Protein AF-A0A2I0QBI5-F1 (afdb_monomer)

Foldseek 3Di:
DDDDDDDDDDPPPPPPPDPPPLQKDKDQDQPPDWADWAFQQAKIWTDHSKPQDTPWMWGAQAWDAPDPQAFIFTDTFQPQSGKWKAKQNHTDTPVFWARWMWMQRLLLSWIKIWIHRHQFWTKMWIWHCFNVLNQKIKIKI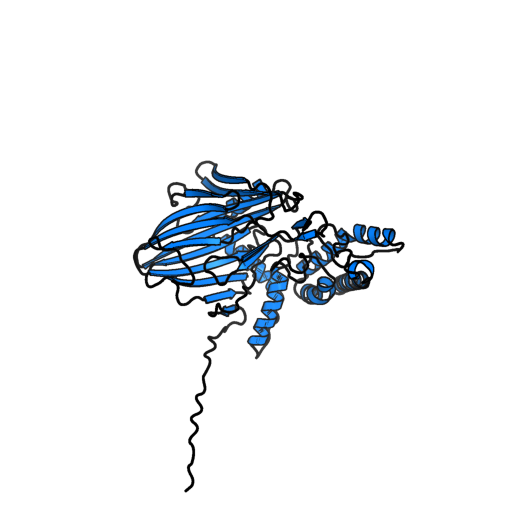KIFTQAWIKMKMKTKGAAPPLWADKDWDWDFDDDPQFTQTKTKIWTAGNVRPKIKIKIKDKAFQVFLPRHPVTDFDWDWDPPDSRITMIMGMDIDHRRDMGIMMMMMGMAMVVVDVCNRVVRSVSNVCVRPDRPVVSSVVRSVVSNLLCVLQDDDPPDSVVSNVRSSLSSLLNRLFDLPPLDFAAPCRRSDRVVSRWHALCGLAPSLPSCVVRPVSRNNSNLSVVVVLQVVQQVVQVVVVHHGGQFFRTQGSNRHHRPTPVPCCRVPVRCSVVSSVVSVVSNVVSD

Secondary structure (DSSP, 8-state):
-------------------TTSSEEEE---TT--PPPEE-SSEEEEE-SSTT-EEEEEEEEEEEESSTTS-EEEEEPPB---EEEEETTEE--GGGEEEEEEEEETTTTEEEEEEEETTTEEEEEEEEE-SSSTTEEEEEEEEEESS-EEEEEEEEEE--TTSEEEEEEEEEEEETTEEEEEEEEEEE-TTSS-EEEEEEEEEETTTTTT-TTTSPP-EEEEEETTEEEEEEEEEE-TT-EEEEEEEEEEEETTT-S-HHHHHHHHHHHHHHS-HHHHHHHHHHHHHHHGGG----SS-HHHHHHHHHHHHHHHHH--TTS-----TTTTS--GGGG-B-HHIIIIIHHHHHHH-HHHHHHHHHHHHHTHHHHHHHHHHTT-SS----SSB-SS-S--S-TTSTHHHH-TTHHHHHHHHHHHHHHH-

Sequence (427 aa):
MKKGLFVLLFLLSVVSIAQNDGWNISTTNNKNYTGIVVANGRIGLLPSEKPFQVEQIILNNVFDKESPLGVSKILLGMNFGNLEVEIDGEKISEANILNWKQTLNMKEASFTTSFTFKDKAVVSYTLYALRNVPYAGYIDVKIDAKKAISAKVTGKIVTPDEYQNPMSTFRVLQDLETTMPILQTVAKSRLGRHSVGTSATFIWHDINSSRIDQRPELIHNKVSEYDNRLSFEKEIKKGTSLDFAWTAAECSTQDFFDPQSESERFVIFNLLTPKADLLKQHKDLWTTLWEGDIEIEGDLQSQQDVRLALYHLYSFARGDSDLSISPMGLSSQGYNGHIFWDTELWMFPPLLVLNQDIARSLVNYRSDRLHVAKKKALNFGFKGAMFPWESDDTGEEATPAWALTGTFEHHITADVAIAFWNYYSVT

Mean predicted aligned error: 5.08 Å

Solvent-accessible surface area (backbone atoms only — not comparable to full-atom values): 22312 Å² total; per-residue (Å²): 143,82,87,82,80,86,79,82,80,79,79,81,75,78,78,74,77,75,62,84,76,45,43,52,55,71,45,70,70,68,71,96,63,76,50,76,57,33,30,32,38,40,37,10,38,19,38,44,81,51,73,53,35,42,77,46,26,29,38,59,78,37,66,34,46,74,42,102,85,56,38,61,22,44,38,71,39,61,37,54,65,33,48,48,48,22,54,70,87,42,70,72,42,79,90,56,50,43,76,51,34,40,32,39,33,60,62,58,53,38,39,34,40,35,33,27,42,69,86,41,31,41,37,37,36,33,42,32,34,32,58,76,45,47,53,26,40,38,38,44,37,40,41,40,22,67,32,68,43,40,40,35,42,32,44,34,42,35,46,55,88,62,45,39,80,47,47,67,52,74,48,70,47,73,57,95,76,42,37,47,62,38,41,35,40,36,29,24,37,64,75,54,82,34,46,38,8,36,18,31,36,76,36,42,76,90,49,60,54,35,31,77,91,68,41,68,67,76,48,78,46,74,80,46,68,44,35,35,36,42,29,37,61,47,80,40,52,56,77,38,70,52,57,36,32,44,34,28,12,53,30,30,50,81,83,31,96,55,13,55,63,51,7,43,51,53,30,49,50,56,64,74,40,56,66,70,59,57,52,45,52,30,33,52,56,37,48,61,60,51,74,47,66,79,88,54,82,97,38,60,67,61,26,32,53,53,48,51,54,50,40,50,57,55,21,35,39,37,45,88,64,45,46,67,47,20,93,43,44,37,60,50,59,54,78,33,43,31,30,42,50,58,32,41,66,68,54,33,58,62,30,49,77,42,36,52,51,38,32,51,6,39,52,42,34,52,58,77,26,42,66,44,9,27,52,48,14,47,76,74,74,45,75,68,62,36,56,37,40,23,23,59,82,77,26,50,71,42,41,52,86,88,47,59,51,51,80,68,52,65,60,43,39,54,37,49,50,49,38,54,51,50,48,64,72,77,107

pLDDT: mean 94.43, std 12.6, range [32.31, 98.94]

Structure (mmCIF, N/CA/C/O backbone):
data_AF-A0A2I0QBI5-F1
#
_entry.id   AF-A0A2I0QBI5-F1
#
loop_
_atom_site.group_PDB
_atom_site.id
_atom_site.type_symbol
_atom_site.label_atom_id
_atom_site.label_alt_id
_atom_site.label_comp_id
_atom_site.label_asym_id
_atom_site.label_entity_id
_atom_site.label_seq_id
_atom_site.pdbx_PDB_ins_code
_atom_site.Cartn_x
_atom_site.Cartn_y
_atom_site.Cartn_z
_atom_site.occupancy
_atom_site.B_iso_or_equiv
_atom_site.auth_seq_id
_atom_site.auth_comp_id
_atom_site.auth_asym_id
_atom_site.auth_atom_id
_atom_site.pdbx_PDB_model_num
ATOM 1 N N . MET A 1 1 ? 14.427 -66.426 26.444 1.00 43.62 1 MET A N 1
ATOM 2 C CA . MET A 1 1 ? 14.837 -65.011 26.291 1.00 43.62 1 MET A CA 1
ATOM 3 C C . MET A 1 1 ? 14.684 -64.575 24.837 1.00 43.62 1 MET A C 1
ATOM 5 O O . MET A 1 1 ? 15.598 -64.799 24.061 1.00 43.62 1 MET A O 1
ATOM 9 N N . LYS A 1 2 ? 13.557 -63.963 24.461 1.00 35.06 2 LYS A N 1
ATOM 10 C CA . LYS A 1 2 ? 13.456 -63.059 23.301 1.00 35.06 2 LYS A CA 1
ATOM 11 C C . LYS A 1 2 ? 12.408 -62.004 23.662 1.00 35.06 2 LYS A C 1
ATOM 13 O O . LYS A 1 2 ? 11.232 -62.318 23.782 1.00 35.06 2 LYS A O 1
ATOM 18 N N . LYS A 1 3 ? 12.884 -60.795 23.968 1.00 38.22 3 LYS A N 1
ATOM 19 C CA . LYS A 1 3 ? 12.072 -59.605 24.242 1.00 38.22 3 LYS A CA 1
ATOM 20 C C . LYS A 1 3 ? 11.567 -59.079 22.895 1.00 38.22 3 LYS A C 1
ATOM 22 O O . LYS A 1 3 ? 12.386 -58.704 22.063 1.00 38.22 3 LYS A O 1
ATOM 27 N N . GLY A 1 4 ? 10.255 -59.091 22.676 1.00 36.59 4 GLY A N 1
ATOM 28 C CA . GLY A 1 4 ? 9.612 -58.381 21.570 1.00 36.59 4 GLY A CA 1
ATOM 29 C C . GLY A 1 4 ? 9.247 -56.977 22.036 1.00 36.59 4 GLY A C 1
ATOM 30 O O . GLY A 1 4 ? 8.384 -56.819 22.893 1.00 36.59 4 GLY A O 1
ATOM 31 N N . LEU A 1 5 ? 9.967 -55.981 21.530 1.00 35.31 5 LEU A N 1
ATOM 32 C CA . LEU A 1 5 ? 9.770 -54.563 21.803 1.00 35.31 5 LEU A CA 1
ATOM 33 C C . LEU A 1 5 ? 8.589 -54.066 20.949 1.00 35.31 5 LEU A C 1
ATOM 35 O O . LEU A 1 5 ? 8.710 -53.987 19.730 1.00 35.31 5 LEU A O 1
ATOM 39 N N . PHE A 1 6 ? 7.448 -53.762 21.570 1.00 36.19 6 PHE A N 1
ATOM 40 C CA . PHE A 1 6 ? 6.355 -53.042 20.910 1.00 36.19 6 PHE A CA 1
ATOM 41 C C . PHE A 1 6 ? 6.728 -51.557 20.849 1.00 36.19 6 PHE A C 1
ATOM 43 O O . PHE A 1 6 ? 6.712 -50.863 21.864 1.00 36.19 6 PHE A O 1
ATOM 50 N N . VAL A 1 7 ? 7.102 -51.080 19.663 1.00 36.66 7 VAL A N 1
ATOM 51 C CA . VAL A 1 7 ? 7.271 -49.650 19.383 1.00 36.66 7 VAL A CA 1
ATOM 52 C C . VAL A 1 7 ? 5.900 -49.095 19.008 1.00 36.66 7 VAL A C 1
ATOM 54 O O . VAL A 1 7 ? 5.349 -49.428 17.962 1.00 36.66 7 VAL A O 1
ATOM 57 N N . LEU A 1 8 ? 5.339 -48.274 19.894 1.00 34.41 8 LEU A N 1
ATOM 58 C CA . LEU A 1 8 ? 4.132 -47.496 19.642 1.00 34.41 8 LEU A CA 1
ATOM 59 C C . LEU A 1 8 ? 4.528 -46.298 18.760 1.00 34.41 8 LEU A C 1
ATOM 61 O O . LEU A 1 8 ? 5.142 -45.348 19.246 1.00 34.41 8 LEU A O 1
ATOM 65 N N . LEU A 1 9 ? 4.231 -46.348 17.459 1.00 33.94 9 LEU A N 1
ATOM 66 C CA . LEU A 1 9 ? 4.346 -45.176 16.589 1.00 33.94 9 LEU A CA 1
ATOM 67 C C . LEU A 1 9 ? 3.201 -44.208 16.919 1.00 33.94 9 LEU A C 1
ATOM 69 O O . LEU A 1 9 ? 2.057 -44.421 16.522 1.00 33.94 9 LEU A O 1
ATOM 73 N N . PHE A 1 10 ? 3.516 -43.135 17.643 1.00 36.06 10 PHE A N 1
ATOM 74 C CA . PHE A 1 10 ? 2.669 -41.948 17.704 1.00 36.06 10 PHE A CA 1
ATOM 75 C C . PHE A 1 10 ? 2.764 -41.222 16.356 1.00 36.06 10 PHE A C 1
ATOM 77 O O . PHE A 1 10 ? 3.724 -40.502 16.088 1.00 36.06 10 PHE A O 1
ATOM 84 N N . LEU A 1 11 ? 1.766 -41.425 15.497 1.00 34.31 11 LEU A N 1
ATOM 85 C CA . LEU A 1 11 ? 1.488 -40.529 14.378 1.00 34.31 11 LEU A CA 1
ATOM 86 C C . LEU A 1 11 ? 0.987 -39.202 14.962 1.00 34.31 11 LEU A C 1
ATOM 88 O O . LEU A 1 11 ? -0.182 -39.059 15.311 1.00 34.31 11 LEU A O 1
ATOM 92 N N . LEU A 1 12 ? 1.899 -38.239 15.100 1.00 33.44 12 LEU A N 1
ATOM 93 C CA . LEU A 1 12 ? 1.564 -36.825 15.232 1.00 33.44 12 LEU A CA 1
ATOM 94 C C . LEU A 1 12 ? 0.915 -36.383 13.916 1.00 33.44 12 LEU A C 1
ATOM 96 O O . LEU A 1 12 ? 1.591 -35.967 12.979 1.00 33.44 12 LEU A O 1
ATOM 100 N N . SER A 1 13 ? -0.408 -36.509 13.832 1.00 32.31 13 SER A N 1
ATOM 101 C CA . SER A 1 13 ? -1.196 -35.822 12.816 1.00 32.31 13 SER A CA 1
ATOM 102 C C . SER A 1 13 ? -1.121 -34.327 13.112 1.00 32.31 13 SER A C 1
ATOM 104 O O . SER A 1 13 ? -1.819 -33.818 13.992 1.00 32.31 13 SER A O 1
ATOM 106 N N . VAL A 1 14 ? -0.237 -33.626 12.406 1.00 37.31 14 VAL A N 1
ATOM 107 C CA . VAL A 1 14 ? -0.309 -32.172 12.287 1.00 37.31 14 VAL A CA 1
ATOM 108 C C . VAL A 1 14 ? -1.635 -31.887 11.593 1.00 37.31 14 VAL A C 1
ATOM 110 O O . VAL A 1 14 ? -1.816 -32.201 10.420 1.00 37.31 14 VAL A O 1
ATOM 113 N N . VAL A 1 15 ? -2.605 -31.385 12.352 1.00 34.94 15 VAL A N 1
ATOM 114 C CA . VAL A 1 15 ? -3.876 -30.924 11.802 1.00 34.94 15 VAL A CA 1
ATOM 115 C C . VAL A 1 15 ? -3.577 -29.629 11.054 1.00 34.94 15 VAL A C 1
ATOM 117 O O . VAL A 1 15 ? -3.605 -28.544 11.631 1.00 34.94 15 VAL A O 1
ATOM 120 N N . SER A 1 16 ? -3.246 -29.751 9.771 1.00 37.00 16 SER A N 1
ATOM 121 C CA . SER A 1 16 ? -3.358 -28.654 8.817 1.00 37.00 16 SER A CA 1
ATOM 122 C C . SER A 1 16 ? -4.835 -28.283 8.751 1.00 37.00 16 SER A C 1
ATOM 124 O O . SER A 1 16 ? -5.644 -29.001 8.166 1.00 37.00 16 SER A O 1
ATOM 126 N N . ILE A 1 17 ? -5.219 -27.202 9.427 1.00 44.62 17 ILE A N 1
ATOM 127 C CA . ILE A 1 17 ? -6.548 -26.621 9.256 1.00 44.62 17 ILE A CA 1
ATOM 128 C C . ILE A 1 17 ? -6.621 -26.159 7.800 1.00 44.62 17 ILE A C 1
ATOM 130 O O . ILE A 1 17 ? -5.869 -25.283 7.381 1.00 44.62 17 ILE A O 1
ATOM 134 N N . ALA A 1 18 ? -7.490 -26.821 7.044 1.00 40.38 18 ALA A N 1
ATOM 135 C CA . ALA A 1 18 ? -7.663 -26.691 5.609 1.00 40.38 18 ALA A CA 1
ATOM 136 C C . ALA A 1 18 ? -7.786 -25.226 5.149 1.00 40.38 18 ALA A C 1
ATOM 138 O O . ALA A 1 18 ? -8.738 -24.532 5.510 1.00 40.38 18 ALA A O 1
ATOM 139 N N . GLN A 1 19 ? -6.862 -24.779 4.298 1.00 56.12 19 GLN A N 1
ATOM 140 C CA . GLN A 1 19 ? -7.072 -23.642 3.399 1.00 56.12 19 GLN A CA 1
ATOM 141 C C . GLN A 1 19 ? -7.880 -24.150 2.196 1.00 56.12 19 GLN A C 1
ATOM 143 O O . GLN A 1 19 ? -7.345 -24.402 1.130 1.00 56.12 19 GLN A O 1
ATOM 148 N N . ASN A 1 20 ? -9.166 -24.434 2.402 1.00 63.69 20 ASN A N 1
ATOM 149 C CA . ASN A 1 20 ? -9.918 -25.364 1.550 1.00 63.69 20 ASN A CA 1
ATOM 150 C C . ASN A 1 20 ? -10.418 -24.786 0.207 1.00 63.69 20 ASN A C 1
ATOM 152 O O . ASN A 1 20 ? -11.198 -25.447 -0.472 1.00 63.69 20 ASN A O 1
ATOM 156 N N . ASP A 1 21 ? -10.035 -23.560 -0.158 1.00 82.25 21 ASP A N 1
ATOM 157 C CA . ASP A 1 21 ? -10.555 -22.861 -1.345 1.00 82.25 21 ASP A CA 1
ATOM 158 C C . ASP A 1 21 ? -9.484 -22.390 -2.340 1.00 82.25 21 ASP A C 1
ATOM 160 O O . ASP A 1 21 ? -9.823 -21.865 -3.399 1.00 82.25 21 ASP A O 1
ATOM 164 N N . GLY A 1 22 ? -8.197 -22.578 -2.030 1.00 92.25 22 GLY A N 1
ATOM 165 C CA . GLY A 1 22 ? -7.086 -22.182 -2.897 1.00 92.25 22 GLY A CA 1
ATOM 166 C C . GLY A 1 22 ? -6.924 -20.667 -3.085 1.00 92.25 22 GLY A C 1
ATOM 167 O O . GLY A 1 22 ? -6.099 -20.256 -3.896 1.00 92.25 22 GLY A O 1
ATOM 168 N N . TRP A 1 23 ? -7.695 -19.837 -2.377 1.00 96.62 23 TRP A N 1
ATOM 169 C CA . TRP A 1 23 ? -7.661 -18.368 -2.463 1.00 96.62 23 TRP A CA 1
ATOM 170 C C . TRP A 1 23 ? -7.128 -17.712 -1.193 1.00 96.62 23 TRP A C 1
ATOM 172 O O . TRP A 1 23 ? -6.729 -16.546 -1.218 1.00 96.62 23 TRP A O 1
ATOM 182 N N . ASN A 1 24 ? -7.115 -18.453 -0.087 1.00 97.31 24 ASN A N 1
ATOM 183 C CA . ASN A 1 24 ? -6.702 -17.948 1.209 1.00 97.31 24 ASN A CA 1
ATOM 184 C C . ASN A 1 24 ? -5.336 -18.486 1.636 1.00 97.31 24 ASN A C 1
ATOM 186 O O . ASN A 1 24 ? -5.134 -19.698 1.700 1.00 97.31 24 ASN A O 1
ATOM 190 N N . ILE A 1 25 ? -4.436 -17.579 2.021 1.00 95.88 25 ILE A N 1
ATOM 191 C CA . ILE A 1 25 ? -3.201 -17.901 2.742 1.00 95.88 25 ILE A CA 1
ATOM 192 C C . ILE A 1 25 ? -3.380 -17.463 4.192 1.00 95.88 25 ILE A C 1
ATOM 194 O O . ILE A 1 25 ? -3.435 -16.274 4.499 1.00 95.88 25 ILE A O 1
ATOM 198 N N . SER A 1 26 ? -3.495 -18.434 5.093 1.00 95.06 26 SER A N 1
ATOM 199 C CA . SER A 1 26 ? -3.706 -18.234 6.527 1.00 95.06 26 SER A CA 1
ATOM 200 C C . SER A 1 26 ? -2.547 -18.752 7.370 1.00 95.06 26 SER A C 1
ATOM 202 O O . SER A 1 26 ? -2.035 -19.841 7.120 1.00 95.06 26 SER A O 1
ATOM 204 N N . THR A 1 27 ? -2.245 -18.052 8.462 1.00 95.56 27 THR A N 1
ATOM 205 C CA . THR A 1 27 ? -1.382 -18.556 9.536 1.00 95.56 27 THR A CA 1
ATOM 206 C C . THR A 1 27 ? -1.938 -18.182 10.908 1.00 95.56 27 THR A C 1
ATOM 208 O O . THR A 1 27 ? -2.591 -17.153 11.079 1.00 95.56 27 THR A O 1
ATOM 211 N N . THR A 1 28 ? -1.672 -19.030 11.899 1.00 96.00 28 THR A N 1
ATOM 212 C CA . THR A 1 28 ? -1.855 -18.743 13.333 1.00 96.00 28 THR A CA 1
ATOM 213 C C . THR A 1 28 ? -0.515 -18.694 14.072 1.00 96.00 28 THR A C 1
ATOM 215 O O . THR A 1 28 ? -0.482 -18.618 15.298 1.00 96.00 28 THR A O 1
ATOM 218 N N . ASN A 1 29 ? 0.596 -18.810 13.340 1.00 92.25 29 ASN A N 1
ATOM 219 C CA . ASN A 1 29 ? 1.949 -18.765 13.869 1.00 92.25 29 ASN A CA 1
ATOM 220 C C . ASN A 1 29 ? 2.589 -17.422 13.508 1.00 92.25 29 ASN A C 1
ATOM 222 O O . ASN A 1 29 ? 2.721 -17.097 12.330 1.00 92.25 29 ASN A O 1
ATOM 226 N N . ASN A 1 30 ? 2.995 -16.685 14.537 1.00 89.06 30 ASN A N 1
ATOM 227 C CA . ASN A 1 30 ? 3.630 -15.376 14.449 1.00 89.06 30 ASN A CA 1
ATOM 228 C C . ASN A 1 30 ? 5.151 -15.412 14.710 1.00 89.06 30 ASN A C 1
ATOM 230 O O . ASN A 1 30 ? 5.773 -14.369 14.880 1.00 89.06 30 ASN A O 1
ATOM 234 N N . LYS A 1 31 ? 5.781 -16.594 14.759 1.00 89.94 31 LYS A N 1
ATOM 235 C CA . LYS A 1 31 ? 7.242 -16.729 14.899 1.00 89.94 31 LYS A CA 1
ATOM 236 C C . LYS A 1 31 ? 7.925 -16.749 13.535 1.00 89.94 31 LYS A C 1
ATOM 238 O O . LYS A 1 31 ? 7.480 -17.482 12.658 1.00 89.94 31 LYS A O 1
ATOM 243 N N . ASN A 1 32 ? 9.050 -16.035 13.404 1.00 89.19 32 ASN A N 1
ATOM 244 C CA . ASN A 1 32 ? 9.775 -15.857 12.134 1.00 89.19 32 ASN A CA 1
ATOM 245 C C . ASN A 1 32 ? 8.828 -15.416 11.011 1.00 89.19 32 ASN A C 1
ATOM 247 O O . ASN A 1 32 ? 8.783 -16.011 9.936 1.00 89.19 32 ASN A O 1
ATOM 251 N N . TYR A 1 33 ? 8.006 -14.423 11.330 1.00 91.31 33 TYR A N 1
ATOM 252 C CA . TYR A 1 33 ? 6.911 -13.988 10.493 1.00 91.31 33 TYR A CA 1
ATOM 253 C C . TYR A 1 33 ? 7.353 -12.892 9.522 1.00 91.31 33 TYR A C 1
ATOM 255 O O . TYR A 1 33 ? 8.188 -12.048 9.839 1.00 91.31 33 TYR A O 1
ATOM 263 N N . THR A 1 34 ? 6.778 -12.898 8.326 1.00 91.31 34 THR A N 1
ATOM 264 C CA . THR A 1 34 ? 6.822 -11.772 7.395 1.00 91.31 34 THR A CA 1
ATOM 265 C C . THR A 1 34 ? 5.437 -11.655 6.786 1.00 91.31 34 THR A C 1
ATOM 267 O O . THR A 1 34 ? 4.907 -12.639 6.268 1.00 91.31 34 THR A O 1
ATOM 270 N N . GLY A 1 35 ? 4.836 -10.472 6.897 1.00 92.50 35 GLY A N 1
ATOM 271 C CA . GLY A 1 35 ? 3.512 -10.224 6.346 1.00 92.50 35 GLY A CA 1
ATOM 272 C C . GLY A 1 35 ? 3.486 -10.351 4.833 1.00 92.50 35 GLY A C 1
ATOM 273 O O . GLY A 1 35 ? 4.475 -10.088 4.150 1.00 92.50 35 GLY A O 1
ATOM 274 N N . ILE A 1 36 ? 2.321 -10.712 4.301 1.00 96.44 36 ILE A N 1
ATOM 275 C CA . ILE A 1 36 ? 2.079 -10.610 2.866 1.00 96.44 36 ILE A CA 1
ATOM 276 C C . ILE A 1 36 ? 1.559 -9.204 2.597 1.00 96.44 36 ILE A C 1
ATOM 278 O O . ILE A 1 36 ? 0.536 -8.793 3.142 1.00 96.44 36 ILE A O 1
ATOM 282 N N . VAL A 1 37 ? 2.297 -8.456 1.786 1.00 97.81 37 VAL A N 1
ATOM 283 C CA . VAL A 1 37 ? 1.964 -7.074 1.439 1.00 97.81 37 VAL A CA 1
ATOM 284 C C . VAL A 1 37 ? 0.592 -6.972 0.765 1.00 97.81 37 VAL A C 1
ATOM 286 O O . VAL A 1 37 ? 0.217 -7.785 -0.086 1.00 97.81 37 VAL A O 1
ATOM 289 N N . VAL A 1 38 ? -0.146 -5.930 1.138 1.00 98.06 38 VAL A N 1
ATOM 290 C CA . VAL A 1 38 ? -1.360 -5.497 0.446 1.00 98.06 38 VAL A CA 1
ATOM 291 C C . VAL A 1 38 ? -1.007 -4.273 -0.380 1.00 98.06 38 VAL A C 1
ATOM 293 O O . VAL A 1 38 ? -0.548 -3.271 0.165 1.00 98.06 38 VAL A O 1
ATOM 296 N N . ALA A 1 39 ? -1.189 -4.355 -1.694 1.00 98.56 39 ALA A N 1
ATOM 297 C CA . ALA A 1 39 ? -0.804 -3.295 -2.616 1.00 98.56 39 ALA A CA 1
ATOM 298 C C . ALA A 1 39 ? -1.807 -3.149 -3.767 1.00 98.56 39 ALA A C 1
ATOM 300 O O . ALA A 1 39 ? -2.634 -4.030 -4.014 1.00 98.56 39 ALA A O 1
ATOM 301 N N . ASN A 1 40 ? -1.742 -2.017 -4.464 1.00 98.38 40 ASN A N 1
ATOM 302 C CA . ASN A 1 40 ? -2.641 -1.684 -5.574 1.00 98.38 40 ASN A CA 1
ATOM 303 C C . ASN A 1 40 ? -1.924 -1.058 -6.788 1.00 98.38 40 ASN A C 1
ATOM 305 O O . ASN A 1 40 ? -2.566 -0.427 -7.628 1.00 98.38 40 ASN A O 1
ATOM 309 N N . GLY A 1 41 ? -0.598 -1.179 -6.857 1.00 97.88 41 GLY A N 1
ATOM 310 C CA . GLY A 1 41 ? 0.247 -0.571 -7.884 1.00 97.88 41 GLY A CA 1
ATOM 311 C C . GLY A 1 41 ? 0.572 0.911 -7.667 1.00 97.88 41 GLY A C 1
ATOM 312 O O . GLY A 1 41 ? 1.268 1.496 -8.496 1.00 97.88 41 GLY A O 1
ATOM 313 N N . ARG A 1 42 ? 0.110 1.532 -6.575 1.00 97.94 42 ARG A N 1
ATOM 314 C CA . ARG A 1 42 ? 0.471 2.908 -6.174 1.00 97.94 42 ARG A CA 1
ATOM 315 C C . ARG A 1 42 ? 1.043 2.970 -4.765 1.00 97.94 42 ARG A C 1
ATOM 317 O O . ARG A 1 42 ? 2.056 3.629 -4.555 1.00 97.94 42 ARG A O 1
ATOM 324 N N . ILE A 1 43 ? 0.446 2.238 -3.834 1.00 98.38 43 ILE A N 1
ATOM 325 C CA . ILE A 1 43 ? 0.956 2.067 -2.474 1.00 98.38 43 ILE A CA 1
ATOM 326 C C . ILE A 1 43 ? 1.051 0.579 -2.137 1.00 98.38 43 ILE A C 1
ATOM 328 O O . ILE A 1 43 ? 0.250 -0.227 -2.620 1.00 98.38 43 ILE A O 1
ATOM 332 N N . GLY A 1 44 ? 2.025 0.215 -1.308 1.00 98.56 44 GLY A N 1
ATOM 333 C CA . GLY A 1 44 ? 2.135 -1.118 -0.715 1.00 98.56 44 GLY A CA 1
ATOM 334 C C . GLY A 1 44 ? 2.257 -1.023 0.794 1.00 98.56 44 GLY A C 1
ATOM 335 O O . GLY A 1 44 ? 3.067 -0.250 1.290 1.00 98.56 44 GLY A O 1
ATOM 336 N N . LEU A 1 45 ? 1.442 -1.779 1.523 1.00 98.62 45 LEU A N 1
ATOM 337 C CA . LEU A 1 45 ? 1.421 -1.814 2.980 1.00 98.62 45 LEU A CA 1
ATOM 338 C C . LEU A 1 45 ? 1.845 -3.205 3.434 1.00 98.62 45 LEU A C 1
ATOM 340 O O . LEU A 1 45 ? 1.185 -4.184 3.083 1.00 98.62 45 LEU A O 1
ATOM 344 N N . LEU A 1 46 ? 2.928 -3.297 4.204 1.00 98.19 46 LEU A N 1
ATOM 345 C CA . LEU A 1 46 ? 3.438 -4.562 4.734 1.00 98.19 46 LEU A CA 1
ATOM 346 C C . LEU A 1 46 ? 2.877 -4.814 6.145 1.00 98.19 46 LEU A C 1
ATOM 348 O O . LEU A 1 46 ? 3.318 -4.147 7.085 1.00 98.19 46 LEU A O 1
ATOM 352 N N . PRO A 1 47 ? 1.926 -5.747 6.340 1.00 97.31 47 PRO A N 1
ATOM 353 C CA . PRO A 1 47 ? 1.390 -6.046 7.665 1.00 97.31 47 PRO A CA 1
ATOM 354 C C . PRO A 1 47 ? 2.447 -6.666 8.587 1.00 97.31 47 PRO A C 1
ATOM 356 O O . PRO A 1 47 ? 3.325 -7.400 8.135 1.00 97.31 47 PRO A O 1
ATOM 359 N N . SER A 1 48 ? 2.321 -6.411 9.886 1.00 96.56 48 SER A N 1
ATOM 360 C CA . SER A 1 48 ? 3.141 -7.010 10.944 1.00 96.56 48 SER A CA 1
ATOM 361 C C . SER A 1 48 ? 2.451 -8.220 11.578 1.00 96.56 48 SER A C 1
ATOM 363 O O . SER A 1 48 ? 1.229 -8.387 11.476 1.00 96.56 48 SER A O 1
ATOM 365 N N . GLU A 1 49 ? 3.210 -9.033 12.311 1.00 95.12 49 GLU A N 1
ATOM 366 C CA . GLU A 1 49 ? 2.661 -9.972 13.288 1.00 95.12 49 GLU A CA 1
ATOM 367 C C . GLU A 1 49 ? 1.946 -9.269 14.450 1.00 95.12 49 GLU A C 1
ATOM 369 O O . GLU A 1 49 ? 1.020 -9.821 15.059 1.00 95.12 49 GLU A O 1
ATOM 374 N N . LYS A 1 50 ? 2.359 -8.035 14.754 1.00 96.62 50 LYS A N 1
ATOM 375 C CA . LYS A 1 50 ? 1.815 -7.255 15.861 1.00 96.62 50 LYS A CA 1
ATOM 376 C C . LYS A 1 50 ? 0.405 -6.766 15.527 1.00 96.62 50 LYS A C 1
ATOM 378 O O . LYS A 1 50 ? 0.173 -6.235 14.437 1.00 96.62 50 LYS A O 1
ATOM 383 N N . PRO A 1 51 ? -0.557 -6.900 16.460 1.00 96.75 51 PRO A N 1
ATOM 384 C CA . PRO A 1 51 ? -1.909 -6.394 16.265 1.00 96.75 51 PRO A CA 1
ATOM 385 C C . PRO A 1 51 ? -1.914 -4.913 15.888 1.00 96.75 51 PRO A C 1
ATOM 387 O O . PRO A 1 51 ? -1.267 -4.105 16.549 1.00 96.75 51 PRO A O 1
ATOM 390 N N . PHE A 1 52 ? -2.699 -4.573 14.867 1.00 98.12 52 PHE A N 1
ATOM 391 C CA . PHE A 1 52 ? -2.889 -3.212 14.365 1.00 98.12 52 PHE A CA 1
ATOM 392 C C . PHE A 1 52 ? -1.609 -2.501 13.901 1.00 98.12 52 PHE A C 1
ATOM 394 O O . PHE A 1 52 ? -1.546 -1.271 13.946 1.00 98.12 52 PHE A O 1
ATOM 401 N N . GLN A 1 53 ? -0.605 -3.255 13.445 1.00 97.56 53 GLN A N 1
ATOM 402 C CA . GLN A 1 53 ? 0.647 -2.699 12.945 1.00 97.56 53 GLN A CA 1
ATOM 403 C C . GLN A 1 53 ? 0.900 -3.067 11.476 1.00 97.56 53 GLN A C 1
ATOM 405 O O . GLN A 1 53 ? 0.773 -4.218 11.054 1.00 97.56 53 GLN A O 1
ATOM 410 N N . VAL A 1 54 ? 1.297 -2.058 10.712 1.00 97.75 54 VAL A N 1
ATOM 411 C CA . VAL A 1 54 ? 1.930 -2.133 9.397 1.00 97.75 54 VAL A CA 1
ATOM 412 C C . VAL A 1 54 ? 3.388 -1.737 9.609 1.00 97.75 54 VAL A C 1
ATOM 414 O O . VAL A 1 54 ? 3.661 -0.712 10.230 1.00 97.75 54 VAL A O 1
ATOM 417 N N . GLU A 1 55 ? 4.335 -2.547 9.148 1.00 96.62 55 GLU A N 1
ATOM 418 C CA . GLU A 1 55 ? 5.768 -2.280 9.341 1.00 96.62 55 GLU A CA 1
ATOM 419 C C . GLU A 1 55 ? 6.231 -1.095 8.496 1.00 96.62 55 GLU A C 1
ATOM 421 O O . GLU A 1 55 ? 6.923 -0.200 8.978 1.00 96.62 55 GLU A O 1
ATOM 426 N N . GLN A 1 56 ? 5.803 -1.058 7.235 1.00 96.12 56 GLN A N 1
ATOM 427 C CA . GLN A 1 56 ? 6.157 0.008 6.309 1.00 96.12 56 GLN A CA 1
ATOM 428 C C . GLN A 1 56 ? 5.106 0.185 5.222 1.00 96.12 56 GLN A C 1
ATOM 430 O O . GLN A 1 56 ? 4.360 -0.741 4.888 1.00 96.12 56 GLN A O 1
ATOM 435 N N . ILE A 1 57 ? 5.103 1.389 4.656 1.00 98.56 57 ILE A N 1
ATOM 436 C CA . ILE A 1 57 ? 4.351 1.741 3.460 1.00 98.56 57 ILE A CA 1
ATOM 437 C C . ILE A 1 57 ? 5.367 2.112 2.380 1.00 98.56 57 ILE A C 1
ATOM 439 O O . ILE A 1 57 ? 6.312 2.842 2.664 1.00 98.56 57 ILE A O 1
ATOM 443 N N . ILE A 1 58 ? 5.205 1.604 1.163 1.00 98.56 58 ILE A N 1
ATOM 444 C CA . ILE A 1 58 ? 6.028 1.959 -0.000 1.00 98.56 58 ILE A CA 1
ATOM 445 C C . ILE A 1 58 ? 5.195 2.818 -0.947 1.00 98.56 58 ILE A C 1
ATOM 447 O O . ILE A 1 58 ? 4.079 2.431 -1.301 1.00 98.56 58 ILE A O 1
ATOM 451 N N . LEU A 1 59 ? 5.748 3.958 -1.371 1.00 98.25 59 LEU A N 1
ATOM 452 C CA . LEU A 1 59 ? 5.143 4.840 -2.372 1.00 98.25 59 LEU A CA 1
ATOM 453 C C . LEU A 1 59 ? 5.716 4.517 -3.753 1.00 98.25 59 LEU A C 1
ATOM 455 O O . LEU A 1 59 ? 6.896 4.761 -4.011 1.00 98.25 59 LEU A O 1
ATOM 459 N N . ASN A 1 60 ? 4.897 3.950 -4.641 1.00 98.06 60 ASN A N 1
ATOM 460 C CA . ASN A 1 60 ? 5.367 3.524 -5.955 1.00 98.06 60 ASN A CA 1
ATOM 461 C C . ASN A 1 60 ? 5.848 4.721 -6.786 1.00 98.06 60 ASN A C 1
ATOM 463 O O . ASN A 1 60 ? 5.172 5.744 -6.860 1.00 98.06 60 ASN A O 1
ATOM 467 N N . ASN A 1 61 ? 6.995 4.565 -7.446 1.00 97.25 61 ASN A N 1
ATOM 468 C CA . ASN A 1 61 ? 7.607 5.568 -8.317 1.00 97.25 61 ASN A CA 1
ATOM 469 C C . ASN A 1 61 ? 7.917 6.930 -7.656 1.00 97.25 61 ASN A C 1
ATOM 471 O O . ASN A 1 61 ? 8.169 7.901 -8.362 1.00 97.25 61 ASN A O 1
ATOM 475 N N . VAL A 1 62 ? 7.959 7.022 -6.322 1.00 98.25 62 VAL A N 1
ATOM 476 C CA . VAL A 1 62 ? 8.399 8.241 -5.625 1.00 98.25 62 VAL A CA 1
ATOM 477 C C . VAL A 1 62 ? 9.810 8.023 -5.082 1.00 98.25 62 VAL A C 1
ATOM 479 O O . VAL A 1 62 ? 9.995 7.337 -4.077 1.00 98.25 62 VAL A O 1
ATOM 482 N N . PHE A 1 63 ? 10.818 8.595 -5.744 1.00 98.38 63 PHE A N 1
ATOM 483 C CA . PHE A 1 63 ? 12.230 8.406 -5.398 1.00 98.38 63 PHE A CA 1
ATOM 484 C C . PHE A 1 63 ? 12.880 9.702 -4.931 1.00 98.38 63 PHE A C 1
ATOM 486 O O . PHE A 1 63 ? 12.756 10.742 -5.568 1.00 98.38 63 PHE A O 1
ATOM 493 N N . ASP A 1 64 ? 13.693 9.618 -3.885 1.00 97.94 64 ASP A N 1
ATOM 494 C CA . ASP A 1 64 ? 14.634 10.673 -3.508 1.00 97.94 64 ASP A CA 1
ATOM 495 C C . ASP A 1 64 ? 16.029 10.063 -3.359 1.00 97.94 64 ASP A C 1
ATOM 497 O O . ASP A 1 64 ? 16.161 8.846 -3.222 1.00 97.94 64 ASP A O 1
ATOM 501 N N . LYS A 1 65 ? 17.084 10.875 -3.368 1.00 95.94 65 LYS A N 1
ATOM 502 C CA . LYS A 1 65 ? 18.429 10.352 -3.133 1.00 95.94 65 LYS A CA 1
ATOM 503 C C . LYS A 1 65 ? 18.539 9.815 -1.712 1.00 95.94 65 LYS A C 1
ATOM 505 O O . LYS A 1 65 ? 18.111 10.465 -0.758 1.00 95.94 65 LYS A O 1
ATOM 510 N N . GLU A 1 66 ? 19.145 8.643 -1.561 1.00 94.75 66 GLU A N 1
ATOM 511 C CA . GLU A 1 66 ? 19.336 8.015 -0.249 1.00 94.75 66 GLU A CA 1
ATOM 512 C C . GLU A 1 66 ? 20.236 8.860 0.668 1.00 94.75 66 GLU A C 1
ATOM 514 O O . GLU A 1 66 ? 20.098 8.840 1.887 1.00 94.75 66 GLU A O 1
ATOM 519 N N . SER A 1 67 ? 21.168 9.612 0.077 1.00 94.81 67 SER A N 1
ATOM 520 C CA . SER A 1 67 ? 22.092 10.509 0.769 1.00 94.81 67 SER A CA 1
ATOM 521 C C . SER A 1 67 ? 22.670 11.544 -0.207 1.00 94.81 67 SER A C 1
ATOM 523 O O . SER A 1 67 ? 22.498 11.408 -1.420 1.00 94.81 67 SER A O 1
ATOM 525 N N . PRO A 1 68 ? 23.400 12.578 0.253 1.00 94.62 68 PRO A N 1
ATOM 526 C CA . PRO A 1 68 ? 24.072 13.538 -0.626 1.00 94.62 68 PRO A CA 1
ATOM 527 C C . PRO A 1 68 ? 25.060 12.935 -1.640 1.00 94.62 68 PRO A C 1
ATOM 529 O O . PRO A 1 68 ? 25.287 13.569 -2.668 1.00 94.62 68 PRO A O 1
ATOM 532 N N . LEU A 1 69 ? 25.571 11.720 -1.422 1.00 94.12 69 LEU A N 1
ATOM 533 C CA . LEU A 1 69 ? 26.510 11.039 -2.330 1.00 94.12 69 LEU A CA 1
ATOM 534 C C . LEU A 1 69 ? 26.013 9.675 -2.838 1.00 94.12 69 LEU A C 1
ATOM 536 O O . LEU A 1 69 ? 26.736 9.006 -3.568 1.00 94.12 69 LEU A O 1
ATOM 540 N N . GLY A 1 70 ? 24.814 9.256 -2.435 1.00 94.75 70 GLY A N 1
ATOM 541 C CA . GLY A 1 70 ? 24.227 7.981 -2.840 1.00 94.75 70 GLY A CA 1
ATOM 542 C C . GLY A 1 70 ? 23.428 8.066 -4.136 1.00 94.75 70 GLY A C 1
ATOM 543 O O . GLY A 1 70 ? 23.416 9.104 -4.804 1.00 94.75 70 GLY A O 1
ATOM 544 N N . VAL A 1 71 ? 22.742 6.980 -4.468 1.00 97.12 71 VAL A N 1
ATOM 545 C CA . VAL A 1 71 ? 21.822 6.911 -5.617 1.00 97.12 71 VAL A CA 1
ATOM 546 C C . VAL A 1 71 ? 20.378 7.182 -5.191 1.00 97.12 71 VAL A C 1
ATOM 548 O O . VAL A 1 71 ? 20.104 7.451 -4.016 1.00 97.12 71 VAL A O 1
ATOM 551 N N . SER A 1 72 ? 19.449 7.199 -6.144 1.00 97.94 72 SER A N 1
ATOM 552 C CA . SER A 1 72 ? 18.022 7.259 -5.840 1.00 97.94 72 SER A CA 1
ATOM 553 C C . SER A 1 72 ? 17.587 6.052 -5.004 1.00 97.94 72 SER A C 1
ATOM 555 O O . SER A 1 72 ? 18.213 4.995 -4.990 1.00 97.94 72 SER A O 1
ATOM 557 N N . LYS A 1 73 ? 16.539 6.254 -4.207 1.00 98.06 73 LYS A N 1
ATOM 558 C CA . LYS A 1 73 ? 15.907 5.218 -3.399 1.00 98.06 73 LYS A CA 1
ATOM 559 C C . LYS A 1 73 ? 14.437 5.545 -3.204 1.00 98.06 73 LYS A C 1
ATOM 561 O O . LYS A 1 73 ? 14.084 6.664 -2.817 1.00 98.06 73 LYS A O 1
ATOM 566 N N . ILE A 1 74 ? 13.583 4.555 -3.431 1.00 98.19 74 ILE A N 1
ATOM 567 C CA . ILE A 1 74 ? 12.134 4.680 -3.269 1.00 98.19 74 ILE A CA 1
ATOM 568 C C . ILE A 1 74 ? 11.780 5.167 -1.855 1.00 98.19 74 ILE A C 1
ATOM 570 O O . ILE A 1 74 ? 12.462 4.836 -0.876 1.00 98.19 74 ILE A O 1
ATOM 574 N N . LEU A 1 75 ? 10.763 6.009 -1.717 1.00 97.62 75 LEU A N 1
ATOM 575 C CA . LEU A 1 75 ? 10.353 6.555 -0.423 1.00 97.62 75 LEU A CA 1
ATOM 576 C C . LEU A 1 75 ? 9.535 5.550 0.392 1.00 97.62 75 LEU A C 1
ATOM 578 O O . LEU A 1 75 ? 8.696 4.820 -0.143 1.00 97.62 75 LEU A O 1
ATOM 582 N N . LEU A 1 76 ? 9.782 5.549 1.705 1.00 97.88 76 LEU A N 1
ATOM 583 C CA . LEU A 1 76 ? 8.814 5.029 2.663 1.00 97.88 76 LEU A CA 1
ATOM 584 C C . LEU A 1 76 ? 7.681 6.045 2.774 1.00 97.88 76 LEU A C 1
ATOM 586 O O . LEU A 1 76 ? 7.963 7.222 2.927 1.00 97.88 76 LEU A O 1
ATOM 590 N N . GLY A 1 77 ? 6.428 5.615 2.740 1.00 98.12 77 GLY A N 1
ATOM 591 C CA . GLY A 1 77 ? 5.300 6.480 3.077 1.00 98.12 77 GLY A CA 1
ATOM 592 C C . GLY A 1 77 ? 5.248 6.806 4.571 1.00 98.12 77 GLY A C 1
ATOM 593 O O . GLY A 1 77 ? 5.804 6.086 5.410 1.00 98.12 77 GLY A O 1
ATOM 594 N N . MET A 1 78 ? 4.536 7.874 4.923 1.00 98.56 78 MET A N 1
ATOM 595 C CA . MET A 1 78 ? 4.113 8.132 6.293 1.00 98.56 78 MET A CA 1
ATOM 596 C C . MET A 1 78 ? 3.178 7.017 6.742 1.00 98.56 78 MET A C 1
ATOM 598 O O . MET A 1 78 ? 2.095 6.821 6.197 1.00 98.56 78 MET A O 1
ATOM 602 N N . ASN A 1 79 ? 3.578 6.287 7.775 1.00 98.25 79 ASN A N 1
ATOM 603 C CA . ASN A 1 79 ? 2.857 5.112 8.213 1.00 98.25 79 ASN A CA 1
ATOM 604 C C . ASN A 1 79 ? 1.532 5.498 8.887 1.00 98.25 79 ASN A C 1
ATOM 606 O O . ASN A 1 79 ? 1.478 5.829 10.075 1.00 98.25 79 ASN A O 1
ATOM 610 N N . PHE A 1 80 ? 0.462 5.431 8.099 1.00 98.25 80 PHE A N 1
ATOM 611 C CA . PHE A 1 80 ? -0.919 5.597 8.538 1.00 98.25 80 PHE A CA 1
ATOM 612 C C . PHE A 1 80 ? -1.614 4.268 8.869 1.00 98.25 80 PHE A C 1
ATOM 614 O O . PHE A 1 80 ? -2.772 4.261 9.286 1.00 98.25 80 PHE A O 1
ATOM 621 N N . GLY A 1 81 ? -0.940 3.134 8.648 1.00 97.38 81 GLY A N 1
ATOM 622 C CA . GLY A 1 81 ? -1.502 1.788 8.786 1.00 97.38 81 GLY A CA 1
ATOM 623 C C . GLY A 1 81 ? -1.645 1.313 10.236 1.00 97.38 81 GLY A C 1
ATOM 624 O O . GLY A 1 81 ? -2.134 0.210 10.475 1.00 97.38 81 GLY A O 1
ATOM 625 N N . ASN A 1 82 ? -1.218 2.135 11.198 1.00 97.94 82 ASN A N 1
ATOM 626 C CA . ASN A 1 82 ? -1.114 1.765 12.602 1.00 97.94 82 ASN A CA 1
ATOM 627 C C . ASN A 1 82 ? -2.291 2.303 13.421 1.00 97.94 82 ASN A C 1
ATOM 629 O O . ASN A 1 82 ? -2.534 3.513 13.461 1.00 97.94 82 ASN A O 1
ATOM 633 N N . LEU A 1 83 ? -2.949 1.412 14.164 1.00 98.56 83 LEU A N 1
ATOM 634 C CA . LEU A 1 83 ? -3.924 1.772 15.196 1.00 98.56 83 LEU A CA 1
ATOM 635 C C . LEU A 1 83 ? -3.409 1.361 16.576 1.00 98.56 83 LEU A C 1
ATOM 637 O O . LEU A 1 83 ? -2.691 0.381 16.747 1.00 98.56 83 LEU A O 1
ATOM 641 N N . GLU A 1 84 ? -3.806 2.107 17.596 1.00 98.44 84 GLU A N 1
ATOM 642 C CA . GLU A 1 84 ? -3.669 1.703 18.988 1.00 98.44 84 GLU A CA 1
ATOM 643 C C . GLU A 1 84 ? -5.054 1.569 19.599 1.00 98.44 84 GLU A C 1
ATOM 645 O O . GLU A 1 84 ? -5.829 2.522 19.605 1.00 98.44 84 GLU A O 1
ATOM 650 N N . VAL A 1 85 ? -5.364 0.369 20.080 1.00 98.62 85 VAL A N 1
ATOM 651 C CA . VAL A 1 85 ? -6.665 0.041 20.657 1.00 98.62 85 VAL A CA 1
ATOM 652 C C . VAL A 1 85 ? -6.466 -0.330 22.115 1.00 98.62 85 VAL A C 1
ATOM 654 O O . VAL A 1 85 ? -5.645 -1.191 22.438 1.00 98.62 85 VAL A O 1
ATOM 657 N N . GLU A 1 86 ? -7.230 0.313 22.985 1.00 98.69 86 GLU A N 1
ATOM 658 C CA . GLU A 1 86 ? -7.305 0.029 24.41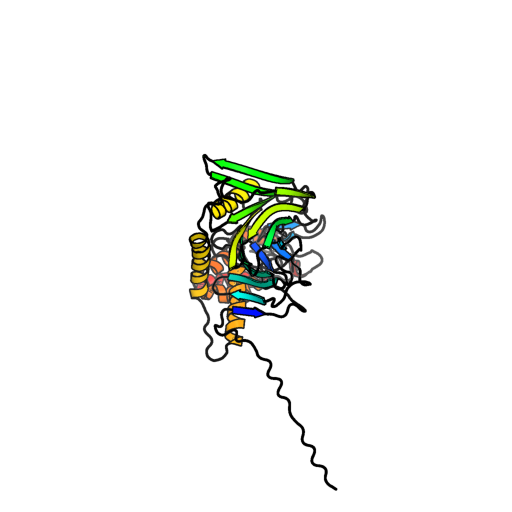1 1.00 98.69 86 GLU A CA 1
ATOM 659 C C . GLU A 1 86 ? -8.724 -0.445 24.749 1.00 98.69 86 GLU A C 1
ATOM 661 O O . GLU A 1 86 ? -9.701 0.151 24.294 1.00 98.69 86 GLU A O 1
ATOM 666 N N . ILE A 1 87 ? -8.844 -1.512 25.543 1.00 98.56 87 ILE A N 1
ATOM 667 C CA . ILE A 1 87 ? -10.128 -2.012 26.056 1.00 98.56 87 ILE A CA 1
ATOM 668 C C . ILE A 1 87 ? -10.092 -1.955 27.585 1.00 98.56 87 ILE A C 1
ATOM 670 O O . ILE A 1 87 ? -9.289 -2.641 28.221 1.00 98.56 87 ILE A O 1
ATOM 674 N N . ASP A 1 88 ? -10.974 -1.146 28.172 1.00 98.06 88 ASP A N 1
ATOM 675 C CA . ASP A 1 88 ? -11.007 -0.776 29.595 1.00 98.06 88 ASP A CA 1
ATOM 676 C C . ASP A 1 88 ? -9.652 -0.244 30.103 1.00 98.06 88 ASP A C 1
ATOM 678 O O . ASP A 1 88 ? -9.151 -0.666 31.147 1.00 98.06 88 ASP A O 1
ATOM 682 N N . GLY A 1 89 ? -9.029 0.645 29.321 1.00 97.56 89 GLY A N 1
ATOM 683 C CA . GLY A 1 89 ? -7.738 1.270 29.639 1.00 97.56 89 GLY A CA 1
ATOM 684 C C . GLY A 1 89 ? -6.515 0.362 29.469 1.00 97.56 89 GLY A C 1
ATOM 685 O O . GLY A 1 89 ? -5.405 0.750 29.829 1.00 97.56 89 GLY A O 1
ATOM 686 N N . GLU A 1 90 ? -6.687 -0.851 28.937 1.00 98.25 90 GLU A N 1
ATOM 687 C CA . GLU A 1 90 ? -5.578 -1.756 28.649 1.00 98.25 90 GLU A CA 1
ATOM 688 C C . GLU A 1 90 ? -5.322 -1.862 27.146 1.00 98.25 90 GLU A C 1
ATOM 690 O O . GLU A 1 90 ? -6.169 -2.337 26.386 1.00 98.25 90 GLU A O 1
ATOM 695 N N . LYS A 1 91 ? -4.116 -1.472 26.725 1.00 98.31 91 LYS A N 1
ATOM 696 C CA . LYS A 1 91 ? -3.663 -1.560 25.336 1.00 98.31 91 LYS A CA 1
ATOM 697 C C . LYS A 1 91 ? -3.572 -3.008 24.851 1.00 98.31 91 LYS A C 1
ATOM 699 O O . LYS A 1 91 ? -2.956 -3.859 25.496 1.00 98.31 91 LYS A O 1
ATOM 704 N N . ILE A 1 92 ? -4.129 -3.270 23.673 1.00 98.38 92 ILE A N 1
ATOM 705 C CA . ILE A 1 92 ? -3.999 -4.545 22.967 1.00 98.38 92 ILE A CA 1
ATOM 706 C C . ILE A 1 92 ? -2.547 -4.732 22.512 1.00 98.38 92 ILE A C 1
ATOM 708 O O . ILE A 1 92 ? -1.943 -3.845 21.909 1.00 98.38 92 ILE A O 1
ATOM 712 N N . SER A 1 93 ? -1.987 -5.901 22.801 1.00 97.19 93 SER A N 1
ATOM 713 C CA . SER A 1 93 ? -0.638 -6.307 22.414 1.00 97.19 93 SER A CA 1
ATOM 714 C C . SER A 1 93 ? -0.560 -7.827 22.285 1.00 97.19 93 SER A C 1
ATOM 716 O O . SER A 1 93 ? -1.464 -8.547 22.700 1.00 97.19 93 SER A O 1
ATOM 718 N N . GLU A 1 94 ? 0.552 -8.341 21.773 1.00 94.88 94 GLU A N 1
ATOM 719 C CA . GLU A 1 94 ? 0.798 -9.787 21.688 1.00 94.88 94 GLU A CA 1
ATOM 720 C C . GLU A 1 94 ? 0.727 -10.491 23.055 1.00 94.88 94 GLU A C 1
ATOM 722 O O . GLU A 1 94 ? 0.377 -11.666 23.135 1.00 94.88 94 GLU A O 1
ATOM 727 N N . ALA A 1 95 ? 1.009 -9.770 24.146 1.00 95.88 95 ALA A N 1
ATOM 728 C CA . ALA A 1 95 ? 1.045 -10.325 25.496 1.00 95.88 95 ALA A CA 1
ATOM 729 C C . ALA A 1 95 ? -0.343 -10.602 26.100 1.00 95.88 95 ALA A C 1
ATOM 731 O O . ALA A 1 95 ? -0.439 -11.323 27.094 1.00 95.88 95 ALA A O 1
ATOM 732 N N . ASN A 1 96 ? -1.417 -10.021 25.553 1.00 97.44 96 ASN A N 1
ATOM 733 C CA . ASN A 1 96 ? -2.760 -10.093 26.143 1.00 97.44 96 ASN A CA 1
ATOM 734 C C . ASN A 1 96 ? -3.866 -10.517 25.164 1.00 97.44 96 ASN A C 1
ATOM 736 O O . ASN A 1 96 ? -5.056 -10.372 25.467 1.00 97.44 96 ASN A O 1
ATOM 740 N N . ILE A 1 97 ? -3.482 -11.111 24.034 1.00 97.62 97 ILE A N 1
ATOM 741 C CA . ILE A 1 97 ? -4.401 -11.695 23.056 1.00 97.62 97 ILE A CA 1
ATOM 742 C C . ILE A 1 97 ? -4.252 -13.214 22.965 1.00 97.62 97 ILE A C 1
ATOM 744 O O . ILE A 1 97 ? -3.218 -13.789 23.290 1.00 97.62 97 ILE A O 1
ATOM 748 N N . LEU A 1 98 ? -5.309 -13.866 22.495 1.00 97.69 98 LEU A N 1
ATOM 749 C CA . LEU A 1 98 ? -5.371 -15.300 22.224 1.00 97.69 98 LEU A CA 1
ATOM 750 C C . LEU A 1 98 ? -5.938 -15.533 20.824 1.00 97.69 98 LEU A C 1
ATOM 752 O O . LEU A 1 98 ? -6.636 -14.674 20.288 1.00 97.69 98 LEU A O 1
ATOM 756 N N . ASN A 1 99 ? -5.710 -16.719 20.257 1.00 97.00 99 ASN A N 1
ATOM 757 C CA . ASN A 1 99 ? -6.272 -17.125 18.960 1.00 97.00 99 ASN A CA 1
ATOM 758 C C . ASN A 1 99 ? -5.955 -16.138 17.823 1.00 97.00 99 ASN A C 1
ATOM 760 O O . ASN A 1 99 ? -6.820 -15.843 17.000 1.00 97.00 99 ASN A O 1
ATOM 764 N N . TRP A 1 100 ? -4.735 -15.598 17.812 1.00 97.75 100 TRP A N 1
ATOM 765 C CA . TRP A 1 100 ? -4.278 -14.744 16.725 1.00 97.75 100 TRP A CA 1
ATOM 766 C C . TRP A 1 100 ? -4.240 -15.530 15.412 1.00 97.75 100 TRP A C 1
ATOM 768 O O . TRP A 1 100 ? -3.762 -16.667 15.360 1.00 97.75 100 TRP A O 1
ATOM 778 N N . LYS A 1 101 ? -4.773 -14.922 14.356 1.00 97.69 101 LYS A N 1
ATOM 779 C CA . LYS A 1 101 ? -4.793 -15.462 13.001 1.00 97.69 101 LYS A CA 1
ATOM 780 C C . LYS A 1 101 ? -4.677 -14.318 12.009 1.00 97.69 101 LYS A C 1
ATOM 782 O O . LYS A 1 101 ? -5.390 -13.324 12.147 1.00 97.69 101 LYS A O 1
ATOM 787 N N . GLN A 1 102 ? -3.856 -14.506 10.985 1.00 97.75 102 GLN A N 1
ATOM 788 C CA . GLN A 1 102 ? -3.837 -13.662 9.796 1.00 97.75 102 GLN A CA 1
ATOM 789 C C . GLN A 1 102 ? -4.236 -14.461 8.566 1.00 97.75 102 GLN A C 1
ATOM 791 O O . GLN A 1 102 ? -4.017 -15.672 8.494 1.00 97.75 102 GLN A O 1
ATOM 796 N N . THR A 1 103 ? -4.921 -13.813 7.631 1.00 97.88 103 THR A N 1
ATOM 797 C CA . THR A 1 103 ? -5.367 -14.417 6.376 1.00 97.88 103 THR A CA 1
ATOM 798 C C . THR A 1 103 ? -5.360 -13.386 5.265 1.00 97.88 103 THR A C 1
ATOM 800 O O . THR A 1 103 ? -6.071 -12.389 5.352 1.00 97.88 103 THR A O 1
ATOM 803 N N . LEU A 1 104 ? -4.588 -13.652 4.216 1.00 98.38 104 LEU A N 1
ATOM 804 C CA . LEU A 1 104 ? -4.742 -12.981 2.936 1.00 98.38 104 LEU A CA 1
ATOM 805 C C . LEU A 1 104 ? -5.784 -13.737 2.114 1.00 98.38 104 LEU A C 1
ATOM 807 O O . LEU A 1 104 ? -5.580 -14.912 1.818 1.00 98.38 104 LEU A O 1
ATOM 811 N N . ASN A 1 105 ? -6.843 -13.050 1.699 1.00 98.38 105 ASN A N 1
ATOM 812 C CA . ASN A 1 105 ? -7.695 -13.489 0.601 1.00 98.38 105 ASN A CA 1
ATOM 813 C C . ASN A 1 105 ? -7.165 -12.863 -0.695 1.00 98.38 105 ASN A C 1
ATOM 815 O O . ASN A 1 105 ? -7.313 -11.658 -0.909 1.00 98.38 105 ASN A O 1
ATOM 819 N N . MET A 1 106 ? -6.552 -13.676 -1.554 1.00 98.44 106 MET A N 1
ATOM 820 C CA . MET A 1 106 ? -5.936 -13.219 -2.806 1.00 98.44 106 MET A CA 1
ATOM 821 C C . MET A 1 106 ? -6.975 -12.753 -3.832 1.00 98.44 106 MET A C 1
ATOM 823 O O . MET A 1 106 ? -6.687 -11.868 -4.636 1.00 98.44 106 MET A O 1
ATOM 827 N N . LYS A 1 107 ? -8.198 -13.298 -3.779 1.00 97.12 107 LYS A N 1
ATOM 828 C CA . LYS A 1 107 ? -9.284 -12.961 -4.709 1.00 97.12 107 LYS A CA 1
ATOM 829 C C . LYS A 1 107 ? -9.786 -11.535 -4.523 1.00 97.12 107 LYS A C 1
ATOM 831 O O . LYS A 1 107 ? -10.154 -10.876 -5.486 1.00 97.12 107 LYS A O 1
ATOM 836 N N . GLU A 1 108 ? -9.817 -11.078 -3.276 1.00 97.88 108 GLU A N 1
ATOM 837 C CA . GLU A 1 108 ? -10.347 -9.766 -2.893 1.00 97.88 108 GLU A CA 1
ATOM 838 C C . GLU A 1 108 ? -9.260 -8.793 -2.419 1.00 97.88 108 GLU A C 1
ATOM 840 O O . GLU A 1 108 ? -9.593 -7.684 -2.013 1.00 97.88 108 GLU A O 1
ATOM 845 N N . ALA A 1 109 ? -7.992 -9.226 -2.408 1.00 98.44 109 ALA A N 1
ATOM 846 C CA . ALA A 1 109 ? -6.847 -8.523 -1.823 1.00 98.44 109 ALA A CA 1
ATOM 847 C C . ALA A 1 109 ? -7.122 -7.921 -0.444 1.00 98.44 109 ALA A C 1
ATOM 849 O O . ALA A 1 109 ? -6.772 -6.779 -0.135 1.00 98.44 109 ALA A O 1
ATOM 850 N N . SER A 1 110 ? -7.764 -8.728 0.391 1.00 98.44 110 SER A N 1
ATOM 851 C CA . SER A 1 110 ? -8.155 -8.349 1.736 1.00 98.44 110 SER A CA 1
ATOM 852 C C . SER A 1 110 ? -7.289 -9.104 2.735 1.00 98.44 110 SER A C 1
ATOM 854 O O . SER A 1 110 ? -7.288 -10.341 2.741 1.00 98.44 110 SER A O 1
ATOM 856 N N . PHE A 1 111 ? -6.564 -8.384 3.588 1.00 98.69 111 PHE A N 1
ATOM 857 C CA . PHE A 1 111 ? -5.707 -8.996 4.601 1.00 98.69 111 PHE A CA 1
ATOM 858 C C . PHE A 1 111 ? -6.331 -8.853 5.986 1.00 98.69 111 PHE A C 1
ATOM 860 O O . PHE A 1 111 ? -6.313 -7.777 6.586 1.00 98.69 111 PHE A O 1
ATOM 867 N N . THR A 1 112 ? -6.900 -9.939 6.500 1.00 98.69 112 THR A N 1
ATOM 868 C CA . THR A 1 112 ? -7.629 -9.944 7.769 1.00 98.69 112 THR A CA 1
ATOM 869 C C . THR A 1 112 ? -6.756 -10.465 8.898 1.00 98.69 112 THR A C 1
ATOM 871 O O . THR A 1 112 ? -6.199 -11.558 8.815 1.00 98.69 112 THR A O 1
ATOM 874 N N . THR A 1 113 ? -6.695 -9.713 9.993 1.00 98.62 113 THR A N 1
ATOM 875 C CA . THR A 1 113 ? -6.184 -10.183 11.283 1.00 98.62 113 THR A CA 1
ATOM 876 C C . THR A 1 113 ? -7.348 -10.355 12.246 1.00 98.62 113 THR A C 1
ATOM 878 O O . THR A 1 113 ? -8.227 -9.499 12.321 1.00 98.62 113 THR A O 1
ATOM 881 N N . SER A 1 114 ? -7.353 -11.435 13.019 1.00 98.62 114 SER A N 1
ATOM 882 C CA . SER A 1 114 ? -8.338 -11.661 14.078 1.00 98.62 114 SER A CA 1
ATOM 883 C C . SER A 1 114 ? -7.688 -12.232 15.325 1.00 98.62 114 SER A C 1
ATOM 885 O O . SER A 1 114 ? -6.742 -13.011 15.221 1.00 98.62 114 SER A O 1
ATOM 887 N N . PHE A 1 115 ? -8.214 -11.883 16.493 1.00 98.62 115 PHE A N 1
ATOM 888 C CA . PHE A 1 115 ? -7.802 -12.440 17.776 1.00 98.62 115 PHE A CA 1
ATOM 889 C C . PHE A 1 115 ? -8.885 -12.222 18.836 1.00 98.62 115 PHE A C 1
ATOM 891 O O . PHE A 1 115 ? -9.839 -11.463 18.672 1.00 98.62 115 PHE A O 1
ATOM 898 N N . THR A 1 116 ? -8.741 -12.903 19.964 1.00 98.69 116 THR A N 1
ATOM 899 C CA . THR A 1 116 ? -9.555 -12.691 21.160 1.00 98.69 116 THR A CA 1
ATOM 900 C C . THR A 1 116 ? -8.764 -11.866 22.167 1.00 98.69 116 THR A C 1
ATOM 902 O O . THR A 1 116 ? -7.660 -12.251 22.545 1.00 98.69 116 THR A O 1
ATOM 905 N N . PHE A 1 117 ? -9.331 -10.757 22.637 1.00 98.44 117 PHE A N 1
ATOM 906 C CA . PHE A 1 117 ? -8.761 -9.976 23.731 1.00 98.44 117 PHE A CA 1
ATOM 907 C C . PHE A 1 117 ? -9.315 -10.477 25.068 1.00 98.44 117 PHE A C 1
ATOM 909 O O . PHE A 1 117 ? -10.468 -10.200 25.431 1.00 98.44 117 PHE A O 1
ATOM 916 N N . LYS A 1 118 ? -8.490 -11.249 25.789 1.00 97.19 118 LYS A N 1
ATOM 917 C CA . LYS A 1 118 ? -8.840 -11.908 27.061 1.00 97.19 118 LYS A CA 1
ATOM 918 C C . LYS A 1 118 ? -10.203 -12.616 26.980 1.00 97.19 118 LYS A C 1
ATOM 920 O O . LYS A 1 118 ? -10.479 -13.333 26.025 1.00 97.19 118 LYS A O 1
ATOM 925 N N . ASP A 1 119 ? -11.073 -12.418 27.964 1.00 96.94 119 ASP A N 1
ATOM 926 C CA . ASP A 1 119 ? -12.462 -12.883 27.952 1.00 96.94 119 ASP A CA 1
ATOM 927 C C . ASP A 1 119 ? -13.464 -11.750 27.645 1.00 96.94 119 ASP A C 1
ATOM 929 O O . ASP A 1 119 ? -14.668 -11.901 27.871 1.00 96.94 119 ASP A O 1
ATOM 933 N N . LYS A 1 120 ? -12.970 -10.612 27.136 1.00 98.00 120 LYS A N 1
ATOM 934 C CA . LYS A 1 120 ? -13.735 -9.369 26.976 1.00 98.00 120 LYS A CA 1
ATOM 935 C C . LYS A 1 120 ? -14.277 -9.158 25.570 1.00 98.00 120 LYS A C 1
ATOM 937 O O . LYS A 1 120 ? -15.429 -8.754 25.443 1.00 98.00 120 LYS A O 1
ATOM 942 N N . ALA A 1 121 ? -13.487 -9.433 24.532 1.00 98.50 121 ALA A N 1
ATOM 943 C CA . ALA A 1 121 ? -13.883 -9.152 23.152 1.00 98.50 121 ALA A CA 1
ATOM 944 C C . ALA A 1 121 ? -13.238 -10.100 22.135 1.00 98.50 121 ALA A C 1
ATOM 946 O O . ALA A 1 121 ? -12.186 -10.693 22.389 1.00 98.50 121 ALA A O 1
ATOM 947 N N . VAL A 1 122 ? -13.869 -10.228 20.973 1.00 98.69 122 VAL A N 1
ATOM 948 C CA . VAL A 1 122 ? -13.238 -10.730 19.746 1.00 98.69 122 VAL A CA 1
ATOM 949 C C . VAL A 1 122 ? -13.026 -9.535 18.834 1.00 98.69 122 VAL A C 1
ATOM 951 O O . VAL A 1 122 ? -13.928 -8.725 18.656 1.00 98.69 122 VAL A O 1
ATOM 954 N N . VAL A 1 123 ? -11.818 -9.405 18.306 1.00 98.75 123 VAL A N 1
ATOM 955 C CA . VAL A 1 123 ? -11.428 -8.293 17.447 1.00 98.75 123 VAL A CA 1
ATOM 956 C C . VAL A 1 123 ? -11.010 -8.863 16.106 1.00 98.75 123 VAL A C 1
ATOM 958 O O . VAL A 1 123 ? -10.257 -9.837 16.042 1.00 98.75 123 VAL A O 1
ATOM 961 N N . SER A 1 124 ? -11.488 -8.244 15.037 1.00 98.69 124 SER A N 1
ATOM 962 C CA . SER A 1 124 ? -11.009 -8.503 13.685 1.00 98.69 124 SER A CA 1
ATOM 963 C C . SER A 1 124 ? -10.830 -7.192 12.945 1.00 98.69 124 SER A C 1
ATOM 965 O O . SER A 1 124 ? -11.601 -6.257 13.151 1.00 98.69 124 SER A O 1
ATOM 967 N N . TYR A 1 125 ? -9.816 -7.118 12.096 1.00 98.81 125 TYR A N 1
ATOM 968 C CA . TYR A 1 125 ? -9.653 -6.003 11.182 1.00 98.81 125 TYR A CA 1
ATOM 969 C C . TYR A 1 125 ? -9.125 -6.475 9.839 1.00 98.81 125 TYR A C 1
ATOM 971 O O . TYR A 1 125 ? -8.338 -7.419 9.777 1.00 98.81 125 TYR A O 1
ATOM 979 N N . THR A 1 126 ? -9.551 -5.812 8.772 1.00 98.88 126 THR A N 1
ATOM 980 C CA . THR A 1 126 ? -9.135 -6.122 7.407 1.00 98.88 126 THR A CA 1
ATOM 981 C C . THR A 1 126 ? -8.476 -4.913 6.774 1.00 98.88 126 THR A C 1
ATOM 983 O O . THR A 1 126 ? -9.066 -3.834 6.731 1.00 98.88 126 THR A O 1
ATOM 986 N N . LEU A 1 127 ? -7.247 -5.105 6.304 1.00 98.81 127 LEU A N 1
ATOM 987 C CA . LEU A 1 127 ? -6.461 -4.097 5.615 1.00 98.81 127 LEU A CA 1
ATOM 988 C C . LEU A 1 127 ? -6.652 -4.206 4.100 1.00 98.81 127 LEU A C 1
ATOM 990 O O . LEU A 1 127 ? -6.546 -5.298 3.536 1.00 98.81 127 LEU A O 1
ATOM 994 N N . TYR A 1 128 ? -6.858 -3.053 3.465 1.00 98.81 128 TYR A N 1
ATOM 995 C CA . TYR A 1 128 ? -6.934 -2.886 2.018 1.00 98.81 128 TYR A CA 1
ATOM 996 C C . TYR A 1 128 ? -6.015 -1.749 1.558 1.00 98.81 128 TYR A C 1
ATOM 998 O O . TYR A 1 128 ? -6.036 -0.657 2.131 1.00 98.81 128 TYR A O 1
ATOM 1006 N N . ALA A 1 129 ? -5.281 -1.977 0.469 1.00 98.69 129 ALA A N 1
ATOM 1007 C CA . ALA A 1 129 ? -4.809 -0.919 -0.420 1.00 98.69 129 ALA A CA 1
ATOM 1008 C C . ALA A 1 129 ? -5.883 -0.741 -1.501 1.00 98.69 129 ALA A C 1
ATOM 1010 O O . ALA A 1 129 ? -6.060 -1.615 -2.354 1.00 98.69 129 ALA A O 1
ATOM 1011 N N . LEU A 1 130 ? -6.673 0.331 -1.444 1.00 98.75 130 LEU A N 1
ATOM 1012 C CA . LEU A 1 130 ? -7.869 0.445 -2.279 1.00 98.75 130 LEU A CA 1
ATOM 1013 C C . LEU A 1 130 ? -7.487 0.599 -3.755 1.00 98.75 130 LEU A C 1
ATOM 1015 O O . LEU A 1 130 ? -6.911 1.600 -4.160 1.00 98.75 130 LEU A O 1
ATOM 1019 N N . ARG A 1 131 ? -7.811 -0.387 -4.595 1.00 98.25 131 ARG A N 1
ATOM 1020 C CA . ARG A 1 131 ? -7.569 -0.312 -6.044 1.00 98.25 131 ARG A CA 1
ATOM 1021 C C . ARG A 1 131 ? -8.434 0.725 -6.779 1.00 98.25 131 ARG A C 1
ATOM 1023 O O . ARG A 1 131 ? -7.974 1.291 -7.763 1.00 98.25 131 ARG A O 1
ATOM 1030 N N . ASN A 1 132 ? -9.645 1.002 -6.294 1.00 98.25 132 ASN A N 1
ATOM 1031 C CA . ASN A 1 132 ? -10.557 2.020 -6.838 1.00 98.25 132 ASN A CA 1
ATOM 1032 C C . ASN A 1 132 ? -10.228 3.450 -6.374 1.00 98.25 132 ASN A C 1
ATOM 1034 O O . ASN A 1 132 ? -10.649 4.407 -7.016 1.00 98.25 132 ASN A O 1
ATOM 1038 N N . VAL A 1 133 ? -9.460 3.597 -5.289 1.00 98.19 133 VAL A N 1
ATOM 1039 C CA . VAL A 1 133 ? -8.959 4.881 -4.773 1.00 98.19 133 VAL A CA 1
ATOM 1040 C C . VAL A 1 133 ? -7.447 4.731 -4.551 1.00 98.19 133 VAL A C 1
ATOM 1042 O O . VAL A 1 133 ? -7.015 4.482 -3.428 1.00 98.19 133 VAL A O 1
ATOM 1045 N N . PRO A 1 134 ? -6.627 4.806 -5.619 1.00 96.19 134 PRO A N 1
ATOM 1046 C CA . PRO A 1 134 ? -5.290 4.199 -5.650 1.00 96.19 134 PRO A CA 1
ATOM 1047 C C . PRO A 1 134 ? -4.289 4.720 -4.610 1.00 96.19 134 PRO A C 1
ATOM 1049 O O . PRO A 1 134 ? -3.353 4.016 -4.250 1.00 96.19 134 PRO A O 1
ATOM 1052 N N . TYR A 1 135 ? -4.483 5.931 -4.098 1.00 98.44 135 TYR A N 1
ATOM 1053 C CA . TYR A 1 135 ? -3.603 6.539 -3.096 1.00 98.44 135 TYR A CA 1
ATOM 1054 C C . TYR A 1 135 ? -4.082 6.313 -1.657 1.00 98.44 135 TYR A C 1
ATOM 1056 O O . TYR A 1 135 ? -3.492 6.865 -0.731 1.00 98.44 135 TYR A O 1
ATOM 1064 N N . ALA A 1 136 ? -5.148 5.528 -1.456 1.00 98.62 136 ALA A N 1
ATOM 1065 C CA . ALA A 1 136 ? -5.784 5.338 -0.162 1.00 98.62 136 ALA A CA 1
ATOM 1066 C C . ALA A 1 136 ? -5.663 3.910 0.386 1.00 98.62 136 ALA A C 1
ATOM 1068 O O . ALA A 1 136 ? -5.855 2.913 -0.316 1.00 98.62 136 ALA A O 1
ATOM 1069 N N . GLY A 1 137 ? -5.415 3.826 1.691 1.00 98.69 137 GLY A N 1
ATOM 1070 C CA . GLY A 1 137 ? -5.589 2.621 2.488 1.00 98.69 137 GLY A CA 1
ATOM 1071 C C . GLY A 1 137 ? -6.881 2.657 3.305 1.00 98.69 137 GLY A C 1
ATOM 1072 O O . GLY A 1 137 ? -7.440 3.718 3.614 1.00 98.69 137 GLY A O 1
ATOM 1073 N N . TYR A 1 138 ? -7.359 1.471 3.667 1.00 98.81 138 TYR A N 1
ATOM 1074 C CA . TYR A 1 138 ? -8.581 1.291 4.442 1.00 98.81 138 TYR A CA 1
ATOM 1075 C C . TYR A 1 138 ? -8.414 0.139 5.432 1.00 98.81 138 TYR A C 1
ATOM 1077 O O . TYR A 1 138 ? -8.094 -0.981 5.034 1.00 98.81 138 TYR A O 1
ATOM 1085 N N . ILE A 1 139 ? -8.621 0.414 6.718 1.00 98.81 139 ILE A N 1
ATOM 1086 C CA . ILE A 1 139 ? -8.602 -0.575 7.798 1.00 98.81 139 ILE A CA 1
ATOM 1087 C C . ILE A 1 139 ? -10.027 -0.698 8.321 1.00 98.81 139 ILE A C 1
ATOM 1089 O O . ILE A 1 139 ? -10.493 0.180 9.040 1.00 98.81 139 ILE A O 1
ATOM 1093 N N . ASP A 1 140 ? -10.714 -1.771 7.951 1.00 98.56 140 ASP A N 1
ATOM 1094 C CA . ASP A 1 140 ? -12.070 -2.070 8.410 1.00 98.56 140 ASP A CA 1
ATOM 1095 C C . ASP A 1 140 ? -12.007 -2.872 9.711 1.00 98.56 140 ASP A C 1
ATOM 1097 O O . ASP A 1 140 ? -11.451 -3.968 9.708 1.00 98.56 140 ASP A O 1
ATOM 1101 N N . VAL A 1 141 ? -12.526 -2.342 10.816 1.00 98.75 141 VAL A N 1
ATOM 1102 C CA . VAL A 1 141 ? -12.359 -2.886 12.170 1.00 98.75 141 VAL A CA 1
ATOM 1103 C C . VAL A 1 141 ? -13.706 -3.250 12.779 1.00 98.75 141 VAL A C 1
ATOM 1105 O O . VAL A 1 141 ? -14.656 -2.466 12.783 1.00 98.75 141 VAL A O 1
ATOM 1108 N N . LYS A 1 142 ? -13.744 -4.430 13.395 1.00 98.44 142 LYS A N 1
ATOM 1109 C CA . LYS A 1 142 ? -14.873 -4.918 14.173 1.00 98.44 142 LYS A CA 1
ATOM 1110 C C . LYS A 1 142 ? -14.432 -5.394 15.551 1.00 98.44 142 LYS A C 1
ATOM 1112 O O . LYS A 1 142 ? -13.512 -6.208 15.672 1.00 98.44 142 LYS A O 1
ATOM 1117 N N . ILE A 1 143 ? -15.116 -4.907 16.584 1.00 98.50 143 ILE A N 1
ATOM 1118 C CA . ILE A 1 143 ? -14.931 -5.316 17.982 1.00 98.50 143 ILE A CA 1
ATOM 1119 C C . ILE A 1 143 ? -16.247 -5.906 18.495 1.00 98.50 143 ILE A C 1
ATOM 1121 O O . ILE A 1 143 ? -17.182 -5.170 18.798 1.00 98.50 143 ILE A O 1
ATOM 1125 N N . ASP A 1 144 ? -16.309 -7.229 18.623 1.00 98.38 144 ASP A N 1
ATOM 1126 C CA . ASP A 1 144 ? -17.445 -7.964 19.184 1.00 98.38 144 ASP A CA 1
ATOM 1127 C C . ASP A 1 144 ? -17.284 -8.123 20.702 1.00 98.38 144 ASP A C 1
ATOM 1129 O O . ASP A 1 144 ? -16.430 -8.878 21.188 1.00 98.38 144 ASP A O 1
ATOM 1133 N N . ALA A 1 145 ? -18.114 -7.427 21.478 1.00 98.44 145 ALA A N 1
ATOM 1134 C CA . ALA A 1 145 ? -17.981 -7.364 22.928 1.00 98.44 145 ALA A CA 1
ATOM 1135 C C . ALA A 1 145 ? -18.665 -8.554 23.631 1.00 98.44 145 ALA A C 1
ATOM 1137 O O . ALA A 1 145 ? -19.884 -8.731 23.593 1.00 98.44 145 ALA A O 1
ATOM 1138 N N . LYS A 1 146 ? -17.888 -9.368 24.354 1.00 98.25 146 LYS A N 1
ATOM 1139 C CA . LYS A 1 146 ? -18.382 -10.472 25.210 1.00 98.25 146 LYS A CA 1
ATOM 1140 C C . LYS A 1 146 ? -18.814 -9.995 26.599 1.00 98.25 146 LYS A C 1
ATOM 1142 O O . LYS A 1 146 ? -19.564 -10.690 27.293 1.00 98.25 146 LYS A O 1
ATOM 1147 N N . LYS A 1 147 ? -18.352 -8.812 27.002 1.00 98.19 147 LYS A N 1
ATOM 1148 C CA . LYS A 1 147 ? -18.718 -8.079 28.223 1.00 98.19 147 LYS A CA 1
ATOM 1149 C C . LYS A 1 147 ? -18.991 -6.619 27.865 1.00 98.19 147 LYS A C 1
ATOM 1151 O O . LYS A 1 147 ? -18.671 -6.208 26.761 1.00 98.19 147 LYS A O 1
ATOM 1156 N N . ALA A 1 148 ? -19.592 -5.859 28.778 1.00 98.31 148 ALA A N 1
ATOM 1157 C CA . ALA A 1 148 ? -19.594 -4.407 28.628 1.00 98.31 148 ALA A CA 1
ATOM 1158 C C . ALA A 1 148 ? -18.148 -3.906 28.757 1.00 98.31 148 ALA A C 1
ATOM 1160 O O . ALA A 1 148 ? -17.451 -4.361 29.668 1.00 98.31 148 ALA A O 1
ATOM 1161 N N . ILE A 1 149 ? -17.719 -3.058 27.827 1.00 98.44 149 ILE A N 1
ATOM 1162 C CA . ILE A 1 149 ? -16.345 -2.557 27.728 1.00 98.44 149 ILE A CA 1
ATOM 1163 C C . ILE A 1 149 ? -16.331 -1.099 27.260 1.00 98.44 149 ILE A C 1
ATOM 1165 O O . ILE A 1 149 ? -17.178 -0.721 26.448 1.00 98.44 149 ILE A O 1
ATOM 1169 N N . SER A 1 150 ? -15.320 -0.338 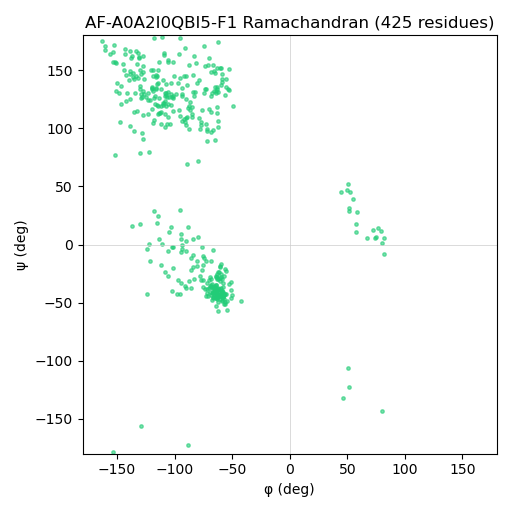27.673 1.00 98.31 150 SER A N 1
ATOM 1170 C CA . SER A 1 150 ? -14.922 0.900 26.995 1.00 98.31 150 SER A CA 1
ATOM 1171 C C . SER A 1 150 ? -13.813 0.599 25.991 1.00 98.31 150 SER A C 1
ATOM 1173 O O . SER A 1 150 ? -12.807 -0.021 26.343 1.00 98.31 150 SER A O 1
ATOM 1175 N N . ALA A 1 151 ? -13.986 1.023 24.741 1.00 98.44 151 ALA A N 1
ATOM 1176 C CA . ALA A 1 151 ? -12.961 0.942 23.711 1.00 98.44 151 ALA A CA 1
ATOM 1177 C C . ALA A 1 151 ? -12.455 2.343 23.365 1.00 98.44 151 ALA A C 1
ATOM 1179 O O . ALA A 1 151 ? -13.223 3.187 22.898 1.00 98.44 151 ALA A O 1
ATOM 1180 N N . LYS A 1 152 ? -11.150 2.565 23.524 1.00 98.69 152 LYS A N 1
ATOM 1181 C CA . LYS A 1 152 ? -10.459 3.756 23.029 1.00 98.69 152 LYS A CA 1
ATOM 1182 C C . LYS A 1 152 ? -9.590 3.368 21.845 1.00 98.69 152 LYS A C 1
ATOM 1184 O O . LYS A 1 152 ? -8.737 2.487 21.954 1.00 98.69 152 LYS A O 1
ATOM 1189 N N . VAL A 1 153 ? -9.802 4.025 20.712 1.00 98.75 153 VAL A N 1
ATOM 1190 C CA . VAL A 1 153 ? -9.058 3.767 19.476 1.00 98.75 153 VAL A CA 1
ATOM 1191 C C . VAL A 1 153 ? -8.313 5.021 19.071 1.00 98.75 153 VAL A C 1
ATOM 1193 O O . VAL A 1 153 ? -8.884 6.106 19.042 1.00 98.75 153 VAL A O 1
ATOM 1196 N N . THR A 1 154 ? -7.034 4.867 18.748 1.00 98.88 154 THR A N 1
ATOM 1197 C CA . THR A 1 154 ? -6.145 5.941 18.312 1.00 98.88 154 THR A CA 1
ATOM 1198 C C . THR A 1 154 ? -5.549 5.597 16.954 1.00 98.88 154 THR A C 1
ATOM 1200 O O . THR A 1 154 ? -4.740 4.676 16.849 1.00 98.88 154 THR A O 1
ATOM 1203 N N . GLY A 1 155 ? -5.933 6.347 15.926 1.00 98.62 155 GLY A N 1
ATOM 1204 C CA . GLY A 1 155 ? -5.319 6.314 14.606 1.00 98.62 155 GLY A CA 1
ATOM 1205 C C . GLY A 1 155 ? -4.096 7.216 14.566 1.00 98.62 155 GLY A C 1
ATOM 1206 O O . GLY A 1 155 ? -4.042 8.234 15.266 1.00 98.62 155 GLY A O 1
ATOM 1207 N N . LYS A 1 156 ? -3.087 6.810 13.797 1.00 98.06 156 LYS A N 1
ATOM 1208 C CA . LYS A 1 156 ? -1.775 7.460 13.779 1.00 98.06 156 LYS A CA 1
ATOM 1209 C C . LYS A 1 156 ? -1.359 7.779 12.355 1.00 98.06 156 LYS A C 1
ATOM 1211 O O . LYS A 1 156 ? -1.646 7.006 11.449 1.00 98.06 156 LYS A O 1
ATOM 1216 N N . ILE A 1 157 ? -0.638 8.879 12.192 1.00 98.56 157 ILE A N 1
ATOM 1217 C CA . ILE A 1 157 ? 0.239 9.127 11.050 1.00 98.56 157 ILE A CA 1
ATOM 1218 C C . ILE A 1 157 ? 1.643 9.264 11.633 1.00 98.56 157 ILE A C 1
ATOM 1220 O O . ILE A 1 157 ? 1.946 10.250 12.312 1.00 98.56 157 ILE A O 1
ATOM 1224 N N . VAL A 1 158 ? 2.473 8.242 11.420 1.00 98.44 158 VAL A N 1
ATOM 1225 C CA . VAL A 1 158 ? 3.866 8.217 11.879 1.00 98.44 158 VAL A CA 1
ATOM 1226 C C . VAL A 1 158 ? 4.773 8.531 10.700 1.00 98.44 158 VAL A C 1
ATOM 1228 O O . VAL A 1 158 ? 4.840 7.775 9.735 1.00 98.44 158 VAL A O 1
ATOM 1231 N N . THR A 1 159 ? 5.466 9.660 10.766 1.00 98.19 159 THR A N 1
ATOM 1232 C CA . THR A 1 159 ? 6.393 10.088 9.717 1.00 98.19 159 THR A CA 1
ATOM 1233 C C . THR A 1 159 ? 7.747 9.399 9.922 1.00 98.19 159 THR A C 1
ATOM 1235 O O . THR A 1 159 ? 8.285 9.493 11.024 1.00 98.19 159 THR A O 1
ATOM 1238 N N . PRO A 1 160 ? 8.321 8.728 8.907 1.00 97.06 160 PRO A N 1
ATOM 1239 C CA . PRO A 1 160 ? 9.671 8.185 8.994 1.00 97.06 160 PRO A CA 1
ATOM 1240 C C . PRO A 1 160 ? 10.712 9.276 9.284 1.00 97.06 160 PRO A C 1
ATOM 1242 O O . PRO A 1 160 ? 10.639 10.366 8.718 1.00 97.06 160 PRO A O 1
ATOM 1245 N N . ASP A 1 161 ? 11.721 8.961 10.100 1.00 94.44 161 ASP A N 1
ATOM 1246 C CA . ASP A 1 161 ? 12.778 9.906 10.517 1.00 94.44 161 ASP A CA 1
ATOM 1247 C C . ASP A 1 161 ? 13.592 10.484 9.345 1.00 94.44 161 ASP A C 1
ATOM 1249 O O . ASP A 1 161 ? 14.291 11.484 9.486 1.00 94.44 161 ASP A O 1
ATOM 1253 N N . GLU A 1 162 ? 13.517 9.848 8.176 1.00 93.56 162 GLU A N 1
ATOM 1254 C CA . GLU A 1 162 ? 14.173 10.307 6.955 1.00 93.56 162 GLU A CA 1
ATOM 1255 C C . GLU A 1 162 ? 13.499 11.539 6.329 1.00 93.56 162 GLU A C 1
ATOM 1257 O O . GLU A 1 162 ? 14.098 12.173 5.469 1.00 93.56 162 GLU A O 1
ATOM 1262 N N . TYR A 1 163 ? 12.279 11.899 6.733 1.00 97.88 163 TYR A N 1
ATOM 1263 C CA . TYR A 1 163 ? 11.578 13.084 6.235 1.00 97.88 163 TYR A CA 1
ATOM 1264 C C . TYR A 1 163 ? 12.030 14.362 6.941 1.00 97.88 163 TYR A C 1
ATOM 1266 O O . TYR A 1 163 ? 12.468 14.353 8.087 1.00 97.88 163 TYR A O 1
ATOM 1274 N N . GLN A 1 164 ? 11.858 15.499 6.269 1.00 97.75 164 GLN A N 1
ATOM 1275 C CA . GLN A 1 164 ? 12.190 16.810 6.816 1.00 97.75 164 GLN A CA 1
ATOM 1276 C C . GLN A 1 164 ? 10.938 17.635 7.111 1.00 97.75 164 GLN A C 1
ATOM 1278 O O . GLN A 1 164 ? 10.003 17.694 6.306 1.00 97.75 164 GLN A O 1
ATOM 1283 N N . ASN A 1 165 ? 10.990 18.368 8.226 1.00 96.56 165 ASN A N 1
ATOM 1284 C CA . ASN A 1 165 ? 10.026 19.402 8.611 1.00 96.56 165 ASN A CA 1
ATOM 1285 C C . ASN A 1 165 ? 8.550 18.953 8.542 1.00 96.56 165 ASN A C 1
ATOM 1287 O O . ASN A 1 165 ? 7.752 19.631 7.887 1.00 96.56 165 ASN A O 1
ATOM 1291 N N . PRO A 1 166 ? 8.163 17.822 9.165 1.00 97.62 166 PRO A N 1
ATOM 1292 C CA . PRO A 1 166 ? 6.769 17.406 9.161 1.00 97.62 166 PRO A CA 1
ATOM 1293 C C . PRO A 1 166 ? 5.885 18.436 9.870 1.00 97.62 166 PRO A C 1
ATOM 1295 O O . PRO A 1 166 ? 6.175 18.887 10.972 1.00 97.62 166 PRO A O 1
ATOM 1298 N N . MET A 1 167 ? 4.786 18.808 9.223 1.00 97.38 167 MET A N 1
ATOM 1299 C CA . MET A 1 167 ? 3.782 19.735 9.727 1.00 97.38 167 MET A CA 1
ATOM 1300 C C . MET A 1 167 ? 2.474 18.985 9.922 1.00 97.38 167 MET A C 1
ATOM 1302 O O . MET A 1 167 ? 1.833 18.566 8.960 1.00 97.38 167 MET A O 1
ATOM 1306 N N . SER A 1 168 ? 2.083 18.835 11.183 1.00 97.44 168 SER A N 1
ATOM 1307 C CA . SER A 1 168 ? 0.930 18.037 11.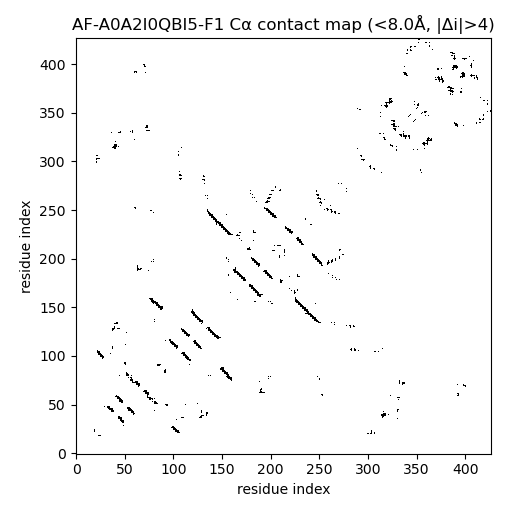595 1.00 97.44 168 SER A CA 1
ATOM 1308 C C . SER A 1 168 ? -0.221 18.920 12.071 1.00 97.44 168 SER A C 1
ATOM 1310 O O . SER A 1 168 ? -0.027 19.800 12.912 1.00 97.44 168 SER A O 1
ATOM 1312 N N . THR A 1 169 ? -1.423 18.670 11.556 1.00 97.00 169 THR A N 1
ATOM 1313 C CA . THR A 1 169 ? -2.651 19.399 11.894 1.00 97.00 169 THR A CA 1
ATOM 1314 C C . THR A 1 169 ? -3.833 18.446 12.074 1.00 97.00 169 THR A C 1
ATOM 1316 O O . THR A 1 169 ? -3.804 17.294 11.636 1.00 97.00 169 THR A O 1
ATOM 1319 N N . PHE A 1 170 ? -4.882 18.942 12.725 1.00 98.12 170 PHE A N 1
ATOM 1320 C CA . PHE A 1 170 ? -6.209 18.343 12.721 1.00 98.12 170 PHE A CA 1
ATOM 1321 C C . PHE A 1 170 ? -7.231 19.445 12.486 1.00 98.12 170 PHE A C 1
ATOM 1323 O O . PHE A 1 170 ? -7.186 20.495 13.133 1.00 98.12 170 PHE A O 1
ATOM 1330 N N . ARG A 1 171 ? -8.137 19.222 11.538 1.00 97.31 171 ARG A N 1
ATOM 1331 C CA . ARG A 1 171 ? -9.191 20.172 11.180 1.00 97.31 171 ARG A CA 1
ATOM 1332 C C . ARG A 1 171 ? -10.499 19.429 11.003 1.00 97.31 171 ARG A C 1
ATOM 1334 O O . ARG A 1 171 ? -10.514 18.301 10.530 1.00 97.31 171 ARG A O 1
ATOM 1341 N N . VAL A 1 172 ? -11.603 20.081 11.338 1.00 97.50 172 VAL A N 1
ATOM 1342 C CA . VAL A 1 172 ? -12.934 19.617 10.949 1.00 97.50 172 VAL A CA 1
ATOM 1343 C C . VAL A 1 172 ? -13.426 20.576 9.881 1.00 97.50 172 VAL A C 1
ATOM 1345 O O . VAL A 1 172 ? -13.818 21.698 10.189 1.00 97.50 172 VAL A O 1
ATOM 1348 N N . LEU A 1 173 ? -13.334 20.156 8.620 1.00 96.75 173 LEU A N 1
ATOM 1349 C CA . LEU A 1 173 ? -13.906 20.914 7.512 1.00 96.75 173 LEU A CA 1
ATOM 1350 C C . LEU A 1 173 ? -15.432 20.804 7.578 1.00 96.75 173 LEU A C 1
ATOM 1352 O O . LEU A 1 173 ? -15.967 19.834 8.120 1.00 96.75 173 LEU A O 1
ATOM 1356 N N . GLN A 1 174 ? -16.133 21.788 7.030 1.00 95.81 174 GLN A N 1
ATOM 1357 C CA . GLN A 1 174 ? -17.588 21.825 7.059 1.00 95.81 174 GLN A CA 1
ATOM 1358 C C . GLN A 1 174 ? -18.130 22.348 5.733 1.00 95.81 174 GLN A C 1
ATOM 1360 O O . GLN A 1 174 ? -17.704 23.402 5.264 1.00 95.81 174 GLN A O 1
ATOM 1365 N N . ASP A 1 175 ? -19.093 21.621 5.175 1.00 94.88 175 ASP A N 1
ATOM 1366 C CA . ASP A 1 175 ? -19.955 22.083 4.092 1.00 94.88 175 ASP A CA 1
ATOM 1367 C C . ASP A 1 175 ? -21.412 21.859 4.503 1.00 94.88 175 ASP A C 1
ATOM 1369 O O . ASP A 1 175 ? -21.859 20.723 4.682 1.00 94.88 175 ASP A O 1
ATOM 1373 N N . LEU A 1 176 ? -22.130 22.960 4.732 1.00 93.56 176 LEU A N 1
ATOM 1374 C CA . LEU A 1 176 ? -23.451 22.978 5.357 1.00 93.56 176 LEU A CA 1
ATOM 1375 C C . LEU A 1 176 ? -23.461 22.178 6.672 1.00 93.56 176 LEU A C 1
ATOM 1377 O O . LEU A 1 176 ? -22.944 22.610 7.701 1.00 93.56 176 LEU A O 1
ATOM 1381 N N . GLU A 1 177 ? -24.066 21.003 6.633 1.00 91.12 177 GLU A N 1
ATOM 1382 C CA . GLU A 1 177 ? -24.288 20.101 7.753 1.00 91.12 177 GLU A CA 1
ATOM 1383 C C . GLU A 1 177 ? -23.361 18.874 7.737 1.00 91.12 177 GLU A C 1
ATOM 1385 O O . GLU A 1 177 ? -23.351 18.086 8.684 1.00 91.12 177 GLU A O 1
ATOM 1390 N N . THR A 1 178 ? -22.571 18.732 6.672 1.00 95.06 178 THR A N 1
ATOM 1391 C CA . THR A 1 178 ? -21.551 17.701 6.497 1.00 95.06 178 THR A CA 1
ATOM 1392 C C . THR A 1 178 ? -20.250 18.192 7.119 1.00 95.06 178 THR A C 1
ATOM 1394 O O . THR A 1 178 ? -19.649 19.163 6.661 1.00 95.06 178 THR A O 1
ATOM 1397 N N . THR A 1 179 ? -19.788 17.504 8.158 1.00 96.81 179 THR A N 1
ATOM 1398 C CA . THR A 1 179 ? -18.478 17.720 8.780 1.00 96.81 179 THR A CA 1
ATOM 1399 C C . THR A 1 179 ? -17.493 16.641 8.348 1.00 96.81 179 THR A C 1
ATOM 1401 O O . THR A 1 179 ? -17.839 15.465 8.263 1.00 96.81 179 THR A O 1
ATOM 1404 N N . MET A 1 180 ? -16.253 17.037 8.078 1.00 97.75 180 MET A N 1
ATOM 1405 C CA . MET A 1 180 ? -15.186 16.164 7.590 1.00 97.75 180 MET A CA 1
ATOM 1406 C C . MET A 1 180 ? -13.963 16.340 8.500 1.00 97.75 180 MET A C 1
ATOM 1408 O O . MET A 1 180 ? -13.169 17.261 8.296 1.00 97.75 180 MET A O 1
ATOM 1412 N N . PRO A 1 181 ? -13.835 15.531 9.568 1.00 97.88 181 PRO A N 1
ATOM 1413 C CA . PRO A 1 181 ? -12.649 15.537 10.417 1.00 97.88 181 PRO A CA 1
ATOM 1414 C C . PRO A 1 181 ? -11.459 14.975 9.640 1.00 97.88 181 PRO A C 1
ATOM 1416 O O . PRO A 1 181 ? -11.545 13.876 9.106 1.00 97.88 181 PRO A O 1
ATOM 1419 N N . ILE A 1 182 ? -10.349 15.700 9.596 1.00 98.38 182 ILE A N 1
ATOM 1420 C CA . ILE A 1 182 ? -9.148 15.320 8.857 1.00 98.38 182 ILE A CA 1
ATOM 1421 C C . ILE A 1 182 ? -7.937 15.513 9.763 1.00 98.38 182 ILE A C 1
ATOM 1423 O O . ILE A 1 182 ? -7.607 16.634 10.159 1.00 98.38 182 ILE A O 1
ATOM 1427 N N . LEU A 1 183 ? -7.277 14.403 10.090 1.00 98.75 183 LEU A N 1
ATOM 1428 C CA . LEU A 1 183 ? -5.911 14.398 10.602 1.00 98.75 183 LEU A CA 1
ATOM 1429 C C . LEU A 1 183 ? -4.972 14.504 9.401 1.00 98.75 183 LEU A C 1
ATOM 1431 O O . LEU A 1 183 ? -5.152 13.760 8.443 1.00 98.75 183 LEU A O 1
ATOM 1435 N N . GLN A 1 184 ? -3.991 15.401 9.427 1.00 98.69 184 GLN A N 1
ATOM 1436 C CA . GLN A 1 184 ? -3.071 15.572 8.304 1.00 98.69 184 GLN A CA 1
ATOM 1437 C C . GLN A 1 184 ? -1.643 15.798 8.771 1.00 98.69 184 GLN A C 1
ATOM 1439 O O . GLN A 1 184 ? -1.409 16.556 9.714 1.00 98.69 184 GLN A O 1
ATOM 1444 N N . THR A 1 185 ? -0.697 15.211 8.050 1.00 98.75 185 THR A N 1
ATOM 1445 C CA . THR A 1 185 ? 0.723 15.534 8.142 1.00 98.75 185 THR A CA 1
ATOM 1446 C C . THR A 1 185 ? 1.280 15.785 6.744 1.00 98.75 185 THR A C 1
ATOM 1448 O O . THR A 1 185 ? 0.999 15.037 5.812 1.00 98.75 185 THR A O 1
ATOM 1451 N N . VAL A 1 186 ? 2.053 16.860 6.587 1.00 98.62 186 VAL A N 1
ATOM 1452 C CA . VAL A 1 186 ? 2.767 17.188 5.345 1.00 98.62 186 VAL A CA 1
ATOM 1453 C C . VAL A 1 186 ? 4.247 17.312 5.654 1.00 98.62 186 VAL A C 1
ATOM 1455 O O . VAL A 1 186 ? 4.610 18.033 6.577 1.00 98.62 186 VAL A O 1
ATOM 1458 N N . ALA A 1 187 ? 5.110 16.660 4.887 1.00 98.62 187 ALA A N 1
ATOM 1459 C CA . ALA A 1 187 ? 6.554 16.731 5.085 1.00 98.62 187 ALA A CA 1
ATOM 1460 C C . ALA A 1 187 ? 7.301 16.718 3.753 1.00 98.62 187 ALA A C 1
ATOM 1462 O O . ALA A 1 187 ? 6.733 16.448 2.690 1.00 98.62 187 ALA A O 1
ATOM 1463 N N . LYS A 1 188 ? 8.593 17.028 3.805 1.00 98.62 188 LYS A N 1
ATOM 1464 C CA . LYS A 1 188 ? 9.493 16.928 2.657 1.00 98.62 188 LYS A CA 1
ATOM 1465 C C . LYS A 1 188 ? 10.227 15.592 2.686 1.00 98.62 188 LYS A C 1
ATOM 1467 O O . LYS A 1 188 ? 10.583 15.118 3.761 1.00 98.62 188 LYS A O 1
ATOM 1472 N N . SER A 1 189 ? 10.457 15.003 1.517 1.00 98.06 189 SER A N 1
ATOM 1473 C CA . SER A 1 189 ? 11.256 13.782 1.375 1.00 98.06 189 SER A CA 1
ATOM 1474 C C . SER A 1 189 ? 12.712 13.990 1.824 1.00 98.06 189 SER A C 1
ATOM 1476 O O . SER A 1 189 ? 13.125 15.114 2.124 1.00 98.06 189 SER A O 1
ATOM 1478 N N . ARG A 1 190 ? 13.501 12.909 1.843 1.00 95.69 190 ARG A N 1
ATOM 1479 C CA . ARG A 1 190 ? 14.863 12.843 2.410 1.00 95.69 190 ARG A CA 1
ATOM 1480 C C . ARG A 1 190 ? 15.777 14.017 2.117 1.00 95.69 190 ARG A C 1
ATOM 1482 O O . ARG A 1 190 ? 16.403 14.530 3.040 1.00 95.69 190 ARG A O 1
ATOM 1489 N N . LEU A 1 191 ? 15.869 14.443 0.862 1.00 97.00 191 LEU A N 1
ATOM 1490 C CA . LEU A 1 191 ? 16.650 15.603 0.422 1.00 97.00 191 LEU A CA 1
ATOM 1491 C C . LEU A 1 191 ? 15.759 16.712 -0.150 1.00 97.00 191 LEU A C 1
ATOM 1493 O O . LEU A 1 191 ? 16.234 17.609 -0.844 1.00 97.00 191 LEU A O 1
ATOM 1497 N N . GLY A 1 192 ? 14.465 16.671 0.160 1.00 97.25 192 GLY A N 1
ATOM 1498 C CA . GLY A 1 192 ? 13.503 17.708 -0.184 1.00 97.25 192 GLY A CA 1
ATOM 1499 C C . GLY A 1 192 ? 13.047 17.719 -1.640 1.00 97.25 192 GLY A C 1
ATOM 1500 O O . GLY A 1 192 ? 12.423 18.703 -2.044 1.00 97.25 192 GLY A O 1
ATOM 1501 N N . ARG A 1 193 ? 13.310 16.655 -2.419 1.00 97.56 193 ARG A N 1
ATOM 1502 C CA . ARG A 1 193 ? 12.840 16.536 -3.813 1.00 97.56 193 ARG A CA 1
ATOM 1503 C C . ARG A 1 193 ? 11.314 16.586 -3.908 1.00 97.56 193 ARG A C 1
ATOM 1505 O O . ARG A 1 193 ? 10.778 17.236 -4.802 1.00 97.56 193 ARG A O 1
ATOM 1512 N N . HIS A 1 194 ? 10.625 15.941 -2.969 1.00 98.50 194 HIS A N 1
ATOM 1513 C CA . HIS A 1 194 ? 9.172 15.853 -2.944 1.00 98.50 194 HIS A CA 1
ATOM 1514 C C . HIS A 1 194 ? 8.566 16.488 -1.695 1.00 98.50 194 HIS A C 1
ATOM 1516 O O . HIS A 1 194 ? 9.160 16.482 -0.615 1.00 98.50 194 HIS A O 1
ATOM 1522 N N . SER A 1 195 ? 7.345 17.005 -1.839 1.00 98.62 195 SER A N 1
ATOM 1523 C CA . SER A 1 195 ? 6.435 17.168 -0.696 1.00 98.62 195 SER A CA 1
ATOM 1524 C C . SER A 1 195 ? 5.492 15.979 -0.674 1.00 98.62 195 SER A C 1
ATOM 1526 O O . SER A 1 195 ? 5.014 15.574 -1.734 1.00 98.62 195 SER A O 1
ATOM 1528 N N . VAL A 1 196 ? 5.216 15.447 0.508 1.00 98.81 196 VAL A N 1
ATOM 1529 C CA . VAL A 1 196 ? 4.300 14.325 0.714 1.00 98.81 196 VAL A CA 1
ATOM 1530 C C . VAL A 1 196 ? 3.246 14.753 1.721 1.00 98.81 196 VAL A C 1
ATOM 1532 O O . VAL A 1 196 ? 3.588 15.276 2.784 1.00 98.81 196 VAL A O 1
ATOM 1535 N N . GLY A 1 197 ? 1.981 14.597 1.346 1.00 98.62 197 GLY A N 1
ATOM 1536 C CA . GLY A 1 197 ? 0.822 14.889 2.176 1.00 98.62 197 GLY A CA 1
ATOM 1537 C C . GLY A 1 197 ? 0.076 13.604 2.492 1.00 98.62 197 GLY A C 1
ATOM 1538 O O . GLY A 1 197 ? -0.308 12.879 1.575 1.00 98.62 197 GLY A O 1
ATOM 1539 N N . THR A 1 198 ? -0.140 13.356 3.780 1.00 98.88 198 THR A N 1
ATOM 1540 C CA . THR A 1 198 ? -0.904 12.212 4.273 1.00 98.88 198 THR A CA 1
ATOM 1541 C C . THR A 1 198 ? -2.049 12.713 5.126 1.00 98.88 198 THR A C 1
ATOM 1543 O O . THR A 1 198 ? -1.840 13.429 6.109 1.00 98.88 198 THR A O 1
ATOM 1546 N N . SER A 1 199 ? -3.260 12.312 4.765 1.00 98.94 199 SER A N 1
ATOM 1547 C CA . SER A 1 199 ? -4.483 12.634 5.493 1.00 98.94 199 SER A CA 1
ATOM 1548 C C . SER A 1 199 ? -5.169 11.358 5.949 1.00 98.94 199 SER A C 1
ATOM 1550 O O . SER A 1 199 ? -5.065 10.331 5.284 1.00 98.94 199 SER A O 1
ATOM 1552 N N . ALA A 1 200 ? -5.884 11.411 7.071 1.00 98.88 200 ALA A N 1
ATOM 1553 C CA . ALA A 1 200 ? -6.607 10.269 7.612 1.00 98.88 200 ALA A CA 1
ATOM 1554 C C . ALA A 1 200 ? -7.851 10.669 8.412 1.00 98.88 200 ALA A C 1
ATOM 1556 O O . ALA A 1 200 ? -7.944 11.783 8.942 1.00 98.88 200 ALA A O 1
ATOM 1557 N N . THR A 1 201 ? -8.804 9.743 8.517 1.00 98.69 201 THR A N 1
ATOM 1558 C CA . THR A 1 201 ? -10.010 9.913 9.328 1.00 98.69 201 THR A CA 1
ATOM 1559 C C . THR A 1 201 ? -10.649 8.591 9.755 1.00 98.69 201 THR A C 1
ATOM 1561 O O . THR A 1 201 ? -10.385 7.530 9.183 1.00 98.69 201 THR A O 1
ATOM 1564 N N . PHE A 1 202 ? -11.527 8.676 10.756 1.00 98.62 202 PHE A N 1
ATOM 1565 C CA . PHE A 1 202 ? -12.398 7.582 11.177 1.00 98.62 202 PHE A CA 1
ATOM 1566 C C . PHE A 1 202 ? -13.744 7.629 10.452 1.00 98.62 202 PHE A C 1
ATOM 1568 O O . PHE A 1 202 ? -14.301 8.702 10.216 1.00 98.62 202 PHE A O 1
ATOM 1575 N N . ILE A 1 203 ? -14.290 6.450 10.165 1.00 98.19 203 ILE A N 1
ATOM 1576 C CA . ILE A 1 203 ? -15.622 6.250 9.595 1.00 98.19 203 ILE A CA 1
ATOM 1577 C C . ILE A 1 203 ? -16.356 5.242 10.476 1.00 98.19 203 ILE A C 1
ATOM 1579 O O . ILE A 1 203 ? -15.866 4.149 10.700 1.00 98.19 203 ILE A O 1
ATOM 1583 N N . TRP A 1 204 ? -17.545 5.566 10.954 1.00 96.25 204 TRP A N 1
ATOM 1584 C CA . TRP A 1 204 ? -18.459 4.638 11.615 1.00 96.25 204 TRP A CA 1
ATOM 1585 C C . TRP A 1 204 ? -19.575 4.258 10.646 1.00 96.25 204 TRP A C 1
ATOM 1587 O O . TRP A 1 204 ? -20.191 5.130 10.032 1.00 96.25 204 TRP A O 1
ATOM 1597 N N . HIS A 1 205 ? -19.832 2.962 10.493 1.00 85.12 205 HIS A N 1
ATOM 1598 C CA . HIS A 1 205 ? -20.757 2.463 9.467 1.00 85.12 205 HIS A CA 1
ATOM 1599 C C . HIS A 1 205 ? -22.219 2.463 9.908 1.00 85.12 205 HIS A C 1
ATOM 1601 O O . HIS A 1 205 ? -23.112 2.520 9.067 1.00 85.12 205 HIS A O 1
ATOM 1607 N N . ASP A 1 206 ? -22.451 2.462 11.217 1.00 86.62 206 ASP A N 1
ATOM 1608 C CA . ASP A 1 206 ? -23.789 2.341 11.800 1.00 86.62 206 ASP A CA 1
ATOM 1609 C C . ASP A 1 206 ? -24.470 3.705 12.007 1.00 86.62 206 ASP A C 1
ATOM 1611 O O . ASP A 1 206 ? -25.627 3.783 12.420 1.00 86.62 206 ASP A O 1
ATOM 1615 N N . ILE A 1 207 ? -23.742 4.794 11.754 1.00 88.88 207 ILE A N 1
ATOM 1616 C CA . ILE A 1 207 ? -24.170 6.179 11.965 1.00 88.88 207 ILE A CA 1
ATOM 1617 C C . ILE A 1 207 ? -23.717 7.056 10.801 1.00 88.88 207 ILE A C 1
ATOM 1619 O O . ILE A 1 207 ? -22.839 6.683 10.021 1.00 88.88 207 ILE A O 1
ATOM 1623 N N . ASN A 1 208 ? -24.261 8.270 10.706 1.00 86.94 208 ASN A N 1
ATOM 1624 C CA . ASN A 1 208 ? -23.749 9.227 9.741 1.00 86.94 208 ASN A CA 1
ATOM 1625 C C . ASN A 1 208 ? -22.451 9.870 10.255 1.00 86.94 208 ASN A C 1
ATOM 1627 O O . ASN A 1 208 ? -22.475 10.822 11.034 1.00 86.94 208 ASN A O 1
ATOM 1631 N N . SER A 1 209 ? -21.314 9.367 9.774 1.00 89.94 209 SER A N 1
ATOM 1632 C CA . SER A 1 209 ? -19.976 9.852 10.140 1.00 89.94 209 SER A CA 1
ATOM 1633 C C . SER A 1 209 ? -19.721 11.319 9.799 1.00 89.94 209 SER A C 1
ATOM 1635 O O . SER A 1 209 ? -18.812 11.918 10.371 1.00 89.94 209 SER A O 1
ATOM 1637 N N . SER A 1 210 ? -20.513 11.921 8.906 1.00 87.56 210 SER A N 1
ATOM 1638 C CA . SER A 1 210 ? -20.386 13.346 8.607 1.00 87.56 210 SER A CA 1
ATOM 1639 C C . SER A 1 210 ? -21.145 14.244 9.586 1.00 87.56 210 SER A C 1
ATOM 1641 O O . SER A 1 210 ? -20.944 15.458 9.590 1.00 87.56 210 SER A O 1
ATOM 1643 N N . ARG A 1 211 ? -21.973 13.688 10.475 1.00 88.44 211 ARG A N 1
ATOM 1644 C CA . ARG A 1 211 ? -22.745 14.452 11.465 1.00 88.44 211 ARG A CA 1
ATOM 1645 C C . ARG A 1 211 ? -22.013 14.488 12.801 1.00 88.44 211 ARG A C 1
ATOM 1647 O O . ARG A 1 211 ? -21.792 13.456 13.433 1.00 88.44 211 ARG A O 1
ATOM 1654 N N . ILE A 1 212 ? -21.616 15.689 13.223 1.00 87.25 212 ILE A N 1
ATOM 1655 C CA . ILE A 1 212 ? -20.805 15.896 14.434 1.00 87.25 212 ILE A CA 1
ATOM 1656 C C . ILE A 1 212 ? -21.495 15.398 15.711 1.00 87.25 212 ILE A C 1
ATOM 1658 O O . ILE A 1 212 ? -20.823 14.920 16.614 1.00 87.25 212 ILE A O 1
ATOM 1662 N N . ASP A 1 213 ? -22.822 15.465 15.761 1.00 88.81 213 ASP A N 1
ATOM 1663 C CA . ASP A 1 213 ? -23.670 15.047 16.879 1.00 88.81 213 ASP A CA 1
ATOM 1664 C C . ASP A 1 213 ? -23.925 13.532 16.930 1.00 88.81 213 ASP A C 1
ATOM 1666 O O . ASP A 1 213 ? -24.381 13.020 17.952 1.00 88.81 213 ASP A O 1
ATOM 1670 N N . GLN A 1 214 ? -23.627 12.802 15.851 1.00 90.00 214 GLN A N 1
ATOM 1671 C CA . GLN A 1 214 ? -23.825 11.350 15.789 1.00 90.00 214 GLN A CA 1
ATOM 1672 C C . GLN A 1 214 ? -22.551 10.563 16.094 1.00 90.00 214 GLN A C 1
ATOM 1674 O O . GLN A 1 214 ? -22.626 9.446 16.615 1.00 90.00 214 GLN A O 1
ATOM 1679 N N . ARG A 1 215 ? -21.383 11.124 15.768 1.00 93.31 215 ARG A N 1
ATOM 1680 C CA . ARG A 1 215 ? -20.087 10.461 15.952 1.00 93.31 215 ARG A CA 1
ATOM 1681 C C . ARG A 1 215 ? -19.489 10.698 17.341 1.00 93.31 215 ARG A C 1
ATOM 1683 O O . ARG A 1 215 ? -19.798 11.703 17.976 1.00 93.31 215 ARG A O 1
ATOM 1690 N N . PRO A 1 216 ? -18.629 9.786 17.826 1.00 94.75 216 PRO A N 1
ATOM 1691 C CA . PRO A 1 216 ? -17.825 10.023 19.019 1.00 94.75 216 PRO A CA 1
ATOM 1692 C C . PRO A 1 216 ? -17.023 11.325 18.938 1.00 94.75 216 PRO A C 1
ATOM 1694 O O . PRO A 1 216 ? -16.599 11.744 17.854 1.00 94.75 216 PRO A O 1
ATOM 1697 N N . GLU A 1 217 ? -16.769 11.925 20.101 1.00 95.56 217 GLU A N 1
ATOM 1698 C CA . GLU A 1 217 ? -15.830 13.035 20.205 1.00 95.56 217 GLU A CA 1
ATOM 1699 C C . GLU A 1 217 ? -14.440 12.586 19.742 1.00 95.56 217 GLU A C 1
ATOM 1701 O O . GLU A 1 217 ? -13.976 11.486 20.053 1.00 95.56 217 GLU A O 1
ATOM 1706 N N . LEU A 1 218 ? -13.794 13.455 18.967 1.00 97.75 218 LEU A N 1
ATOM 1707 C CA . LEU A 1 218 ? -12.457 13.231 18.450 1.00 97.75 218 LEU A CA 1
ATOM 1708 C C . LEU A 1 218 ? -11.445 14.073 19.213 1.00 97.75 218 LEU A C 1
ATOM 1710 O O . LEU A 1 218 ? -11.562 15.295 19.265 1.00 97.75 218 LEU A O 1
ATOM 1714 N N . ILE A 1 219 ? -10.404 13.418 19.714 1.00 97.94 219 ILE A N 1
ATOM 1715 C CA . ILE A 1 219 ? -9.322 14.054 20.458 1.00 97.94 219 ILE A CA 1
ATOM 1716 C C . ILE A 1 219 ? -8.047 13.969 19.622 1.00 97.94 219 ILE A C 1
ATOM 1718 O O . ILE A 1 219 ? -7.517 12.878 19.380 1.00 97.94 219 ILE A O 1
ATOM 1722 N N . HIS A 1 220 ? -7.562 15.129 19.177 1.00 98.12 220 HIS A N 1
ATOM 1723 C CA . HIS A 1 220 ? -6.279 15.275 18.488 1.00 98.12 220 HIS A CA 1
ATOM 1724 C C . HIS A 1 220 ? -5.140 15.385 19.500 1.00 98.12 220 HIS A C 1
ATOM 1726 O O . HIS A 1 220 ? -5.203 16.180 20.436 1.00 98.12 220 HIS A O 1
ATOM 1732 N N . ASN A 1 221 ? -4.089 14.596 19.298 1.00 95.25 221 ASN A N 1
ATOM 1733 C CA . ASN A 1 221 ? -2.876 14.649 20.097 1.00 95.25 221 ASN A CA 1
ATOM 1734 C C . ASN A 1 221 ? -1.645 14.604 19.184 1.00 95.25 221 ASN A C 1
ATOM 1736 O O . ASN A 1 221 ? -1.369 13.588 18.544 1.00 95.25 221 ASN A O 1
ATOM 1740 N N . LYS A 1 222 ? -0.887 15.701 19.149 1.00 93.44 222 LYS A N 1
ATOM 1741 C CA . LYS A 1 222 ? 0.424 15.755 18.499 1.00 93.44 222 LYS A CA 1
ATOM 1742 C C . LYS A 1 222 ? 1.484 15.314 19.510 1.00 93.44 222 LYS A C 1
ATOM 1744 O O . LYS A 1 222 ? 1.891 16.105 20.357 1.00 93.44 222 LYS A O 1
ATOM 1749 N N . VAL A 1 223 ? 1.914 14.055 19.427 1.00 93.81 223 VAL A N 1
ATOM 1750 C CA . VAL A 1 223 ? 2.908 13.482 20.354 1.00 93.81 223 VAL A CA 1
ATOM 1751 C C . VAL A 1 223 ? 4.304 14.024 20.050 1.00 93.81 223 VAL A C 1
ATOM 1753 O O . VAL A 1 223 ? 5.074 14.311 20.965 1.00 93.81 223 VAL A O 1
ATOM 1756 N N . SER A 1 224 ? 4.620 14.198 18.768 1.00 94.81 224 SER A N 1
ATOM 1757 C CA . SER A 1 224 ? 5.823 14.881 18.290 1.00 94.81 224 SER A CA 1
ATOM 1758 C C . SER A 1 224 ? 5.572 15.466 16.895 1.00 94.81 224 SER A C 1
ATOM 1760 O O . SER A 1 224 ? 4.478 15.342 16.345 1.00 94.81 224 SER A O 1
ATOM 1762 N N . GLU A 1 225 ? 6.581 16.096 16.291 1.00 92.19 225 GLU A N 1
ATOM 1763 C CA . GLU A 1 225 ? 6.517 16.490 14.875 1.00 92.19 225 GLU A CA 1
ATOM 1764 C C . GLU A 1 225 ? 6.293 15.276 13.942 1.00 92.19 225 GLU A C 1
ATOM 1766 O O . GLU A 1 225 ? 5.619 15.413 12.924 1.00 92.19 225 GLU A O 1
ATOM 1771 N N . TYR A 1 226 ? 6.763 14.084 14.334 1.00 96.81 226 TYR A N 1
ATOM 1772 C CA . TYR A 1 226 ? 6.731 12.842 13.545 1.00 96.81 226 TYR A CA 1
ATOM 1773 C C . TYR A 1 226 ? 5.622 11.860 13.964 1.00 96.81 226 TYR A C 1
ATOM 1775 O O . TYR A 1 226 ? 5.483 10.804 13.354 1.00 96.81 226 TYR A O 1
ATOM 1783 N N . ASP A 1 227 ? 4.829 12.174 14.991 1.00 97.69 227 ASP A N 1
ATOM 1784 C CA . ASP A 1 227 ? 3.772 11.294 15.507 1.00 97.69 227 ASP A CA 1
ATOM 1785 C C . ASP A 1 227 ? 2.492 12.098 15.768 1.00 97.69 227 ASP A C 1
ATOM 1787 O O . ASP A 1 227 ? 2.339 12.777 16.794 1.00 97.69 227 ASP A O 1
ATOM 1791 N N . ASN A 1 228 ? 1.585 12.036 14.793 1.00 98.12 228 ASN A N 1
ATOM 1792 C CA . ASN A 1 228 ? 0.311 12.739 14.792 1.00 98.12 228 ASN A CA 1
ATOM 1793 C C . ASN A 1 228 ? -0.832 11.751 15.045 1.00 98.12 228 ASN A C 1
ATOM 1795 O O . ASN A 1 228 ? -0.936 10.739 14.348 1.00 98.12 228 ASN A O 1
ATOM 1799 N N . ARG A 1 229 ? -1.694 12.022 16.031 1.00 98.50 229 ARG A N 1
ATOM 1800 C CA . ARG A 1 229 ? -2.699 11.050 16.483 1.00 98.50 229 ARG A CA 1
ATOM 1801 C C . ARG A 1 229 ? -4.090 11.640 16.599 1.00 98.50 229 ARG A C 1
ATOM 1803 O O . ARG A 1 229 ? -4.267 12.759 17.074 1.00 98.50 229 ARG A O 1
ATOM 1810 N N . LEU A 1 230 ? -5.084 10.835 16.256 1.00 98.69 230 LEU A N 1
ATOM 1811 C CA . LEU A 1 230 ? -6.497 11.138 16.439 1.00 98.69 230 LEU A CA 1
ATOM 1812 C C . LEU A 1 230 ? -7.142 9.977 17.181 1.00 98.69 230 LEU A C 1
ATOM 1814 O O . LEU A 1 230 ? -6.936 8.825 16.807 1.00 98.69 230 LEU A O 1
ATOM 1818 N N . SER A 1 231 ? -7.910 10.262 18.225 1.00 98.62 231 SER A N 1
ATOM 1819 C CA . SER A 1 231 ? -8.531 9.218 19.038 1.00 98.62 231 SER A CA 1
ATOM 1820 C C . SER A 1 231 ? -10.003 9.467 19.301 1.00 98.62 231 SER A C 1
ATOM 1822 O O . SER A 1 231 ? -10.456 10.609 19.268 1.00 98.62 231 SER A O 1
ATOM 1824 N N . PHE A 1 232 ? -10.728 8.387 19.564 1.00 98.38 232 PHE A N 1
ATOM 1825 C CA . PHE A 1 232 ? -12.083 8.415 20.093 1.00 98.38 232 PHE A CA 1
ATOM 1826 C C . PHE A 1 232 ? -12.252 7.346 21.170 1.00 98.38 232 PHE A C 1
ATOM 1828 O O . PHE A 1 232 ? -11.496 6.371 21.214 1.00 98.38 232 PHE A O 1
ATOM 1835 N N . GLU A 1 233 ? -13.277 7.506 21.999 1.00 98.12 233 GLU A N 1
ATOM 1836 C CA . GLU A 1 233 ? -13.680 6.519 22.997 1.00 98.12 233 GLU A CA 1
ATOM 1837 C C . GLU A 1 233 ? -15.165 6.178 22.843 1.00 98.12 233 GLU A C 1
ATOM 1839 O O . GLU A 1 233 ? -15.989 7.032 22.493 1.00 98.12 233 GLU A O 1
ATOM 1844 N N . LYS A 1 234 ? -15.514 4.905 23.047 1.00 96.94 234 LYS A N 1
ATOM 1845 C CA . LYS A 1 234 ? -16.888 4.418 22.934 1.00 96.94 234 LYS A CA 1
ATOM 1846 C C . LYS A 1 234 ? -17.154 3.257 23.887 1.00 96.94 234 LYS A C 1
ATOM 1848 O O . LYS A 1 234 ? -16.457 2.249 23.868 1.00 96.94 234 LYS A O 1
ATOM 1853 N N . GLU A 1 235 ? -18.248 3.371 24.631 1.00 97.81 235 GLU A N 1
ATOM 1854 C CA . GLU A 1 235 ? -18.823 2.271 25.406 1.00 97.81 235 GLU A CA 1
ATOM 1855 C C . GLU A 1 235 ? -19.539 1.270 24.490 1.00 97.81 235 GLU A C 1
ATOM 1857 O O . GLU A 1 235 ? -20.398 1.650 23.684 1.00 97.81 235 GLU A O 1
ATOM 1862 N N . ILE A 1 236 ? -19.231 -0.016 24.649 1.00 97.31 236 ILE A N 1
ATOM 1863 C CA . ILE A 1 236 ? -19.821 -1.122 23.891 1.00 97.31 236 ILE A CA 1
ATOM 1864 C C . ILE A 1 236 ? -20.546 -2.046 24.868 1.00 97.31 236 ILE A C 1
ATOM 1866 O O . ILE A 1 236 ? -19.984 -2.529 25.855 1.00 97.31 236 ILE A O 1
ATOM 1870 N N . LYS A 1 237 ? -21.827 -2.309 24.599 1.00 97.88 237 LYS A N 1
ATOM 1871 C CA . LYS A 1 237 ? -22.644 -3.182 25.445 1.00 97.88 237 LYS A CA 1
ATOM 1872 C C . LYS A 1 237 ? -22.246 -4.643 25.241 1.00 97.88 237 LYS A C 1
ATOM 1874 O O . LYS A 1 237 ? -21.814 -5.062 24.172 1.00 97.88 237 LYS A O 1
ATOM 1879 N N . LYS A 1 238 ? -22.470 -5.461 26.270 1.00 98.06 238 LYS A N 1
ATOM 1880 C CA . LYS A 1 238 ? -22.319 -6.915 26.155 1.00 98.06 238 LYS A CA 1
ATOM 1881 C C . LYS A 1 238 ? -23.200 -7.452 25.020 1.00 98.06 238 LYS A C 1
ATOM 1883 O O . LYS A 1 238 ? -24.409 -7.235 25.033 1.00 98.06 238 LYS A O 1
ATOM 1888 N N . GLY A 1 239 ? -22.605 -8.227 24.118 1.00 97.56 239 GLY A N 1
ATOM 1889 C CA . GLY A 1 239 ? -23.296 -8.884 23.010 1.00 97.56 239 GLY A CA 1
ATOM 1890 C C . GLY A 1 239 ? -23.539 -7.993 21.791 1.00 97.56 239 GLY A C 1
ATOM 1891 O O . GLY A 1 239 ? -24.210 -8.444 20.869 1.00 97.56 239 GLY A O 1
ATOM 1892 N N . THR A 1 240 ? -23.020 -6.761 21.774 1.00 97.44 240 THR A N 1
ATOM 1893 C CA . THR A 1 240 ? -23.053 -5.872 20.602 1.00 97.44 240 THR A CA 1
ATOM 1894 C C . THR A 1 240 ? -21.659 -5.710 20.000 1.00 97.44 240 THR A C 1
ATOM 1896 O O . THR A 1 240 ? -20.659 -5.992 20.666 1.00 97.44 240 THR A O 1
ATOM 1899 N N . SER A 1 241 ? -21.593 -5.222 18.763 1.00 96.50 241 SER A N 1
ATOM 1900 C CA . SER A 1 241 ? -20.344 -4.883 18.086 1.00 96.50 241 SER A CA 1
ATOM 1901 C C . SER A 1 241 ? -20.135 -3.373 17.998 1.00 96.50 241 SER A C 1
ATOM 1903 O O . SER A 1 241 ? -21.081 -2.590 18.084 1.00 96.50 241 SER A O 1
ATOM 1905 N N . LEU A 1 242 ? -18.873 -2.978 17.854 1.00 97.00 242 LEU A N 1
ATOM 1906 C CA . LEU A 1 242 ? -18.484 -1.689 17.297 1.00 97.00 242 LEU A CA 1
ATOM 1907 C C . LEU A 1 242 ? -17.855 -1.945 15.928 1.00 97.00 242 LEU A C 1
ATOM 1909 O O . LEU A 1 242 ? -16.828 -2.626 15.849 1.00 97.00 242 LEU A O 1
ATOM 1913 N N . ASP A 1 243 ? -18.458 -1.372 14.892 1.00 97.00 243 ASP A N 1
ATOM 1914 C CA . ASP A 1 243 ? -18.010 -1.457 13.506 1.00 97.00 243 ASP A CA 1
ATOM 1915 C C . ASP A 1 243 ? -17.584 -0.060 13.014 1.00 97.00 243 ASP A C 1
ATOM 1917 O O . ASP A 1 243 ? -18.363 0.901 13.008 1.00 97.00 243 ASP A O 1
ATOM 1921 N N . PHE A 1 244 ? -16.317 0.076 12.627 1.00 98.19 244 PHE A N 1
ATOM 1922 C CA . PHE A 1 244 ? -15.742 1.332 12.141 1.00 98.19 244 PHE A CA 1
ATOM 1923 C C . PHE A 1 244 ? -14.564 1.063 11.204 1.00 98.19 244 PHE A C 1
ATOM 1925 O O . PHE A 1 244 ? -14.003 -0.027 11.194 1.00 98.19 244 PHE A O 1
ATOM 1932 N N . ALA A 1 245 ? -14.132 2.076 10.468 1.00 98.69 245 ALA A N 1
ATOM 1933 C CA . ALA A 1 245 ? -12.931 2.042 9.665 1.00 98.69 245 ALA A CA 1
ATOM 1934 C C . ALA A 1 245 ? -12.005 3.218 9.972 1.00 98.69 245 ALA A C 1
ATOM 1936 O O . ALA A 1 245 ? -12.434 4.298 10.385 1.00 98.69 245 ALA A O 1
ATOM 1937 N N . TRP A 1 246 ? -10.720 3.000 9.724 1.00 98.81 246 TRP A N 1
ATOM 1938 C CA . TRP A 1 246 ? -9.709 4.040 9.600 1.00 98.81 246 TRP A CA 1
ATOM 1939 C C . TRP A 1 246 ? -9.251 4.077 8.150 1.00 98.81 246 TRP A C 1
ATOM 1941 O O . TRP A 1 246 ? -8.757 3.077 7.626 1.00 98.81 246 TRP A O 1
ATOM 1951 N N . THR A 1 247 ? -9.434 5.214 7.488 1.00 98.81 247 THR A N 1
ATOM 1952 C CA . THR A 1 247 ? -8.963 5.408 6.117 1.00 98.81 247 THR A CA 1
ATOM 1953 C C . THR A 1 247 ? -7.967 6.543 6.070 1.00 98.81 247 THR A C 1
ATOM 1955 O O . THR A 1 247 ? -8.092 7.530 6.798 1.00 98.81 247 THR A O 1
ATOM 1958 N N . ALA A 1 248 ? -6.982 6.397 5.201 1.00 98.88 248 ALA A N 1
ATOM 1959 C CA . ALA A 1 248 ? -5.978 7.407 4.965 1.00 98.88 248 ALA A CA 1
ATOM 1960 C C . ALA A 1 248 ? -5.584 7.405 3.497 1.00 98.88 248 ALA A C 1
ATOM 1962 O O . ALA A 1 248 ? -5.718 6.382 2.825 1.00 98.88 248 ALA A O 1
ATOM 1963 N N . ALA A 1 249 ? -5.095 8.538 3.018 1.00 98.81 249 ALA A N 1
ATOM 1964 C CA . ALA A 1 249 ? -4.522 8.663 1.693 1.00 98.81 249 ALA A CA 1
ATOM 1965 C C . ALA A 1 249 ? -3.199 9.411 1.762 1.00 98.81 249 ALA A C 1
ATOM 1967 O O . ALA A 1 249 ? -3.045 10.329 2.570 1.00 98.81 249 ALA A O 1
ATOM 1968 N N . GLU A 1 250 ? -2.269 9.018 0.902 1.00 98.44 250 GLU A N 1
ATOM 1969 C CA . GLU A 1 250 ? -0.935 9.594 0.826 1.00 98.44 250 GLU A CA 1
ATOM 1970 C C . GLU A 1 250 ? -0.610 9.973 -0.615 1.00 98.44 250 GLU A C 1
ATOM 1972 O O . GLU A 1 250 ? -0.741 9.178 -1.543 1.00 98.44 250 GLU A O 1
ATOM 1977 N N . CYS A 1 251 ? -0.228 11.227 -0.807 1.00 98.81 251 CYS A N 1
ATOM 1978 C CA . CYS A 1 251 ? 0.014 11.829 -2.109 1.00 98.81 251 CYS A CA 1
ATOM 1979 C C . CYS A 1 251 ? 1.368 12.529 -2.094 1.00 98.81 251 CYS A C 1
ATOM 1981 O O . CYS A 1 251 ? 1.800 13.044 -1.062 1.00 98.81 251 CYS A O 1
ATOM 1983 N N . SER A 1 252 ? 2.037 12.595 -3.243 1.00 98.69 252 SER A N 1
ATOM 1984 C CA . SER A 1 252 ? 3.329 13.272 -3.364 1.00 98.69 252 SER A CA 1
ATOM 1985 C C . SER A 1 252 ? 3.372 14.216 -4.560 1.00 98.69 252 SER A C 1
ATOM 1987 O O . SER A 1 252 ? 2.561 14.107 -5.481 1.00 98.69 252 SER A O 1
ATOM 1989 N N . THR A 1 253 ? 4.363 15.110 -4.579 1.00 98.62 253 THR A N 1
ATOM 1990 C CA . THR A 1 253 ? 4.611 15.971 -5.744 1.00 98.62 253 THR A CA 1
ATOM 1991 C C . THR A 1 253 ? 5.073 15.223 -6.994 1.00 98.62 253 THR A C 1
ATOM 1993 O O . THR A 1 253 ? 5.239 15.849 -8.036 1.00 98.62 253 THR A O 1
ATOM 1996 N N . GLN A 1 254 ? 5.304 13.909 -6.907 1.00 97.88 254 GLN A N 1
ATOM 1997 C CA . GLN A 1 254 ? 5.525 13.072 -8.085 1.00 97.88 254 GLN A CA 1
ATOM 1998 C C . GLN A 1 254 ? 4.242 12.889 -8.904 1.00 97.88 254 GLN A C 1
ATOM 2000 O O . GLN A 1 254 ? 4.297 12.856 -10.129 1.00 97.88 254 GLN A O 1
ATOM 2005 N N . ASP A 1 255 ? 3.102 12.761 -8.227 1.00 97.38 255 ASP A N 1
ATOM 2006 C CA . ASP A 1 255 ? 1.818 12.446 -8.858 1.00 97.38 255 ASP A CA 1
ATOM 2007 C C . ASP A 1 255 ? 0.886 13.662 -8.927 1.00 97.38 255 ASP A C 1
ATOM 2009 O O . ASP A 1 255 ? 0.036 13.750 -9.811 1.00 97.38 255 ASP A O 1
ATOM 2013 N N . PHE A 1 256 ? 1.042 14.614 -8.002 1.00 98.38 256 PHE A N 1
ATOM 2014 C CA . PHE A 1 256 ? 0.112 15.726 -7.830 1.00 98.38 256 PHE A CA 1
ATOM 2015 C C . PHE A 1 256 ? 0.834 17.052 -7.653 1.00 98.38 256 PHE A C 1
ATOM 2017 O O . PHE A 1 256 ? 1.826 17.145 -6.943 1.00 98.38 256 PHE A O 1
ATOM 2024 N N . PHE A 1 257 ? 0.291 18.127 -8.222 1.00 98.12 257 PHE A N 1
ATOM 2025 C CA . PHE A 1 257 ? 0.829 19.465 -7.970 1.00 98.12 257 PHE A CA 1
ATOM 2026 C C . PHE A 1 257 ? 0.675 19.880 -6.495 1.00 98.12 257 PHE A C 1
ATOM 2028 O O . PHE A 1 257 ? 1.593 20.451 -5.909 1.00 98.12 257 PHE A O 1
ATOM 2035 N N . ASP A 1 258 ? -0.471 19.553 -5.891 1.00 98.44 258 ASP A N 1
ATOM 2036 C CA . ASP A 1 258 ? -0.799 19.848 -4.495 1.00 98.44 258 ASP A CA 1
ATOM 2037 C C . ASP A 1 258 ? -1.133 18.555 -3.726 1.00 98.44 258 ASP A C 1
ATOM 2039 O O . ASP A 1 258 ? -2.305 18.228 -3.522 1.00 98.44 258 ASP A O 1
ATOM 2043 N N . PRO A 1 259 ? -0.118 17.785 -3.293 1.00 98.44 259 PRO A N 1
ATOM 2044 C CA . PRO A 1 259 ? -0.348 16.518 -2.603 1.00 98.44 259 PRO A CA 1
ATOM 2045 C C . PRO A 1 259 ? -1.088 16.672 -1.272 1.00 98.44 259 PRO A C 1
ATOM 2047 O O . PRO A 1 259 ? -1.760 15.740 -0.836 1.00 98.44 259 PRO A O 1
ATOM 2050 N N . GLN A 1 260 ? -0.990 17.837 -0.627 1.00 98.06 260 GLN A N 1
ATOM 2051 C CA . GLN A 1 260 ? -1.707 18.104 0.612 1.00 98.06 260 GLN A CA 1
ATOM 2052 C C . GLN A 1 260 ? -3.213 18.039 0.362 1.00 98.06 260 GLN A C 1
ATOM 2054 O O . GLN A 1 260 ? -3.897 17.219 0.974 1.00 98.06 260 GLN A O 1
ATOM 2059 N N . SER A 1 261 ? -3.722 18.853 -0.562 1.00 98.44 261 SER A N 1
ATOM 2060 C CA . SER A 1 261 ? -5.161 18.905 -0.834 1.00 98.44 261 SER A CA 1
ATOM 2061 C C . SER A 1 261 ? -5.694 17.598 -1.423 1.00 98.44 261 SER A C 1
ATOM 2063 O O . SER A 1 261 ? -6.796 17.181 -1.071 1.00 98.44 261 SER A O 1
ATOM 2065 N N . GLU A 1 262 ? -4.936 16.920 -2.291 1.00 98.69 262 GLU A N 1
ATOM 2066 C CA . GLU A 1 262 ? -5.401 15.659 -2.893 1.00 98.69 262 GLU A CA 1
ATOM 2067 C C . GLU A 1 262 ? -5.536 14.535 -1.860 1.00 98.69 262 GLU A C 1
ATOM 2069 O O . GLU A 1 262 ? -6.524 13.796 -1.884 1.00 98.69 262 GLU A O 1
ATOM 2074 N N . SER A 1 263 ? -4.619 14.458 -0.887 1.00 98.75 263 SER A N 1
ATOM 2075 C CA . SER A 1 263 ? -4.743 13.497 0.215 1.00 98.75 263 SER A CA 1
ATOM 2076 C C . SER A 1 263 ? -6.038 13.703 1.019 1.00 98.75 263 SER A C 1
ATOM 2078 O O . SER A 1 263 ? -6.706 12.731 1.380 1.00 98.75 263 SER A O 1
ATOM 2080 N N . GLU A 1 264 ? -6.473 14.954 1.228 1.00 98.56 264 GLU A N 1
ATOM 2081 C CA . GLU A 1 264 ? -7.753 15.255 1.885 1.00 98.56 264 GLU A CA 1
ATOM 2082 C C . GLU A 1 264 ? -8.939 14.814 1.034 1.00 98.56 264 GLU A C 1
ATOM 2084 O O . GLU A 1 264 ? -9.865 14.194 1.553 1.00 98.56 264 GLU A O 1
ATOM 2089 N N . ARG A 1 265 ? -8.913 15.100 -0.272 1.00 98.62 265 ARG A N 1
ATOM 2090 C CA . ARG A 1 265 ? -10.015 14.757 -1.183 1.00 98.62 265 ARG A CA 1
ATOM 2091 C C . ARG A 1 265 ? -10.252 13.255 -1.250 1.00 98.62 265 ARG A C 1
ATOM 2093 O O . ARG A 1 265 ? -11.408 12.841 -1.203 1.00 98.62 265 ARG A O 1
ATOM 2100 N N . PHE A 1 266 ? -9.197 12.442 -1.289 1.00 98.75 266 PHE A N 1
ATOM 2101 C CA . PHE A 1 266 ? -9.340 10.983 -1.255 1.00 98.75 266 PHE A CA 1
ATOM 2102 C C . PHE A 1 266 ? -9.959 10.487 0.058 1.00 98.75 266 PHE A C 1
ATOM 2104 O O . PHE A 1 266 ? -10.858 9.647 0.040 1.00 98.75 266 PHE A O 1
ATOM 2111 N N . VAL A 1 267 ? -9.536 11.035 1.199 1.00 98.44 267 VAL A N 1
ATOM 2112 C CA . VAL A 1 267 ? -10.105 10.675 2.508 1.00 98.44 267 VAL A CA 1
ATOM 2113 C C . VAL A 1 267 ? -11.559 11.125 2.635 1.00 98.44 267 VAL A C 1
ATOM 2115 O O . VAL A 1 267 ? -12.390 10.368 3.133 1.00 98.44 267 VAL A O 1
ATOM 2118 N N . ILE A 1 268 ? -11.891 12.323 2.152 1.00 98.38 268 ILE A N 1
ATOM 2119 C CA . ILE A 1 268 ? -13.264 12.844 2.120 1.00 98.38 268 ILE A CA 1
ATOM 2120 C C . ILE A 1 268 ? -14.144 11.973 1.222 1.00 98.38 268 ILE A C 1
ATOM 2122 O O . ILE A 1 268 ? -15.253 11.619 1.617 1.00 98.38 268 ILE A O 1
ATOM 2126 N N . PHE A 1 269 ? -13.649 11.581 0.046 1.00 98.38 269 PHE A N 1
ATOM 2127 C CA . PHE A 1 269 ? -14.357 10.664 -0.842 1.00 98.38 269 PHE A CA 1
ATOM 2128 C C . PHE A 1 269 ? -14.674 9.345 -0.129 1.00 98.38 269 PHE A C 1
ATOM 2130 O O . PHE A 1 269 ? -15.825 8.912 -0.135 1.00 98.38 269 PHE A O 1
ATOM 2137 N N . ASN A 1 270 ? -13.700 8.751 0.565 1.00 98.00 270 ASN A N 1
ATOM 2138 C CA . ASN A 1 270 ? -13.915 7.521 1.331 1.00 98.00 270 ASN A CA 1
ATOM 2139 C C . ASN A 1 270 ? -14.894 7.715 2.501 1.00 98.00 270 ASN A C 1
ATOM 2141 O O . ASN A 1 270 ? -15.719 6.840 2.746 1.00 98.00 270 ASN A O 1
ATOM 2145 N N . LEU A 1 271 ? -14.827 8.848 3.208 1.00 97.62 271 LEU A N 1
ATOM 2146 C CA . LEU A 1 271 ? -15.728 9.193 4.316 1.00 97.62 271 LEU A CA 1
ATOM 2147 C C . LEU A 1 271 ? -17.189 9.315 3.863 1.00 97.62 271 LEU A C 1
ATOM 2149 O O . LEU A 1 271 ? -18.095 8.935 4.604 1.00 97.62 271 LEU A O 1
ATOM 2153 N N . LEU A 1 272 ? -17.416 9.866 2.671 1.00 96.12 272 LEU A N 1
ATOM 2154 C CA . LEU A 1 272 ? -18.753 10.137 2.135 1.00 96.12 272 LEU A CA 1
ATOM 2155 C C . LEU A 1 272 ? -19.288 9.016 1.231 1.00 96.12 272 LEU A C 1
ATOM 2157 O O . LEU A 1 272 ? -20.455 9.055 0.843 1.00 96.12 272 LEU A O 1
ATOM 2161 N N . THR A 1 273 ? -18.470 8.010 0.919 1.00 96.50 273 THR A N 1
ATOM 2162 C CA . THR A 1 273 ? -18.880 6.843 0.131 1.00 96.50 273 THR A CA 1
ATOM 2163 C C . THR A 1 273 ? -19.328 5.711 1.058 1.00 96.50 273 THR A C 1
ATOM 2165 O O . THR A 1 273 ? -18.585 5.335 1.969 1.00 96.50 273 THR A O 1
ATOM 2168 N N . PRO A 1 274 ? -20.509 5.101 0.843 1.00 95.62 274 PRO A N 1
ATOM 2169 C CA . PRO A 1 274 ? -20.930 3.941 1.620 1.00 95.62 274 PRO A CA 1
ATOM 2170 C C . PRO A 1 274 ? -19.902 2.804 1.555 1.00 95.62 274 PRO A C 1
ATOM 2172 O O . PRO A 1 274 ? -19.432 2.438 0.478 1.00 95.62 274 PRO A O 1
ATOM 2175 N N . LYS A 1 275 ? -19.593 2.185 2.705 1.00 96.25 275 LYS A N 1
ATOM 2176 C CA . LYS A 1 275 ? -18.626 1.071 2.804 1.00 96.25 275 LYS A CA 1
ATOM 2177 C C . LYS A 1 275 ? -18.898 -0.041 1.790 1.00 96.25 275 LYS A C 1
ATOM 2179 O O . LYS A 1 275 ? -17.965 -0.552 1.178 1.00 96.25 275 LYS A O 1
ATOM 2184 N N . ALA A 1 276 ? -20.168 -0.418 1.632 1.00 96.75 276 ALA A N 1
ATOM 2185 C CA . ALA A 1 276 ? -20.570 -1.471 0.706 1.00 96.75 276 ALA A CA 1
ATOM 2186 C C . ALA A 1 276 ? -20.156 -1.141 -0.735 1.00 96.75 276 ALA A C 1
ATOM 2188 O O . ALA A 1 276 ? -19.588 -1.996 -1.405 1.00 96.75 276 ALA A O 1
ATOM 2189 N N . ASP A 1 277 ? -20.357 0.103 -1.172 1.00 97.88 277 ASP A N 1
ATOM 2190 C CA . ASP A 1 277 ? -20.016 0.545 -2.524 1.00 97.88 277 ASP A CA 1
ATOM 2191 C C . ASP A 1 277 ? -18.501 0.669 -2.705 1.00 97.88 277 ASP A C 1
ATOM 2193 O O . ASP A 1 277 ? -17.958 0.183 -3.699 1.00 97.88 277 ASP A O 1
ATOM 2197 N N . LEU A 1 278 ? -17.806 1.258 -1.722 1.00 98.06 278 LEU A N 1
ATOM 2198 C CA . LEU A 1 278 ? -16.352 1.430 -1.751 1.00 98.06 278 LEU A CA 1
ATOM 2199 C C . LEU A 1 278 ? -15.632 0.079 -1.869 1.00 98.06 278 LEU A C 1
ATOM 2201 O O . LEU A 1 278 ? -14.769 -0.091 -2.733 1.00 98.06 278 LEU A O 1
ATOM 2205 N N . LEU A 1 279 ? -16.008 -0.892 -1.029 1.00 98.56 279 LEU A N 1
ATOM 2206 C CA . LEU A 1 279 ? -15.405 -2.226 -1.036 1.00 98.56 279 LEU A CA 1
ATOM 2207 C C . LEU A 1 279 ? -15.889 -3.078 -2.212 1.00 98.56 279 LEU A C 1
ATOM 2209 O O . LEU A 1 279 ? -15.119 -3.895 -2.712 1.00 98.56 279 LEU A O 1
ATOM 2213 N N . LYS A 1 280 ? -17.124 -2.894 -2.697 1.00 98.56 280 LYS A N 1
ATOM 2214 C CA . LYS A 1 280 ? -17.586 -3.579 -3.910 1.00 98.56 280 LYS A CA 1
ATOM 2215 C C . LYS A 1 280 ? -16.749 -3.163 -5.118 1.00 98.56 280 LYS A C 1
ATOM 2217 O O . LYS A 1 280 ? -16.236 -4.035 -5.805 1.00 98.56 280 LYS A O 1
ATOM 2222 N N . GLN A 1 281 ? -16.545 -1.864 -5.337 1.00 98.62 281 GLN A N 1
ATOM 2223 C CA . GLN A 1 281 ? -15.725 -1.373 -6.453 1.00 98.62 281 GLN A CA 1
ATOM 2224 C C . GLN A 1 281 ? -14.286 -1.901 -6.387 1.00 98.62 281 GLN A C 1
ATOM 2226 O O . GLN A 1 281 ? -13.725 -2.300 -7.404 1.00 98.62 281 GLN A O 1
ATOM 2231 N N . HIS A 1 282 ? -13.697 -1.957 -5.189 1.00 98.75 282 HIS A N 1
ATOM 2232 C CA . HIS A 1 282 ? -12.395 -2.589 -4.978 1.00 98.75 282 HIS A CA 1
ATOM 2233 C C . HIS A 1 282 ? -12.377 -4.055 -5.442 1.00 98.75 282 HIS A C 1
ATOM 2235 O O . HIS A 1 282 ? -11.503 -4.457 -6.211 1.00 98.75 282 HIS A O 1
ATOM 2241 N N . LYS A 1 283 ? -13.350 -4.848 -4.981 1.00 98.75 283 LYS A N 1
ATOM 2242 C CA . LYS A 1 283 ? -13.457 -6.283 -5.279 1.00 98.75 283 LYS A CA 1
ATOM 2243 C C . LYS A 1 283 ? -13.793 -6.560 -6.741 1.00 98.75 283 LYS A C 1
ATOM 2245 O O . LYS A 1 283 ? -13.294 -7.535 -7.295 1.00 98.75 283 LYS A O 1
ATOM 2250 N N . ASP A 1 284 ? -14.598 -5.709 -7.370 1.00 98.69 284 ASP A N 1
ATOM 2251 C CA . ASP A 1 284 ? -14.911 -5.802 -8.797 1.00 98.69 284 ASP A CA 1
ATOM 2252 C C . ASP A 1 284 ? -13.626 -5.637 -9.629 1.00 98.69 284 ASP A C 1
ATOM 2254 O O . ASP A 1 284 ? -13.358 -6.455 -10.504 1.00 98.69 284 ASP A O 1
ATOM 2258 N N . LEU A 1 285 ? -12.771 -4.656 -9.297 1.00 98.38 285 LEU A N 1
ATOM 2259 C CA . LEU A 1 285 ? -11.485 -4.470 -9.982 1.00 98.38 285 LEU A CA 1
ATOM 2260 C C . LEU A 1 285 ? -10.555 -5.677 -9.814 1.00 98.38 285 LEU A C 1
ATOM 2262 O O . LEU A 1 285 ? -9.867 -6.047 -10.759 1.00 98.38 285 LEU A O 1
ATOM 2266 N N . TRP A 1 286 ? -10.531 -6.304 -8.635 1.00 98.56 286 TRP A N 1
ATOM 2267 C CA . TRP A 1 286 ? -9.779 -7.545 -8.426 1.00 98.56 286 TRP A CA 1
ATOM 2268 C C . TRP A 1 286 ? -10.377 -8.737 -9.168 1.00 98.56 286 TRP A C 1
ATOM 2270 O O . TRP A 1 286 ? -9.633 -9.553 -9.701 1.00 98.56 286 TRP A O 1
ATOM 2280 N N . THR A 1 287 ? -11.704 -8.808 -9.265 1.00 98.38 287 THR A N 1
ATOM 2281 C CA . THR A 1 287 ? -12.392 -9.832 -10.059 1.00 98.38 287 THR A CA 1
ATOM 2282 C C . THR A 1 287 ? -11.965 -9.753 -11.522 1.00 98.38 287 THR A C 1
ATOM 2284 O O . THR A 1 287 ? -11.637 -10.787 -12.093 1.00 98.38 287 THR A O 1
ATOM 2287 N N . THR A 1 288 ? -11.866 -8.547 -12.093 1.00 97.31 288 THR A N 1
ATOM 2288 C CA . THR A 1 288 ? -11.350 -8.351 -13.458 1.00 97.31 288 THR A CA 1
ATOM 2289 C C . THR A 1 288 ? -9.894 -8.799 -13.607 1.00 97.31 288 THR A C 1
ATOM 2291 O O . THR A 1 288 ? -9.548 -9.412 -14.610 1.00 97.31 288 THR A O 1
ATOM 2294 N N . LEU A 1 289 ? -9.023 -8.557 -12.616 1.00 97.06 289 LEU A N 1
ATOM 2295 C CA . LEU A 1 289 ? -7.634 -9.047 -12.684 1.00 97.06 289 LEU A CA 1
ATOM 2296 C C . LEU A 1 289 ? -7.553 -10.579 -12.697 1.00 97.06 289 LEU A C 1
ATOM 2298 O O . LEU A 1 289 ? -6.673 -11.133 -13.350 1.00 97.06 289 LEU A O 1
ATOM 2302 N N . TRP A 1 290 ? -8.464 -11.245 -11.986 1.00 97.62 290 TRP A N 1
ATOM 2303 C CA . TRP A 1 290 ? -8.519 -12.702 -11.870 1.00 97.62 290 TRP A CA 1
ATOM 2304 C C . TRP A 1 290 ? -9.257 -13.400 -13.021 1.00 97.62 290 TRP A C 1
ATOM 2306 O O . TRP A 1 290 ? -9.382 -14.621 -12.995 1.00 97.62 290 TRP A O 1
ATOM 2316 N N . GLU A 1 291 ? -9.700 -12.677 -14.056 1.00 95.44 291 GLU A N 1
ATOM 2317 C CA . GLU A 1 291 ? -10.222 -13.299 -15.287 1.00 95.44 291 GLU A CA 1
ATOM 2318 C C . GLU A 1 291 ? -9.169 -14.191 -15.976 1.00 95.44 291 GLU A C 1
ATOM 2320 O O . GLU A 1 291 ? -9.528 -15.150 -16.655 1.00 95.44 291 GLU A O 1
ATOM 2325 N N . GLY A 1 292 ? -7.877 -13.914 -15.754 1.00 91.56 292 GLY A N 1
ATOM 2326 C CA . GLY A 1 292 ? -6.740 -14.724 -16.200 1.00 91.56 292 GLY A CA 1
ATOM 2327 C C . GLY A 1 292 ? -6.196 -15.715 -15.157 1.00 91.56 292 GLY A C 1
ATOM 2328 O O . GLY A 1 292 ? -4.991 -15.962 -15.153 1.00 91.56 292 GLY A O 1
ATOM 2329 N N . ASP A 1 293 ? -7.022 -16.237 -14.240 1.00 96.00 293 ASP A N 1
ATOM 2330 C CA . ASP A 1 293 ? -6.589 -17.232 -13.239 1.00 96.00 293 ASP A CA 1
ATOM 2331 C C . ASP A 1 293 ? -6.058 -18.530 -13.880 1.00 96.00 293 ASP A C 1
ATOM 2333 O O . ASP A 1 293 ? -6.473 -18.941 -14.966 1.00 96.00 293 ASP A O 1
ATOM 2337 N N . ILE A 1 294 ? -5.148 -19.202 -13.172 1.00 96.12 294 ILE A N 1
ATOM 2338 C CA . ILE A 1 294 ? -4.633 -20.524 -13.533 1.00 96.12 294 ILE A CA 1
ATOM 2339 C C . ILE A 1 294 ? -5.215 -21.536 -12.548 1.00 96.12 294 ILE A C 1
ATOM 2341 O O . ILE A 1 294 ? -4.855 -21.538 -11.369 1.00 96.12 294 ILE A O 1
ATOM 2345 N N . GLU A 1 295 ? -6.078 -22.427 -13.035 1.00 95.81 295 GLU A N 1
ATOM 2346 C CA . GLU A 1 295 ? -6.661 -23.501 -12.229 1.00 95.81 295 GLU A CA 1
ATOM 2347 C C . GLU A 1 295 ? -5.794 -24.767 -12.279 1.00 95.81 295 GLU A C 1
ATOM 2349 O O . GLU A 1 295 ? -5.475 -25.286 -13.351 1.00 95.81 295 GLU A O 1
ATOM 2354 N N . ILE A 1 296 ? -5.403 -25.269 -11.105 1.00 96.50 296 ILE A N 1
ATOM 2355 C CA . ILE A 1 296 ? -4.600 -26.487 -10.946 1.00 96.50 296 ILE A CA 1
ATOM 2356 C C . ILE A 1 296 ? -5.445 -27.548 -10.250 1.00 96.50 296 ILE A C 1
ATOM 2358 O O . ILE A 1 296 ? -5.787 -27.438 -9.071 1.00 96.50 296 ILE A O 1
ATOM 2362 N N . GLU A 1 297 ? -5.762 -28.613 -10.980 1.00 94.69 297 GLU A N 1
ATOM 2363 C CA . GLU A 1 297 ? -6.516 -29.742 -10.448 1.00 94.69 297 GLU A CA 1
ATOM 2364 C C . GLU A 1 297 ? -5.615 -30.702 -9.657 1.00 94.69 297 GLU A C 1
ATOM 2366 O O . GLU A 1 297 ? -4.506 -31.039 -10.067 1.00 94.69 297 GLU A O 1
ATOM 2371 N N . GLY A 1 298 ? -6.119 -31.199 -8.526 1.00 94.12 298 GLY A N 1
ATOM 2372 C CA . GLY A 1 298 ? -5.485 -32.286 -7.773 1.00 94.12 298 GLY A CA 1
ATOM 2373 C C . GLY A 1 298 ? -4.338 -31.888 -6.836 1.00 94.12 298 GLY A C 1
ATOM 2374 O O . GLY A 1 298 ? -3.937 -32.731 -6.034 1.00 94.12 298 GLY A O 1
ATOM 2375 N N . ASP A 1 299 ? -3.858 -30.639 -6.862 1.00 95.69 299 ASP A N 1
ATOM 2376 C CA . ASP A 1 299 ? -2.865 -30.129 -5.905 1.00 95.69 299 ASP A CA 1
ATOM 2377 C C . ASP A 1 299 ? -3.176 -28.700 -5.429 1.00 95.69 299 ASP A C 1
ATOM 2379 O O . ASP A 1 299 ? -2.910 -27.701 -6.099 1.00 95.69 299 ASP A O 1
ATOM 2383 N N . LEU A 1 300 ? -3.720 -28.622 -4.215 1.00 94.38 300 LEU A N 1
ATOM 2384 C CA . LEU A 1 300 ? -4.117 -27.372 -3.577 1.00 94.38 300 LEU A CA 1
ATOM 2385 C C . LEU A 1 300 ? -2.925 -26.477 -3.222 1.00 94.38 300 LEU A C 1
ATOM 2387 O O . LEU A 1 300 ? -3.051 -25.260 -3.315 1.00 94.38 300 LEU A O 1
ATOM 2391 N N . GLN A 1 301 ? -1.779 -27.053 -2.844 1.00 95.56 301 GLN A N 1
ATOM 2392 C CA . GLN A 1 301 ? -0.606 -26.252 -2.491 1.00 95.56 301 GLN A CA 1
ATOM 2393 C C . GLN A 1 301 ? -0.070 -25.539 -3.734 1.00 95.56 301 GLN A C 1
ATOM 2395 O O . GLN A 1 301 ? 0.103 -24.323 -3.716 1.00 95.56 301 GLN A O 1
ATOM 2400 N N . SER A 1 302 ? 0.088 -26.270 -4.843 1.00 97.00 302 SER A N 1
ATOM 2401 C CA . SER A 1 302 ? 0.481 -25.675 -6.126 1.00 97.00 302 SER A CA 1
ATOM 2402 C C . SER A 1 302 ? -0.505 -24.596 -6.589 1.00 97.00 302 SER A C 1
ATOM 2404 O O . SER A 1 302 ? -0.079 -23.535 -7.046 1.00 97.00 302 SER A O 1
ATOM 2406 N N . GLN A 1 303 ? -1.819 -24.819 -6.432 1.00 97.31 303 GLN A N 1
ATOM 2407 C CA . GLN A 1 303 ? -2.839 -23.810 -6.745 1.00 97.31 303 GLN A CA 1
ATOM 2408 C C . GLN A 1 303 ? -2.620 -22.506 -5.963 1.00 97.31 303 GLN A C 1
ATOM 2410 O O . GLN A 1 303 ? -2.764 -21.412 -6.516 1.00 97.31 303 GLN A O 1
ATOM 2415 N N . GLN A 1 304 ? -2.289 -22.622 -4.680 1.00 96.94 304 GLN A N 1
ATOM 2416 C CA . GLN A 1 304 ? -2.050 -21.483 -3.802 1.00 96.94 304 GLN A CA 1
ATOM 2417 C C . GLN A 1 304 ? -0.742 -20.772 -4.118 1.00 96.94 304 GLN A C 1
ATOM 2419 O O . GLN A 1 304 ? -0.734 -19.545 -4.161 1.00 96.94 304 GLN A O 1
ATOM 2424 N N . ASP A 1 305 ? 0.329 -21.514 -4.387 1.00 97.19 305 ASP A N 1
ATOM 2425 C CA . ASP A 1 305 ? 1.636 -20.947 -4.720 1.00 97.19 305 ASP A CA 1
ATOM 2426 C C . ASP A 1 305 ? 1.569 -20.137 -6.025 1.00 97.19 305 ASP A C 1
ATOM 2428 O O . ASP A 1 305 ? 2.057 -19.006 -6.086 1.00 97.19 305 ASP A O 1
ATOM 2432 N N . VAL A 1 306 ? 0.890 -20.666 -7.051 1.00 97.88 306 VAL A N 1
ATOM 2433 C CA . VAL A 1 306 ? 0.699 -19.966 -8.333 1.00 97.88 306 VAL A CA 1
ATOM 2434 C C . VAL A 1 306 ? -0.186 -18.732 -8.173 1.00 97.88 306 VAL A C 1
ATOM 2436 O O . VAL A 1 306 ? 0.178 -17.655 -8.649 1.00 97.88 306 VAL A O 1
ATOM 2439 N N . ARG A 1 307 ? -1.313 -18.838 -7.456 1.00 98.12 307 ARG A N 1
ATOM 2440 C CA . ARG A 1 307 ? -2.160 -17.667 -7.177 1.00 98.12 307 ARG A CA 1
ATOM 2441 C C . ARG A 1 307 ? -1.437 -16.631 -6.327 1.00 98.12 307 ARG A C 1
ATOM 2443 O O . ARG A 1 307 ? -1.619 -15.445 -6.564 1.00 98.12 307 ARG A O 1
ATOM 2450 N N . LEU A 1 308 ? -0.575 -17.027 -5.395 1.00 98.12 308 LEU A N 1
ATOM 2451 C CA . LEU A 1 308 ? 0.202 -16.078 -4.601 1.00 98.12 308 LEU A CA 1
ATOM 2452 C C . LEU A 1 308 ? 1.226 -15.329 -5.461 1.00 98.12 308 LEU A C 1
ATOM 2454 O O . LEU A 1 308 ? 1.358 -14.109 -5.336 1.00 98.12 308 LEU A O 1
ATOM 2458 N N . ALA A 1 309 ? 1.902 -16.027 -6.377 1.00 97.75 309 ALA A N 1
ATOM 2459 C CA . ALA A 1 309 ? 2.806 -15.397 -7.336 1.00 97.75 309 ALA A CA 1
ATOM 2460 C C . ALA A 1 309 ? 2.070 -14.386 -8.237 1.00 97.75 309 ALA A C 1
ATOM 2462 O O . ALA A 1 309 ? 2.511 -13.242 -8.372 1.00 97.75 309 ALA A O 1
ATOM 2463 N N . LEU A 1 310 ? 0.913 -14.766 -8.794 1.00 98.12 310 LEU A N 1
ATOM 2464 C CA . LEU A 1 310 ? 0.082 -13.874 -9.614 1.00 98.12 310 LEU A CA 1
ATOM 2465 C C . LEU A 1 310 ? -0.484 -12.699 -8.807 1.00 98.12 310 LEU A C 1
ATOM 2467 O O . LEU A 1 310 ? -0.437 -11.559 -9.267 1.00 98.12 310 LEU A O 1
ATOM 2471 N N . TYR A 1 311 ? -0.941 -12.943 -7.576 1.00 98.69 311 TYR A N 1
ATOM 2472 C CA . TYR A 1 311 ? -1.419 -11.905 -6.664 1.00 98.69 311 TYR A CA 1
ATOM 2473 C C . TYR A 1 311 ? -0.359 -10.819 -6.456 1.00 98.69 311 TYR A C 1
ATOM 2475 O O . TYR A 1 311 ? -0.676 -9.627 -6.484 1.00 98.69 311 TYR A O 1
ATOM 2483 N N . HIS A 1 312 ? 0.909 -11.198 -6.280 1.00 98.38 312 HIS A N 1
ATOM 2484 C CA . HIS A 1 312 ? 1.990 -10.225 -6.146 1.00 98.38 312 HIS A CA 1
ATOM 2485 C C . HIS A 1 312 ? 2.181 -9.391 -7.414 1.00 98.38 312 HIS A C 1
ATOM 2487 O O . HIS A 1 312 ? 2.219 -8.165 -7.326 1.00 98.38 312 HIS A O 1
ATOM 2493 N N . LEU A 1 313 ? 2.197 -10.012 -8.595 1.00 98.12 313 LEU A N 1
ATOM 2494 C CA . LEU A 1 313 ? 2.278 -9.273 -9.859 1.00 98.12 313 LEU A CA 1
ATOM 2495 C C . LEU A 1 313 ? 1.101 -8.292 -10.029 1.00 98.12 313 LEU A C 1
ATOM 2497 O O . LEU A 1 313 ? 1.307 -7.126 -10.367 1.00 98.12 313 LEU A O 1
ATOM 2501 N N . TYR A 1 314 ? -0.125 -8.725 -9.729 1.00 98.31 314 TYR A N 1
ATOM 2502 C CA . TYR A 1 314 ? -1.333 -7.901 -9.860 1.00 98.31 314 TYR A CA 1
ATOM 2503 C C . TYR A 1 314 ? -1.443 -6.796 -8.799 1.00 98.31 314 TYR A C 1
ATOM 2505 O O . TYR A 1 314 ? -1.972 -5.716 -9.078 1.00 98.31 314 TYR A O 1
ATOM 2513 N N . SER A 1 315 ? -0.949 -7.036 -7.581 1.00 98.38 315 SER A N 1
ATOM 2514 C CA . SER A 1 315 ? -0.945 -6.041 -6.497 1.00 98.38 315 SER A CA 1
ATOM 2515 C C . SER A 1 315 ? 0.155 -4.994 -6.667 1.00 98.38 315 SER A C 1
ATOM 2517 O O . SER A 1 315 ? -0.041 -3.846 -6.271 1.00 98.38 315 SER A O 1
ATOM 2519 N N . PHE A 1 316 ? 1.293 -5.339 -7.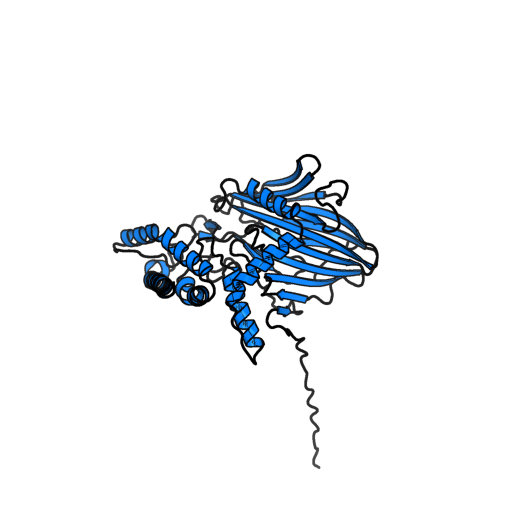273 1.00 98.44 316 PHE A N 1
ATOM 2520 C CA . PHE A 1 316 ? 2.402 -4.402 -7.485 1.00 98.44 316 PHE A CA 1
ATOM 2521 C C . PHE A 1 316 ? 2.278 -3.558 -8.749 1.00 98.44 316 PHE A C 1
ATOM 2523 O O . PHE A 1 316 ? 2.996 -2.567 -8.878 1.00 98.44 316 PHE A O 1
ATOM 2530 N N . ALA A 1 317 ? 1.351 -3.895 -9.645 1.00 97.38 317 ALA A N 1
ATOM 2531 C CA . ALA A 1 317 ? 1.172 -3.197 -10.909 1.00 97.38 317 ALA A CA 1
ATOM 2532 C C . ALA A 1 317 ? -0.280 -2.801 -11.190 1.00 97.38 317 ALA A C 1
ATOM 2534 O O . ALA A 1 317 ? -1.244 -3.321 -10.618 1.00 97.38 317 ALA A O 1
ATOM 2535 N N . ARG A 1 318 ? -0.441 -1.844 -12.104 1.00 96.81 318 ARG A N 1
ATOM 2536 C CA . ARG A 1 318 ? -1.739 -1.317 -12.523 1.00 96.81 318 ARG A CA 1
ATOM 2537 C C . ARG A 1 318 ? -1.646 -0.852 -13.973 1.00 96.81 318 ARG A C 1
ATOM 2539 O O . ARG A 1 318 ? -0.639 -0.273 -14.350 1.00 96.81 318 ARG A O 1
ATOM 2546 N N . GLY A 1 319 ? -2.669 -1.124 -14.779 1.00 96.75 319 GLY A N 1
ATOM 2547 C CA . GLY A 1 319 ? -2.616 -0.883 -16.228 1.00 96.75 319 GLY A CA 1
ATOM 2548 C C . GLY A 1 319 ? -2.744 0.578 -16.669 1.00 96.75 319 GLY A C 1
ATOM 2549 O O . GLY A 1 319 ? -2.538 0.889 -17.835 1.00 96.75 319 GLY A O 1
ATOM 2550 N N . ASP A 1 320 ? -3.089 1.472 -15.750 1.00 94.12 320 ASP A N 1
ATOM 2551 C CA . ASP A 1 320 ? -3.287 2.909 -15.957 1.00 94.12 320 ASP A CA 1
ATOM 2552 C C . ASP A 1 320 ? -2.288 3.736 -15.125 1.00 94.12 320 AS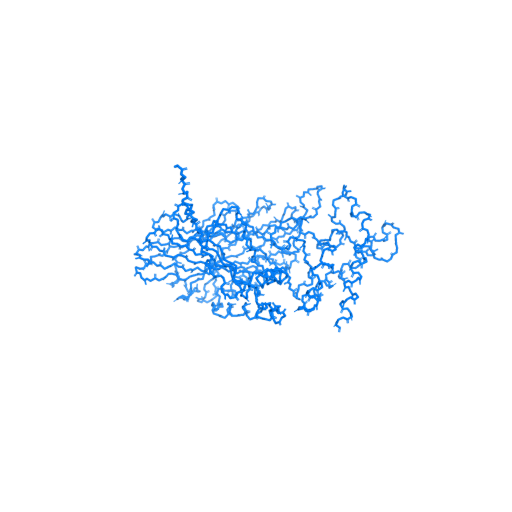P A C 1
ATOM 2554 O O . ASP A 1 320 ? -2.607 4.821 -14.630 1.00 94.12 320 ASP A O 1
ATOM 2558 N N . SER A 1 321 ? -1.100 3.190 -14.852 1.00 95.62 321 SER A N 1
ATOM 2559 C CA . SER A 1 321 ? -0.025 3.938 -14.191 1.00 95.62 321 SER A CA 1
ATOM 2560 C C . SER A 1 321 ? 1.134 4.300 -15.114 1.00 95.62 321 SER A C 1
ATOM 2562 O O . SER A 1 321 ? 1.834 5.257 -14.797 1.00 95.62 321 SER A O 1
ATOM 2564 N N . ASP A 1 322 ? 1.337 3.559 -16.207 1.00 96.88 322 ASP A N 1
ATOM 2565 C CA . ASP A 1 322 ? 2.548 3.607 -17.040 1.00 96.88 322 ASP A CA 1
ATOM 2566 C C . ASP A 1 322 ? 3.837 3.446 -16.205 1.00 96.88 322 ASP A C 1
ATOM 2568 O O . ASP A 1 322 ? 4.905 3.987 -16.502 1.00 96.88 322 ASP A O 1
ATOM 2572 N N . LEU A 1 323 ? 3.721 2.681 -15.113 1.00 97.56 323 LEU A N 1
ATOM 2573 C CA . LEU A 1 323 ? 4.814 2.302 -14.223 1.00 97.56 323 LEU A CA 1
ATOM 2574 C C . LEU A 1 323 ? 5.199 0.836 -14.427 1.00 97.56 323 LEU A C 1
ATOM 2576 O O . LEU A 1 323 ? 4.403 0.021 -14.901 1.00 97.56 323 LEU A O 1
ATOM 2580 N N . SER A 1 324 ? 6.423 0.515 -14.012 1.00 97.88 324 SER A N 1
ATOM 2581 C CA . SER A 1 324 ? 6.976 -0.839 -14.000 1.00 97.88 324 SER A CA 1
ATOM 2582 C C . SER A 1 324 ? 7.165 -1.352 -12.562 1.00 97.88 324 SER A C 1
ATOM 2584 O O . SER A 1 324 ? 6.833 -0.665 -11.595 1.00 97.88 324 SER A O 1
ATOM 2586 N N . ILE A 1 325 ? 7.638 -2.589 -12.419 1.00 97.88 325 ILE A N 1
ATOM 2587 C CA . ILE A 1 325 ? 7.712 -3.332 -11.152 1.00 97.88 325 ILE A CA 1
ATOM 2588 C C . ILE A 1 325 ? 9.179 -3.508 -10.755 1.00 97.88 325 ILE A C 1
ATOM 2590 O O . ILE A 1 325 ? 9.986 -3.901 -11.589 1.00 97.88 325 ILE A O 1
ATOM 2594 N N . SER A 1 326 ? 9.531 -3.252 -9.494 1.00 97.44 326 SER A N 1
ATOM 2595 C CA . SER A 1 326 ? 10.868 -3.560 -8.957 1.00 97.44 326 SER A CA 1
ATOM 2596 C C . SER A 1 326 ? 10.974 -5.035 -8.521 1.00 97.44 326 SER A C 1
ATOM 2598 O O . SER A 1 326 ? 9.942 -5.653 -8.253 1.00 97.44 326 SER A O 1
ATOM 2600 N N . PRO A 1 327 ? 12.178 -5.612 -8.337 1.00 97.12 327 PRO A N 1
ATOM 2601 C CA . PRO A 1 327 ? 12.341 -6.964 -7.784 1.00 97.12 327 PRO A CA 1
ATOM 2602 C C . PRO A 1 327 ? 11.623 -7.186 -6.445 1.00 97.12 327 PRO A C 1
ATOM 2604 O O . PRO A 1 327 ? 11.087 -8.263 -6.197 1.00 97.12 327 PRO A O 1
ATOM 2607 N N . MET A 1 328 ? 11.553 -6.154 -5.596 1.00 96.75 328 MET A N 1
ATOM 2608 C CA . MET A 1 328 ? 10.838 -6.212 -4.313 1.00 96.75 328 MET A CA 1
ATOM 2609 C C . MET A 1 328 ? 9.368 -5.781 -4.417 1.00 96.75 328 MET A C 1
ATOM 2611 O O . MET A 1 328 ? 8.673 -5.708 -3.396 1.00 96.75 328 MET A O 1
ATOM 2615 N N . GLY A 1 329 ? 8.887 -5.462 -5.620 1.00 97.44 329 GLY A N 1
ATOM 2616 C CA . GLY A 1 329 ? 7.574 -4.879 -5.850 1.00 97.44 329 GLY A CA 1
ATOM 2617 C C . GLY A 1 329 ? 7.348 -3.648 -4.979 1.00 97.44 329 GLY A C 1
ATOM 2618 O O . GLY A 1 329 ? 8.140 -2.707 -4.996 1.00 97.44 329 GLY A O 1
ATOM 2619 N N . LEU A 1 330 ? 6.280 -3.690 -4.181 1.00 98.06 330 LEU A N 1
ATOM 2620 C CA . LEU A 1 330 ? 5.940 -2.666 -3.184 1.00 98.06 330 LEU A CA 1
ATOM 2621 C C . LEU A 1 330 ? 6.025 -3.203 -1.747 1.00 98.06 330 LEU A C 1
ATOM 2623 O O . LEU A 1 330 ? 5.352 -2.699 -0.852 1.00 98.06 330 LEU A O 1
ATOM 2627 N N . SER A 1 331 ? 6.820 -4.254 -1.522 1.00 96.75 331 SER A N 1
ATOM 2628 C CA . SER A 1 331 ? 6.956 -4.895 -0.205 1.00 96.75 331 SER A CA 1
ATOM 2629 C C . SER A 1 331 ? 8.026 -4.257 0.684 1.00 96.75 331 SER A C 1
ATOM 2631 O O . SER A 1 331 ? 7.902 -4.286 1.909 1.00 96.75 331 SER A O 1
ATOM 2633 N N . SER A 1 332 ? 9.092 -3.711 0.089 1.00 95.94 332 SER A N 1
ATOM 2634 C CA . SER A 1 332 ? 10.228 -3.117 0.799 1.00 95.94 332 SER A CA 1
ATOM 2635 C C . SER A 1 332 ? 11.072 -2.230 -0.120 1.00 95.94 332 SER A C 1
ATOM 2637 O O . SER A 1 332 ? 10.855 -2.188 -1.327 1.00 95.94 332 SER A O 1
ATOM 2639 N N . GLN A 1 333 ? 12.081 -1.566 0.449 1.00 96.38 333 GLN A N 1
ATOM 2640 C CA . GLN A 1 333 ? 13.059 -0.766 -0.296 1.00 96.38 333 GLN A CA 1
ATOM 2641 C C . GLN A 1 333 ? 14.281 -1.562 -0.790 1.00 96.38 333 GLN A C 1
ATOM 2643 O O . GLN A 1 333 ? 15.311 -0.959 -1.102 1.00 96.38 333 GLN A O 1
ATOM 2648 N N . GLY A 1 334 ? 14.236 -2.900 -0.787 1.00 96.50 334 GLY A N 1
ATOM 2649 C CA . GLY A 1 334 ? 15.343 -3.700 -1.318 1.00 96.50 334 GLY A CA 1
ATOM 2650 C C . GLY A 1 334 ? 15.608 -3.362 -2.791 1.00 96.50 334 GLY A C 1
ATOM 2651 O O . GLY A 1 334 ? 14.695 -2.973 -3.518 1.00 96.50 334 GLY A O 1
ATOM 2652 N N . TYR A 1 335 ? 16.878 -3.437 -3.202 1.00 97.12 335 TYR A N 1
ATOM 2653 C CA . TYR A 1 335 ? 17.349 -2.918 -4.497 1.00 97.12 335 TYR A CA 1
ATOM 2654 C C . TYR A 1 335 ? 16.946 -1.457 -4.763 1.00 97.12 335 TYR A C 1
ATOM 2656 O O . TYR A 1 335 ? 16.717 -1.064 -5.901 1.00 97.12 335 TYR A O 1
ATOM 2664 N N . ASN A 1 336 ? 16.791 -0.662 -3.699 1.00 97.75 336 ASN A N 1
ATOM 2665 C CA . ASN A 1 336 ? 16.349 0.732 -3.733 1.00 97.75 336 ASN A CA 1
ATOM 2666 C C . ASN A 1 336 ? 14.979 0.975 -4.395 1.00 97.75 336 ASN A C 1
ATOM 2668 O O . ASN A 1 336 ? 14.594 2.127 -4.591 1.00 97.75 336 ASN A O 1
ATOM 2672 N N . GLY A 1 337 ? 14.214 -0.084 -4.682 1.00 97.75 337 GLY A N 1
ATOM 2673 C CA . GLY A 1 337 ? 13.002 -0.017 -5.498 1.00 97.75 337 GLY A CA 1
ATOM 2674 C C . GLY A 1 337 ? 13.268 0.209 -6.990 1.00 97.75 337 GLY A C 1
ATOM 2675 O O . GLY A 1 337 ? 12.327 0.517 -7.716 1.00 97.75 337 GLY A O 1
ATOM 2676 N N . HIS A 1 338 ? 14.516 0.076 -7.451 1.00 98.69 338 HIS A N 1
ATOM 2677 C CA . HIS A 1 338 ? 14.876 0.232 -8.859 1.00 98.69 338 HIS A CA 1
ATOM 2678 C C . HIS A 1 338 ? 14.277 -0.878 -9.728 1.00 98.69 338 HIS A C 1
ATOM 2680 O O . HIS A 1 338 ? 13.992 -1.985 -9.267 1.00 98.69 338 HIS A O 1
ATOM 2686 N N . ILE A 1 339 ? 14.085 -0.563 -11.005 1.00 98.69 339 ILE A N 1
ATOM 2687 C CA . ILE A 1 339 ? 13.513 -1.443 -12.017 1.00 98.69 339 ILE A CA 1
ATOM 2688 C C . ILE A 1 339 ? 14.649 -1.997 -12.877 1.00 98.69 339 ILE A C 1
ATOM 2690 O O . ILE A 1 339 ? 15.441 -1.241 -13.442 1.00 98.69 339 ILE A O 1
ATOM 2694 N N . PHE A 1 340 ? 14.685 -3.319 -13.001 1.00 98.75 340 PHE A N 1
ATOM 2695 C CA . PHE A 1 340 ? 15.748 -4.085 -13.648 1.00 98.75 340 PHE A CA 1
ATOM 2696 C C . PHE A 1 340 ? 15.199 -4.855 -14.854 1.00 98.75 340 PHE A C 1
ATOM 2698 O O . PHE A 1 340 ? 13.998 -4.851 -15.115 1.00 98.75 340 PHE A O 1
ATOM 2705 N N . TRP A 1 341 ? 16.083 -5.562 -15.558 1.00 98.50 341 TRP A N 1
ATOM 2706 C CA . TRP A 1 341 ? 15.727 -6.558 -16.575 1.00 98.50 341 TRP A CA 1
ATOM 2707 C C . TRP A 1 341 ? 14.789 -7.652 -16.036 1.00 98.50 341 TRP A C 1
ATOM 2709 O O . TRP A 1 341 ? 14.053 -8.262 -16.813 1.00 98.50 341 TRP A O 1
ATOM 2719 N N . ASP A 1 342 ? 14.771 -7.870 -14.712 1.00 98.56 342 ASP A N 1
ATOM 2720 C CA . ASP A 1 342 ? 13.891 -8.824 -14.045 1.00 98.56 342 ASP A CA 1
ATOM 2721 C C . ASP A 1 342 ? 12.426 -8.647 -14.448 1.00 98.56 342 ASP A C 1
ATOM 2723 O O . ASP A 1 342 ? 11.698 -9.623 -14.655 1.00 98.56 342 ASP A O 1
ATOM 2727 N N . THR A 1 343 ? 12.005 -7.392 -14.596 1.00 98.25 343 THR A N 1
ATOM 2728 C CA . THR A 1 343 ? 10.646 -7.049 -14.987 1.00 98.25 343 THR A CA 1
ATOM 2729 C C . THR A 1 343 ? 10.346 -7.556 -16.386 1.00 98.25 343 THR A C 1
ATOM 2731 O O . THR A 1 343 ? 9.368 -8.272 -16.575 1.00 98.25 343 THR A O 1
ATOM 2734 N N . GLU A 1 344 ? 11.190 -7.223 -17.361 1.00 98.38 344 GLU A N 1
ATOM 2735 C CA . GLU A 1 344 ? 10.961 -7.564 -18.764 1.00 98.38 344 GLU A CA 1
ATOM 2736 C C . GLU A 1 344 ? 11.114 -9.062 -19.058 1.00 98.38 344 GLU A C 1
ATOM 2738 O O . GLU A 1 344 ? 10.413 -9.579 -19.932 1.00 98.38 344 GLU A O 1
ATOM 2743 N N . LEU A 1 345 ? 11.979 -9.772 -18.328 1.00 96.19 345 LEU A N 1
ATOM 2744 C CA . LEU A 1 345 ? 12.254 -11.182 -18.604 1.00 96.19 345 LEU A CA 1
ATOM 2745 C C . LEU A 1 345 ? 11.418 -12.155 -17.760 1.00 96.19 345 LEU A C 1
ATOM 2747 O O . LEU A 1 345 ? 10.920 -13.142 -18.300 1.00 96.19 345 LEU A O 1
ATOM 2751 N N . TRP A 1 346 ? 11.248 -11.899 -16.458 1.00 96.94 346 TRP A N 1
ATOM 2752 C CA . TRP A 1 346 ? 10.600 -12.849 -15.539 1.00 96.94 346 TRP A CA 1
ATOM 2753 C C . TRP A 1 346 ? 9.154 -12.479 -15.213 1.00 96.94 346 TRP A C 1
ATOM 2755 O O . TRP A 1 346 ? 8.295 -13.357 -15.146 1.00 96.94 346 TRP A O 1
ATOM 2765 N N . MET A 1 347 ? 8.867 -11.191 -15.012 1.00 98.31 347 MET A N 1
ATOM 2766 C CA . MET A 1 347 ? 7.549 -10.734 -14.541 1.00 98.31 347 MET A CA 1
ATOM 2767 C C . MET A 1 347 ? 6.583 -10.423 -15.687 1.00 98.31 347 MET A C 1
ATOM 2769 O O . MET A 1 347 ? 5.381 -10.660 -15.582 1.00 98.31 347 MET A O 1
ATOM 2773 N N . PHE A 1 348 ? 7.102 -9.881 -16.785 1.00 98.44 348 PHE A N 1
ATOM 2774 C CA . PHE A 1 348 ? 6.320 -9.424 -17.923 1.00 98.44 348 PHE A CA 1
ATOM 2775 C C . PHE A 1 348 ? 5.610 -10.550 -18.692 1.00 98.44 348 PHE A C 1
ATOM 2777 O O . PHE A 1 348 ? 4.442 -10.353 -19.020 1.00 98.44 348 PHE A O 1
ATOM 2784 N N . PRO A 1 349 ? 6.209 -11.733 -18.960 1.00 97.81 349 PRO A N 1
ATOM 2785 C CA . PRO A 1 349 ? 5.539 -12.775 -19.743 1.00 97.81 349 PRO A CA 1
ATOM 2786 C C . PRO A 1 349 ? 4.167 -13.231 -19.209 1.00 97.81 349 PRO A C 1
ATOM 2788 O O . PRO A 1 349 ? 3.221 -13.243 -20.000 1.00 97.81 349 PRO A O 1
ATOM 2791 N N . PRO A 1 350 ? 3.985 -13.568 -17.912 1.00 97.06 350 PRO A N 1
ATOM 2792 C CA . PRO A 1 350 ? 2.655 -13.915 -17.410 1.00 97.06 350 PRO A CA 1
ATOM 2793 C C . PRO A 1 350 ? 1.690 -12.725 -17.464 1.00 97.06 350 PRO A C 1
ATOM 2795 O O . PRO A 1 350 ? 0.522 -12.909 -17.792 1.00 97.06 350 PRO A O 1
ATOM 2798 N N . LEU A 1 351 ? 2.160 -11.497 -17.216 1.00 97.88 351 LEU A N 1
ATOM 2799 C CA . LEU A 1 351 ? 1.329 -10.295 -17.327 1.00 97.88 351 LEU A CA 1
ATOM 2800 C C . LEU A 1 351 ? 0.871 -10.052 -18.768 1.00 97.88 351 LEU A C 1
ATOM 2802 O O . LEU A 1 351 ? -0.291 -9.742 -18.985 1.00 97.88 351 LEU A O 1
ATOM 2806 N N . LEU A 1 352 ? 1.735 -10.249 -19.761 1.00 98.00 352 LEU A N 1
ATOM 2807 C CA . LEU A 1 352 ? 1.386 -10.093 -21.173 1.00 98.00 352 LEU A CA 1
ATOM 2808 C C . LEU A 1 352 ? 0.242 -11.019 -21.596 1.00 98.00 352 LEU A C 1
ATOM 2810 O O . LEU A 1 352 ? -0.635 -10.609 -22.352 1.00 98.00 352 LEU A O 1
ATOM 2814 N N . VAL A 1 353 ? 0.244 -12.259 -21.112 1.00 96.69 353 VAL A N 1
ATOM 2815 C CA . VAL A 1 353 ? -0.759 -13.252 -21.512 1.00 96.69 353 VAL A CA 1
ATOM 2816 C C . VAL A 1 353 ? -2.030 -13.153 -20.666 1.00 96.69 353 VAL A C 1
ATOM 2818 O O . VAL A 1 353 ? -3.121 -13.326 -21.200 1.00 96.69 353 VAL A O 1
ATOM 2821 N N . LEU A 1 354 ? -1.906 -12.865 -19.367 1.00 97.00 354 LEU A N 1
ATOM 2822 C CA . LEU A 1 354 ? -3.022 -12.928 -18.413 1.00 97.00 354 LEU A CA 1
ATOM 2823 C C . LEU A 1 354 ? -3.614 -11.553 -18.067 1.00 97.00 354 LEU A C 1
ATOM 2825 O O . LEU A 1 354 ? -4.737 -11.479 -17.580 1.00 97.00 354 LEU A O 1
ATOM 2829 N N . ASN A 1 355 ? -2.876 -10.458 -18.277 1.00 96.44 355 ASN A N 1
ATOM 2830 C CA . ASN A 1 355 ? -3.322 -9.098 -17.964 1.00 96.44 355 ASN A CA 1
ATOM 2831 C C . ASN A 1 355 ? -2.671 -8.032 -18.875 1.00 96.44 355 ASN A C 1
ATOM 2833 O O . ASN A 1 355 ? -1.761 -7.295 -18.480 1.00 96.44 355 ASN A O 1
ATOM 2837 N N . GLN A 1 356 ? -3.160 -7.937 -20.114 1.00 95.56 356 GLN A N 1
ATOM 2838 C CA . GLN A 1 356 ? -2.580 -7.072 -21.153 1.00 95.56 356 GLN A CA 1
ATOM 2839 C C . GLN A 1 356 ? -2.570 -5.579 -20.794 1.00 95.56 356 GLN A C 1
ATOM 2841 O O . GLN A 1 356 ? -1.679 -4.852 -21.233 1.00 95.56 356 GLN A O 1
ATOM 2846 N N . ASP A 1 357 ? -3.512 -5.114 -19.970 1.00 95.62 357 ASP A N 1
ATOM 2847 C CA . ASP A 1 357 ? -3.532 -3.728 -19.501 1.00 95.62 357 ASP A CA 1
ATOM 2848 C C . ASP A 1 357 ? -2.329 -3.414 -18.610 1.00 95.62 357 ASP A C 1
ATOM 2850 O O . ASP A 1 357 ? -1.665 -2.394 -18.809 1.00 95.62 357 ASP A O 1
ATOM 2854 N N . ILE A 1 358 ? -1.999 -4.301 -17.665 1.00 98.00 358 ILE A N 1
ATOM 2855 C CA . ILE A 1 358 ? -0.772 -4.176 -16.876 1.00 98.00 358 ILE A CA 1
ATOM 2856 C C . ILE A 1 358 ? 0.450 -4.277 -17.796 1.00 98.00 358 ILE A C 1
ATOM 2858 O O . ILE A 1 358 ? 1.334 -3.427 -17.716 1.00 98.00 358 ILE A O 1
ATOM 2862 N N . ALA A 1 359 ? 0.497 -5.251 -18.706 1.00 98.19 359 ALA A N 1
ATOM 2863 C CA . ALA A 1 359 ? 1.623 -5.400 -19.630 1.00 98.19 359 ALA A CA 1
ATOM 2864 C C . ALA A 1 359 ? 1.884 -4.125 -20.455 1.00 98.19 359 ALA A C 1
ATOM 2866 O O . ALA A 1 359 ? 3.028 -3.685 -20.576 1.00 98.19 359 ALA A O 1
ATOM 2867 N N . ARG A 1 360 ? 0.827 -3.471 -20.949 1.00 98.31 360 ARG A N 1
ATOM 2868 C CA . ARG A 1 360 ? 0.927 -2.186 -21.651 1.00 98.31 360 ARG A CA 1
ATOM 2869 C C . ARG A 1 360 ? 1.578 -1.107 -20.784 1.00 98.31 360 ARG A C 1
ATOM 2871 O O . ARG A 1 360 ? 2.481 -0.429 -21.263 1.00 98.31 360 ARG A O 1
ATOM 2878 N N . SER A 1 361 ? 1.180 -0.988 -19.515 1.00 98.31 361 SER A N 1
ATOM 2879 C CA . SER A 1 361 ? 1.797 -0.047 -18.564 1.00 98.31 361 SER A CA 1
ATOM 2880 C C . SER A 1 361 ? 3.308 -0.280 -18.417 1.00 98.31 361 SER A C 1
ATOM 2882 O O . SER A 1 361 ? 4.089 0.672 -18.433 1.00 98.31 361 SER A O 1
ATOM 2884 N N . LEU A 1 362 ? 3.741 -1.542 -18.323 1.00 98.50 362 LEU A N 1
ATOM 2885 C CA . LEU A 1 362 ? 5.160 -1.900 -18.182 1.00 98.50 362 LEU A CA 1
ATOM 2886 C C . LEU A 1 362 ? 5.976 -1.513 -19.430 1.00 98.50 362 LEU A C 1
ATOM 2888 O O . LEU A 1 362 ? 7.091 -1.003 -19.315 1.00 98.50 362 LEU A O 1
ATOM 2892 N N . VAL A 1 363 ? 5.417 -1.704 -20.628 1.00 98.38 363 VAL A N 1
ATOM 2893 C CA . VAL A 1 363 ? 6.057 -1.288 -21.890 1.00 98.38 363 VAL A CA 1
ATOM 2894 C C . VAL A 1 363 ? 6.084 0.239 -22.015 1.00 98.38 363 VAL A C 1
ATOM 2896 O O . VAL A 1 363 ? 7.115 0.806 -22.394 1.00 98.38 363 VAL A O 1
ATOM 2899 N N . ASN A 1 364 ? 4.998 0.921 -21.637 1.00 98.50 364 ASN A N 1
ATOM 2900 C CA . ASN A 1 364 ? 4.921 2.383 -21.629 1.00 98.50 364 ASN A CA 1
ATOM 2901 C C . ASN A 1 364 ? 5.988 3.001 -20.718 1.00 98.50 364 ASN A C 1
ATOM 2903 O O . ASN A 1 364 ? 6.694 3.910 -21.154 1.00 98.50 364 ASN A O 1
ATOM 2907 N N . TYR A 1 365 ? 6.226 2.428 -19.531 1.00 98.69 365 TYR A N 1
ATOM 2908 C CA . TYR A 1 365 ? 7.293 2.869 -18.625 1.00 98.69 365 TYR A CA 1
ATOM 2909 C C . TYR A 1 365 ? 8.661 2.985 -19.324 1.00 98.69 365 TYR A C 1
ATOM 2911 O O . TYR A 1 365 ? 9.372 3.986 -19.156 1.00 98.69 365 TYR A O 1
ATOM 2919 N N . ARG A 1 366 ? 9.041 1.975 -20.122 1.00 98.31 366 ARG A N 1
ATOM 2920 C CA . ARG A 1 366 ? 10.297 1.970 -20.894 1.00 98.31 366 ARG A CA 1
ATOM 2921 C C . ARG A 1 366 ? 10.222 2.884 -22.117 1.00 98.31 366 ARG A C 1
ATOM 2923 O O . ARG A 1 366 ? 11.214 3.540 -22.437 1.00 98.31 366 ARG A O 1
ATOM 2930 N N . SER A 1 367 ? 9.067 2.954 -22.778 1.00 98.25 367 SER A N 1
ATOM 2931 C CA . SER A 1 367 ? 8.830 3.843 -23.923 1.00 98.25 367 SER A CA 1
ATOM 2932 C C . SER A 1 367 ? 9.052 5.312 -23.548 1.00 98.25 367 SER A C 1
ATOM 2934 O O . SER A 1 367 ? 9.829 6.009 -24.206 1.00 98.25 367 SER A O 1
ATOM 2936 N N . ASP A 1 368 ? 8.485 5.756 -22.427 1.00 98.06 368 ASP A N 1
ATOM 2937 C CA . ASP A 1 368 ? 8.596 7.137 -21.942 1.00 98.06 368 ASP A CA 1
ATOM 2938 C C . ASP A 1 368 ? 10.047 7.528 -21.621 1.00 98.06 368 ASP A C 1
ATOM 2940 O O . ASP A 1 368 ? 10.473 8.673 -21.806 1.00 98.06 368 ASP A O 1
ATOM 2944 N N . ARG A 1 369 ? 10.859 6.544 -21.224 1.00 98.06 369 ARG A N 1
ATOM 2945 C CA . ARG A 1 369 ? 12.280 6.702 -20.869 1.00 98.06 369 ARG A CA 1
ATOM 2946 C C . ARG A 1 369 ? 13.237 6.450 -22.034 1.00 98.06 369 ARG A C 1
ATOM 2948 O O . ARG A 1 369 ? 14.448 6.629 -21.887 1.00 98.06 369 ARG A O 1
ATOM 2955 N N . LEU A 1 370 ? 12.735 6.113 -23.225 1.00 98.38 370 LEU A N 1
ATOM 2956 C CA . LEU A 1 370 ? 13.569 5.812 -24.394 1.00 98.38 370 LEU A CA 1
ATOM 2957 C C . LEU A 1 370 ? 14.498 6.977 -24.769 1.00 98.38 370 LEU A C 1
ATOM 2959 O O . LEU A 1 370 ? 15.633 6.767 -25.200 1.00 98.38 370 LEU A O 1
ATOM 2963 N N . HIS A 1 371 ? 14.030 8.218 -24.618 1.00 98.38 371 HIS A N 1
ATOM 2964 C CA . HIS A 1 371 ? 14.833 9.401 -24.925 1.00 98.38 371 HIS A CA 1
ATOM 2965 C C . HIS A 1 371 ? 16.053 9.532 -23.993 1.00 98.38 371 HIS A C 1
ATOM 2967 O O . HIS A 1 371 ? 17.147 9.864 -24.457 1.00 98.38 371 HIS A O 1
ATOM 2973 N N . VAL A 1 372 ? 15.894 9.191 -22.710 1.00 98.31 372 VAL A N 1
ATOM 2974 C CA . VAL A 1 372 ? 16.974 9.174 -21.714 1.00 98.31 372 VAL A CA 1
ATOM 2975 C C . VAL A 1 372 ? 17.967 8.052 -22.015 1.00 98.31 372 VAL A C 1
ATOM 2977 O O . VAL A 1 372 ? 19.173 8.295 -22.062 1.00 98.31 372 VAL A O 1
ATOM 2980 N N . ALA A 1 373 ? 17.478 6.859 -22.359 1.00 98.56 373 ALA A N 1
ATOM 2981 C CA . ALA A 1 373 ? 18.321 5.736 -22.773 1.00 98.56 373 ALA A CA 1
ATOM 2982 C C . ALA A 1 373 ? 19.155 6.051 -24.034 1.00 98.56 373 ALA A C 1
ATOM 2984 O O . ALA A 1 373 ? 20.326 5.676 -24.134 1.00 98.56 373 ALA A O 1
ATOM 2985 N N . LYS A 1 374 ? 18.591 6.785 -25.005 1.00 98.69 374 LYS A N 1
ATOM 2986 C CA . LYS A 1 374 ? 19.333 7.275 -26.186 1.00 98.69 374 LYS A CA 1
ATOM 2987 C C . LYS A 1 374 ? 20.420 8.283 -25.810 1.00 98.69 374 LYS A C 1
ATOM 2989 O O . LYS A 1 374 ? 21.524 8.229 -26.353 1.00 98.69 374 LYS A O 1
ATOM 2994 N N . LYS A 1 375 ? 20.134 9.182 -24.863 1.00 98.38 375 LYS A N 1
ATOM 2995 C CA . LYS A 1 375 ? 21.123 10.128 -24.325 1.00 98.38 375 LYS A CA 1
ATOM 2996 C C . LYS A 1 375 ? 22.259 9.392 -23.606 1.00 98.38 375 LYS A C 1
ATOM 2998 O O . LYS A 1 375 ? 23.418 9.725 -23.843 1.00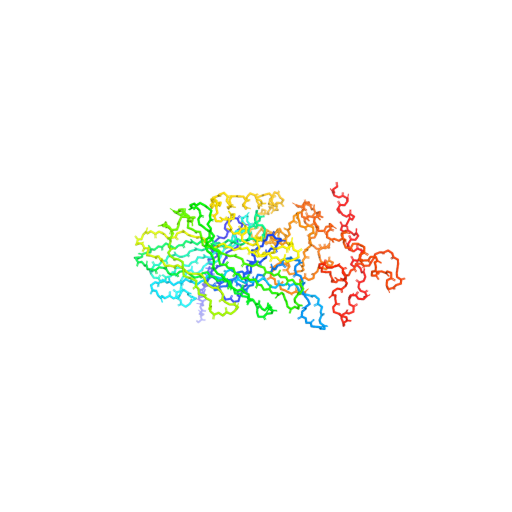 98.38 375 LYS A O 1
ATOM 3003 N N . LYS A 1 376 ? 21.956 8.359 -22.805 1.00 97.75 376 LYS A N 1
ATOM 3004 C CA . LYS A 1 376 ? 22.972 7.496 -22.175 1.00 97.75 376 LYS A CA 1
ATOM 3005 C C . LYS A 1 376 ? 23.879 6.862 -23.233 1.00 97.75 376 LYS A C 1
ATOM 3007 O O . LYS A 1 376 ? 25.090 7.031 -23.152 1.00 97.75 376 LYS A O 1
ATOM 3012 N N . ALA A 1 377 ? 23.312 6.231 -24.265 1.00 98.31 377 ALA A N 1
ATOM 3013 C CA . ALA A 1 377 ? 24.096 5.635 -25.353 1.00 98.31 377 ALA A CA 1
ATOM 3014 C C . ALA A 1 377 ? 25.061 6.647 -25.994 1.00 98.31 377 ALA A C 1
ATOM 3016 O O . ALA A 1 377 ? 26.254 6.369 -26.112 1.00 98.31 377 ALA A O 1
ATOM 3017 N N . LEU A 1 378 ? 24.564 7.842 -26.337 1.00 98.06 378 LEU A N 1
ATOM 3018 C CA . LEU A 1 378 ? 25.372 8.913 -26.924 1.00 98.06 378 LEU A CA 1
ATOM 3019 C C . LEU A 1 378 ? 26.533 9.337 -26.010 1.00 98.06 378 LEU A C 1
ATOM 3021 O O . LEU A 1 378 ? 27.657 9.485 -26.486 1.00 98.06 378 LEU A O 1
ATOM 3025 N N . ASN A 1 379 ? 26.278 9.501 -24.708 1.00 96.50 379 ASN A N 1
ATOM 3026 C CA . ASN A 1 379 ? 27.290 9.915 -23.729 1.00 96.50 379 ASN A CA 1
ATOM 3027 C C . ASN A 1 379 ? 28.438 8.901 -23.586 1.00 96.50 379 ASN A C 1
ATOM 3029 O O . ASN A 1 379 ? 29.560 9.295 -23.279 1.00 96.50 379 ASN A O 1
ATOM 3033 N N . PHE A 1 380 ? 28.172 7.617 -23.837 1.00 95.56 380 PHE A N 1
ATOM 3034 C CA . PHE A 1 380 ? 29.178 6.549 -23.842 1.00 95.56 380 PHE A CA 1
ATOM 3035 C C . PHE A 1 380 ? 29.745 6.244 -25.243 1.00 95.56 380 PHE A C 1
ATOM 3037 O O . PHE A 1 380 ? 30.494 5.285 -25.412 1.00 95.56 380 PHE A O 1
ATOM 3044 N N . GLY A 1 381 ? 29.427 7.058 -26.258 1.00 97.25 381 GLY A N 1
ATOM 3045 C CA . GLY A 1 381 ? 29.945 6.899 -27.623 1.00 97.25 381 GLY A CA 1
ATOM 3046 C C . GLY A 1 381 ? 29.244 5.820 -28.458 1.00 97.25 381 GLY A C 1
ATOM 3047 O O . GLY A 1 381 ? 29.719 5.478 -29.543 1.00 97.25 381 GLY A O 1
ATOM 3048 N N . PHE A 1 382 ? 28.109 5.299 -27.990 1.00 97.88 382 PHE A N 1
ATOM 3049 C CA . PHE A 1 382 ? 27.274 4.346 -28.717 1.00 97.88 382 PHE A CA 1
ATOM 3050 C C . PHE A 1 382 ? 26.190 5.047 -29.553 1.00 97.88 382 PHE A C 1
ATOM 3052 O O . PHE A 1 382 ? 25.933 6.246 -29.438 1.00 97.88 382 PHE A O 1
ATOM 3059 N N . LYS A 1 383 ? 25.532 4.273 -30.421 1.00 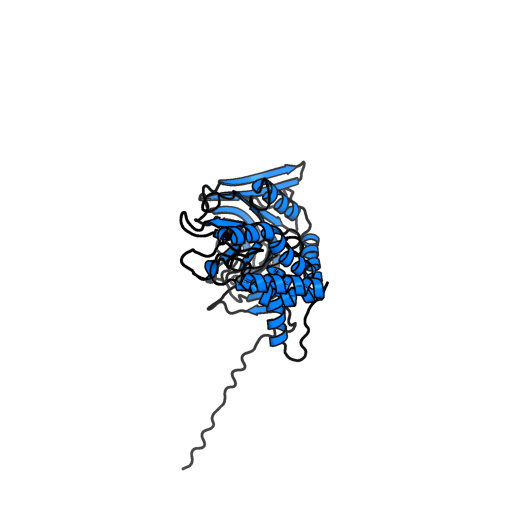97.62 383 LYS A N 1
ATOM 3060 C CA . LYS A 1 383 ? 24.322 4.673 -31.157 1.00 97.62 383 LYS A CA 1
ATOM 3061 C C . LYS A 1 383 ? 23.116 3.911 -30.608 1.00 97.62 383 LYS A C 1
ATOM 3063 O O . LYS A 1 383 ? 23.278 2.879 -29.968 1.00 97.62 383 LYS A O 1
ATOM 3068 N N . GLY A 1 384 ? 21.908 4.369 -30.933 1.00 97.81 384 GLY A N 1
ATOM 3069 C CA . GLY A 1 384 ? 20.677 3.707 -30.499 1.00 97.81 384 GLY A CA 1
ATOM 3070 C C . GLY A 1 384 ? 20.315 4.070 -29.061 1.00 97.81 384 GLY A C 1
ATOM 3071 O O . GLY A 1 384 ? 20.485 5.220 -28.667 1.00 97.81 384 GLY A O 1
ATOM 3072 N N . ALA A 1 385 ? 19.776 3.110 -28.315 1.00 98.12 385 ALA A N 1
ATOM 3073 C CA . ALA A 1 385 ? 19.404 3.262 -26.913 1.00 98.12 385 ALA A CA 1
ATOM 3074 C C . ALA A 1 385 ? 20.268 2.350 -26.039 1.00 98.12 385 ALA A C 1
ATOM 3076 O O . ALA A 1 385 ? 20.612 1.248 -26.452 1.00 98.12 385 ALA A O 1
ATOM 3077 N N . MET A 1 386 ? 20.596 2.824 -24.843 1.00 98.25 386 MET A N 1
ATOM 3078 C CA . MET A 1 386 ? 21.252 2.065 -23.786 1.00 98.25 386 MET A CA 1
ATOM 3079 C C . MET A 1 386 ? 20.402 2.269 -22.536 1.00 98.25 386 MET A C 1
ATOM 3081 O O . MET A 1 386 ? 20.511 3.308 -21.885 1.00 98.25 386 MET A O 1
ATOM 3085 N N . PHE A 1 387 ? 19.493 1.335 -22.255 1.00 98.62 387 PHE A N 1
ATOM 3086 C CA . PHE A 1 387 ? 18.686 1.408 -21.035 1.00 98.62 387 PHE A CA 1
ATOM 3087 C C . PHE A 1 387 ? 19.590 1.263 -19.796 1.00 98.62 387 PHE A C 1
ATOM 3089 O O . PHE A 1 387 ? 20.646 0.622 -19.881 1.00 98.62 387 PHE A O 1
ATOM 3096 N N . PRO A 1 388 ? 19.251 1.919 -18.673 1.00 98.31 388 PRO A N 1
ATOM 3097 C CA . PRO A 1 388 ? 20.013 1.778 -17.438 1.00 98.31 388 PRO A CA 1
ATOM 3098 C C . PRO A 1 388 ? 19.853 0.371 -16.859 1.00 98.31 388 PRO A C 1
ATOM 3100 O O . PRO A 1 388 ? 18.793 -0.225 -17.047 1.00 98.31 388 PRO A O 1
ATOM 3103 N N . TRP A 1 389 ? 20.885 -0.138 -16.178 1.00 98.62 389 TRP A N 1
ATOM 3104 C CA . TRP A 1 389 ? 20.809 -1.414 -15.456 1.00 98.62 389 TRP A CA 1
ATOM 3105 C C . TRP A 1 389 ? 19.792 -1.322 -14.318 1.00 98.62 389 TRP A C 1
ATOM 3107 O O . TRP A 1 389 ? 18.910 -2.171 -14.197 1.00 98.62 389 TRP A O 1
ATOM 3117 N N . GLU A 1 390 ? 19.872 -0.234 -13.554 1.00 98.62 390 GLU A N 1
ATOM 3118 C CA . GLU A 1 390 ? 18.897 0.151 -12.544 1.00 98.62 390 GLU A CA 1
ATOM 3119 C C . GLU A 1 390 ? 18.167 1.406 -13.001 1.00 98.62 390 GLU A C 1
ATOM 3121 O O . GLU A 1 390 ? 18.754 2.480 -13.118 1.00 98.62 390 GLU A O 1
ATOM 3126 N N . SER A 1 391 ? 16.872 1.270 -13.269 1.00 98.50 391 SER A N 1
ATOM 3127 C CA . SER A 1 391 ? 16.010 2.375 -13.683 1.00 98.50 391 SER A CA 1
ATOM 3128 C C . SER A 1 391 ? 15.172 2.884 -12.512 1.00 98.50 391 SER A C 1
ATOM 3130 O O . SER A 1 391 ? 14.700 2.099 -11.691 1.00 98.50 391 SER A O 1
ATOM 3132 N N . ASP A 1 392 ? 14.917 4.187 -12.477 1.00 97.94 392 ASP A N 1
ATOM 3133 C CA . ASP A 1 392 ? 14.040 4.842 -11.501 1.00 97.94 392 ASP A CA 1
ATOM 3134 C C . ASP A 1 392 ? 12.991 5.740 -12.193 1.00 97.94 392 ASP A C 1
ATOM 3136 O O . ASP A 1 392 ? 12.630 5.527 -13.362 1.00 97.94 392 ASP A O 1
ATOM 3140 N N . ASP A 1 393 ? 12.460 6.739 -11.484 1.00 97.00 393 ASP A N 1
ATOM 3141 C CA . ASP A 1 393 ? 11.483 7.675 -12.036 1.00 97.00 393 ASP A CA 1
ATOM 3142 C C . ASP A 1 393 ? 12.048 8.531 -13.181 1.00 97.00 393 ASP A C 1
ATOM 3144 O O . ASP A 1 393 ? 11.292 8.885 -14.088 1.00 97.00 393 ASP A O 1
ATOM 3148 N N . THR A 1 394 ? 13.357 8.792 -13.202 1.00 97.00 394 THR A N 1
ATOM 3149 C CA . THR A 1 394 ? 14.039 9.602 -14.225 1.00 97.00 394 THR A CA 1
ATOM 3150 C C . THR A 1 394 ? 14.391 8.806 -15.481 1.00 97.00 394 THR A C 1
ATOM 3152 O O . THR A 1 394 ? 14.438 9.367 -16.577 1.00 97.00 394 THR A O 1
ATOM 3155 N N . GLY A 1 395 ? 14.642 7.501 -15.334 1.00 97.19 395 GLY A N 1
ATOM 3156 C CA . GLY A 1 395 ? 15.164 6.643 -16.401 1.00 97.19 395 GLY A CA 1
ATOM 3157 C C . GLY A 1 395 ? 16.649 6.852 -16.724 1.00 97.19 395 GLY A C 1
ATOM 3158 O O . GLY A 1 395 ? 17.139 6.266 -17.693 1.00 97.19 395 GLY A O 1
ATOM 3159 N N . GLU A 1 396 ? 17.362 7.685 -15.956 1.00 97.19 396 GLU A N 1
ATOM 3160 C CA . GLU A 1 396 ? 18.828 7.724 -15.965 1.00 97.19 396 GLU A CA 1
ATOM 3161 C C . GLU A 1 396 ? 19.396 6.493 -15.230 1.00 97.19 396 GLU A C 1
ATOM 3163 O O . GLU A 1 396 ? 18.658 5.700 -14.652 1.00 97.19 396 GLU A O 1
ATOM 3168 N N . GLU A 1 397 ? 20.714 6.284 -15.307 1.00 97.88 397 GLU A N 1
ATOM 3169 C CA . GLU A 1 397 ? 21.355 5.176 -14.589 1.00 97.88 397 GLU A CA 1
ATOM 3170 C C . GLU A 1 397 ? 21.356 5.441 -13.085 1.00 97.88 397 GLU A C 1
ATOM 3172 O O . GLU A 1 397 ? 22.006 6.383 -12.627 1.00 97.88 397 GLU A O 1
ATOM 3177 N N . ALA A 1 398 ? 20.658 4.584 -12.342 1.00 97.88 398 ALA A N 1
ATOM 3178 C CA . ALA A 1 398 ? 20.567 4.643 -10.891 1.00 97.88 398 ALA A CA 1
ATOM 3179 C C . ALA A 1 398 ? 21.477 3.620 -10.192 1.00 97.88 398 ALA A C 1
ATOM 3181 O O . ALA A 1 398 ? 21.553 3.618 -8.962 1.00 97.88 398 ALA A O 1
ATOM 3182 N N . THR A 1 399 ? 22.208 2.779 -10.935 1.00 97.88 399 THR A N 1
ATOM 3183 C CA . THR A 1 399 ? 23.182 1.861 -10.336 1.00 97.88 399 THR A CA 1
ATOM 3184 C C . THR A 1 399 ? 24.306 2.651 -9.661 1.00 97.88 399 THR A C 1
ATOM 3186 O O . THR A 1 399 ? 24.910 3.529 -10.291 1.00 97.88 399 THR A O 1
ATOM 3189 N N . PRO A 1 400 ? 24.660 2.338 -8.400 1.00 96.38 400 PRO A N 1
ATOM 3190 C CA . PRO A 1 400 ? 25.812 2.945 -7.746 1.00 96.38 400 PRO A CA 1
ATOM 3191 C C . PRO A 1 400 ? 27.079 2.803 -8.591 1.00 96.38 400 PRO A C 1
ATOM 3193 O O . PRO A 1 400 ? 27.408 1.712 -9.036 1.00 96.38 400 PRO A O 1
ATOM 3196 N N . ALA A 1 401 ? 27.849 3.880 -8.762 1.00 93.25 401 ALA A N 1
ATOM 3197 C CA . ALA A 1 401 ? 28.989 3.892 -9.690 1.00 93.25 401 ALA A CA 1
ATOM 3198 C C . ALA A 1 401 ? 30.095 2.858 -9.379 1.00 93.25 401 ALA A C 1
ATOM 3200 O O . ALA A 1 401 ? 30.912 2.547 -10.242 1.00 93.25 401 ALA A O 1
ATOM 3201 N N . TRP A 1 402 ? 30.147 2.335 -8.148 1.00 94.00 402 TRP A N 1
ATOM 3202 C CA . TRP A 1 402 ? 31.062 1.253 -7.773 1.00 94.00 402 TRP A CA 1
ATOM 3203 C C . TRP A 1 402 ? 30.609 -0.122 -8.293 1.00 94.00 402 TRP A C 1
ATOM 3205 O O . TRP A 1 402 ? 31.439 -1.023 -8.423 1.00 94.00 402 TRP A O 1
ATOM 3215 N N . ALA A 1 403 ? 29.321 -0.296 -8.600 1.00 96.62 403 ALA A N 1
ATOM 3216 C CA . ALA A 1 403 ? 28.780 -1.490 -9.226 1.00 96.62 403 ALA A CA 1
ATOM 3217 C C . ALA A 1 403 ? 28.945 -1.383 -10.748 1.00 96.62 403 ALA A C 1
ATOM 3219 O O . ALA A 1 403 ? 28.341 -0.555 -11.429 1.00 96.62 403 ALA A O 1
ATOM 3220 N N . LEU A 1 404 ? 29.800 -2.248 -11.291 1.00 96.44 404 LEU A N 1
ATOM 3221 C CA . LEU A 1 404 ? 30.169 -2.234 -12.708 1.00 96.44 404 LEU A CA 1
ATOM 3222 C C . LEU A 1 404 ? 29.017 -2.631 -13.645 1.00 96.44 404 LEU A C 1
ATOM 3224 O O . LEU A 1 404 ? 29.104 -2.377 -14.847 1.00 96.44 404 LEU A O 1
ATOM 3228 N N . THR A 1 405 ? 27.941 -3.207 -13.108 1.00 97.69 405 THR A N 1
ATOM 3229 C CA . THR A 1 405 ? 26.757 -3.650 -13.855 1.00 97.69 405 THR A CA 1
ATOM 3230 C C . THR A 1 405 ? 26.109 -2.492 -14.621 1.00 97.69 405 THR A C 1
ATOM 3232 O O . THR A 1 405 ? 25.933 -2.588 -15.832 1.00 97.69 405 THR A O 1
ATOM 3235 N N . GLY A 1 406 ? 25.936 -1.323 -13.993 1.00 96.06 406 GLY A N 1
ATOM 3236 C CA . GLY A 1 406 ? 25.387 -0.123 -14.648 1.00 96.06 406 GLY A CA 1
ATOM 3237 C C . GLY A 1 406 ? 26.197 0.380 -15.849 1.00 96.06 406 GLY A C 1
ATOM 3238 O O . GLY A 1 406 ? 25.658 0.967 -16.796 1.00 96.06 406 GLY A O 1
ATOM 3239 N N . THR A 1 407 ? 27.508 0.119 -15.842 1.00 94.38 407 THR A N 1
ATOM 3240 C CA . THR A 1 407 ? 28.404 0.513 -16.938 1.00 94.38 407 THR A CA 1
ATOM 3241 C C . THR A 1 407 ? 28.515 -0.556 -18.019 1.00 94.38 407 THR A C 1
ATOM 3243 O O . THR A 1 407 ? 28.610 -0.197 -19.192 1.00 94.38 407 THR A O 1
ATOM 3246 N N . PHE A 1 408 ? 28.532 -1.843 -17.661 1.00 96.62 408 PHE A N 1
ATOM 3247 C CA . PHE A 1 408 ? 28.972 -2.919 -18.560 1.00 96.62 408 PHE A CA 1
ATOM 3248 C C . PHE A 1 408 ? 27.933 -4.006 -18.845 1.00 96.62 408 PHE A C 1
ATOM 3250 O O . PHE A 1 408 ? 28.097 -4.753 -19.809 1.00 96.62 408 PHE A O 1
ATOM 3257 N N . GLU A 1 409 ? 26.848 -4.094 -18.083 1.00 97.94 409 GLU A N 1
ATOM 3258 C CA . GLU A 1 409 ? 25.832 -5.134 -18.252 1.00 97.94 409 GLU A CA 1
ATOM 3259 C C . GLU A 1 409 ? 24.747 -4.684 -19.243 1.00 97.94 409 GLU A C 1
ATOM 3261 O O . GLU A 1 409 ? 23.611 -4.362 -18.913 1.00 97.94 409 GLU A O 1
ATOM 3266 N N . HIS A 1 410 ? 25.139 -4.586 -20.517 1.00 97.25 410 HIS A N 1
ATOM 3267 C CA . HIS A 1 410 ? 24.333 -3.936 -21.564 1.00 97.25 410 HIS A CA 1
ATOM 3268 C C . HIS A 1 410 ? 23.125 -4.755 -22.033 1.00 97.25 410 HIS A C 1
ATOM 3270 O O . HIS A 1 410 ? 22.278 -4.223 -22.757 1.00 97.25 410 HIS A O 1
ATOM 3276 N N . HIS A 1 411 ? 23.042 -6.037 -21.654 1.00 98.31 411 HIS A N 1
ATOM 3277 C CA . HIS A 1 411 ? 22.026 -6.956 -22.173 1.00 98.31 411 HIS A CA 1
ATOM 3278 C C . HIS A 1 411 ? 20.595 -6.528 -21.828 1.00 98.31 411 HIS A C 1
ATOM 3280 O O . HIS A 1 411 ? 19.704 -6.811 -22.622 1.00 98.31 411 HIS A O 1
ATOM 3286 N N . ILE A 1 412 ? 20.392 -5.731 -20.770 1.00 98.38 412 ILE A N 1
ATOM 3287 C CA . ILE A 1 412 ? 19.086 -5.146 -20.424 1.00 98.38 412 ILE A CA 1
ATOM 3288 C C . ILE A 1 412 ? 18.412 -4.437 -21.605 1.00 98.38 412 ILE A C 1
ATOM 3290 O O . ILE A 1 412 ? 17.194 -4.468 -21.753 1.00 98.38 412 ILE A O 1
ATOM 3294 N N . THR A 1 413 ? 19.191 -3.836 -22.510 1.00 98.31 413 THR A N 1
ATOM 3295 C CA . THR A 1 413 ? 18.632 -3.205 -23.715 1.00 98.31 413 THR A CA 1
ATOM 3296 C C . THR A 1 413 ? 18.011 -4.238 -24.664 1.00 98.31 413 THR A C 1
ATOM 3298 O O . THR A 1 413 ? 16.986 -3.959 -25.287 1.00 98.31 413 THR A O 1
ATOM 3301 N N . ALA A 1 414 ? 18.607 -5.427 -24.772 1.00 98.50 414 ALA A N 1
ATOM 3302 C CA . ALA A 1 414 ? 18.043 -6.538 -25.531 1.00 98.50 414 ALA A CA 1
ATOM 3303 C C . ALA A 1 414 ? 16.827 -7.146 -24.817 1.00 98.50 414 ALA A C 1
ATOM 3305 O O . ALA A 1 414 ? 15.843 -7.439 -25.488 1.00 98.50 414 ALA A O 1
ATOM 3306 N N . ASP A 1 415 ? 16.847 -7.256 -23.486 1.00 98.62 415 ASP A N 1
ATOM 3307 C CA . AS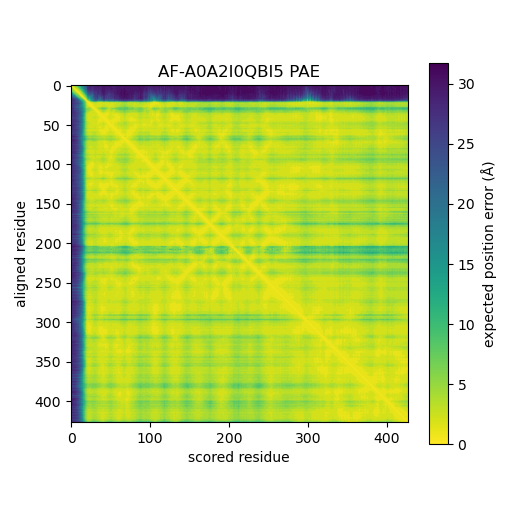P A 1 415 ? 15.706 -7.762 -22.704 1.00 98.62 415 ASP A CA 1
ATOM 3308 C C . ASP A 1 415 ? 14.474 -6.862 -22.864 1.00 98.62 415 ASP A C 1
ATOM 3310 O O . ASP A 1 415 ? 13.373 -7.341 -23.142 1.00 98.62 415 ASP A O 1
ATOM 3314 N N . VAL A 1 416 ? 14.671 -5.539 -22.825 1.00 98.69 416 VAL A N 1
ATOM 3315 C CA . VAL A 1 416 ? 13.617 -4.568 -23.149 1.00 98.69 416 VAL A CA 1
ATOM 3316 C C . VAL A 1 416 ? 13.124 -4.751 -24.584 1.00 98.69 416 VAL A C 1
ATOM 3318 O O . VAL A 1 416 ? 11.918 -4.784 -24.818 1.00 98.69 416 VAL A O 1
ATOM 3321 N N . ALA A 1 417 ? 14.019 -4.925 -25.560 1.00 98.50 417 ALA A N 1
ATOM 3322 C CA . ALA A 1 417 ? 13.607 -5.166 -26.943 1.00 98.50 417 ALA A CA 1
ATOM 3323 C C . ALA A 1 417 ? 12.793 -6.466 -27.101 1.00 98.50 417 ALA A C 1
ATOM 3325 O O . ALA A 1 417 ? 11.826 -6.482 -27.863 1.00 98.50 417 ALA A O 1
ATOM 3326 N N . ILE A 1 418 ? 13.136 -7.527 -26.362 1.00 98.50 418 ILE A N 1
ATOM 3327 C CA . ILE A 1 418 ? 12.375 -8.783 -26.319 1.00 98.50 418 ILE A CA 1
ATOM 3328 C C . ILE A 1 418 ? 10.976 -8.540 -25.747 1.00 98.50 418 ILE A C 1
ATOM 3330 O O . ILE A 1 418 ? 10.005 -8.999 -26.344 1.00 98.50 418 ILE A O 1
ATOM 3334 N N . ALA A 1 419 ? 10.838 -7.786 -24.653 1.00 98.44 419 ALA A N 1
ATOM 3335 C CA . ALA A 1 419 ? 9.525 -7.460 -24.092 1.00 98.44 419 ALA A CA 1
ATOM 3336 C C . ALA A 1 419 ? 8.651 -6.671 -25.082 1.00 98.44 419 ALA A C 1
ATOM 3338 O O . ALA A 1 419 ? 7.490 -7.023 -25.286 1.00 98.44 419 ALA A O 1
ATOM 3339 N N . PHE A 1 420 ? 9.213 -5.671 -25.772 1.00 98.44 420 PHE A N 1
ATOM 3340 C CA . PHE A 1 420 ? 8.503 -4.930 -26.825 1.00 98.44 420 PHE A CA 1
ATOM 3341 C C . PHE A 1 420 ? 8.097 -5.832 -27.995 1.00 98.44 420 PHE A C 1
ATOM 3343 O O . PHE A 1 420 ? 6.979 -5.727 -28.498 1.00 98.44 420 PHE A O 1
ATOM 3350 N N . TRP A 1 421 ? 8.991 -6.722 -28.432 1.00 98.44 421 TRP A N 1
ATOM 3351 C CA . TRP A 1 421 ? 8.699 -7.667 -29.507 1.00 98.44 421 TRP A CA 1
ATOM 3352 C C . TRP A 1 421 ? 7.601 -8.658 -29.115 1.00 98.44 421 TRP A C 1
ATOM 3354 O O . TRP A 1 421 ? 6.686 -8.906 -29.901 1.00 98.44 421 TRP A O 1
ATOM 3364 N N . ASN A 1 422 ? 7.661 -9.191 -27.895 1.00 98.31 422 ASN A N 1
ATOM 3365 C CA . ASN A 1 422 ? 6.646 -10.088 -27.356 1.00 98.31 422 ASN A CA 1
ATOM 3366 C C . ASN A 1 422 ? 5.298 -9.376 -27.244 1.00 98.31 422 ASN A C 1
ATOM 3368 O O . ASN A 1 422 ? 4.298 -9.939 -27.675 1.00 98.31 422 ASN A O 1
ATOM 3372 N N . TYR A 1 423 ? 5.280 -8.132 -26.748 1.00 98.25 423 TYR A N 1
ATOM 3373 C CA . TYR A 1 423 ? 4.074 -7.307 -26.708 1.00 98.25 423 TYR A CA 1
ATOM 3374 C C . TYR A 1 423 ? 3.452 -7.186 -28.104 1.00 98.25 423 TYR A C 1
ATOM 3376 O O . TYR A 1 423 ? 2.332 -7.637 -28.305 1.00 98.25 423 TYR A O 1
ATOM 3384 N N . TYR A 1 424 ? 4.222 -6.709 -29.090 1.00 98.00 424 TYR A N 1
ATOM 3385 C CA . TYR A 1 424 ? 3.770 -6.577 -30.483 1.00 98.00 424 TYR A CA 1
ATOM 3386 C C . TYR A 1 424 ? 3.307 -7.899 -31.115 1.00 98.00 424 TYR A C 1
ATOM 3388 O O . TYR A 1 424 ? 2.444 -7.907 -31.983 1.00 98.00 424 TYR A O 1
ATOM 3396 N N . SER A 1 425 ? 3.914 -9.021 -30.733 1.00 97.69 425 SER A N 1
ATOM 3397 C CA . SER A 1 425 ? 3.567 -10.325 -31.306 1.00 97.69 425 SER A CA 1
ATOM 3398 C C . SER A 1 425 ? 2.276 -10.910 -30.723 1.00 97.69 425 SER A C 1
ATOM 3400 O O . SER A 1 425 ? 1.634 -11.721 -31.388 1.00 97.69 425 SER A O 1
ATOM 3402 N N . VAL A 1 426 ? 1.926 -10.559 -29.480 1.00 97.19 426 VAL A N 1
ATOM 3403 C CA . VAL A 1 426 ? 0.752 -11.089 -28.760 1.00 97.19 426 VAL A CA 1
ATOM 3404 C C . VAL A 1 426 ? -0.476 -10.187 -28.907 1.00 97.19 426 VAL A C 1
ATOM 3406 O O . VAL A 1 426 ? -1.594 -10.706 -28.926 1.00 97.19 426 VAL A O 1
ATOM 3409 N N . THR A 1 427 ? -0.278 -8.869 -28.998 1.00 94.06 427 THR A N 1
ATOM 3410 C CA . THR A 1 427 ? -1.339 -7.853 -29.134 1.00 94.06 427 THR A CA 1
ATOM 3411 C C . THR A 1 427 ? -1.371 -7.276 -30.537 1.00 94.06 427 THR A C 1
ATOM 3413 O O . THR A 1 427 ? -2.482 -7.123 -31.093 1.00 94.06 427 THR A O 1
#

Radius of gyration: 24.06 Å; Cα contacts (8 Å, |Δi|>4): 963; chains: 1; bounding box: 55×88×61 Å

Nearest PDB structures (foldseek):
  7fe3-assembly1_A  TM=9.721E-01  e=3.485E-47  Flavobacterium johnsoniae UW101
  3wir-assembly2_D  TM=8.582E-01  e=3.347E-29  Caldicellulosiruptor saccharolyticus DSM 8903
  4ktr-assembly1_A  TM=8.358E-01  e=3.402E-24  [Bacillus] selenitireducens MLS10
  4ktp-assembly1_B  TM=8.329E-01  e=1.287E-23  [Bacillus] selenitireducens MLS10
  6w0p-assembly1_B  TM=8.275E-01  e=8.729E-24  gut metagenome